Protein AF-A0A2N0QZ08-F1 (afdb_monomer_lite)

pLDDT: mean 70.12, std 22.02, range [23.12, 96.94]

Sequence (535 aa):
MELVNTNDENSFDPTPRLKSSPIPIKFLSFNQADRKCFNCGEEYIEAALCRRQKYCKKCLSRYINDITDNDNTYLDVYIYTMDLECSNHEISRTIVPQNIQECCGNCVRILCFKQMAGLIGYYSNENTLYDIRNKVIESECYCKLCRKPLSLTYIVFDDLSLCSDCYLISSEWIESTLVKKRILILYLPWWHDNLSCNACYSKLTFTSDCQKYCANCCIFYVGCRYCLTTNIIFGPILESKCKKCKRISLIINSSEYSDIDDFLFNNVLHGDFELPDTVYIVKNIGENFNIRDILNTLFKTRKSKSQINWTPYSQFEDVKEMTKGGYGIIHKATWLSNNETVILKRFENSKNSSNYFLNELKSYRHCIDKSLYKRPEITEDTPECYANLMKSCWDHDPKKRPSIKVIRNTFGSWAFRGKNKAEFEQAEAKRKKLIELKKIGPEFAEKYHSEAIYTSRLLSDIISKCSSTNSFSTISYGNKQDSNYISEELELDIDTESLSSQNLSIKTQNSLKRNIEELNFETDDDNVEKRIKTR

Structure (mmCIF, N/CA/C/O backbone):
data_AF-A0A2N0QZ08-F1
#
_entry.id   AF-A0A2N0QZ08-F1
#
loop_
_atom_site.group_PDB
_atom_site.id
_atom_site.type_symbol
_atom_site.label_atom_id
_atom_site.label_alt_id
_atom_site.label_comp_id
_atom_site.label_asym_id
_atom_site.label_entity_id
_atom_site.label_seq_id
_atom_site.pdbx_PDB_ins_code
_atom_site.Cartn_x
_atom_site.Cartn_y
_atom_site.Cartn_z
_atom_site.occupancy
_atom_site.B_iso_or_equiv
_atom_site.auth_seq_id
_atom_site.auth_comp_id
_atom_site.auth_asym_id
_atom_site.auth_atom_id
_atom_site.pdbx_PDB_model_num
ATOM 1 N N . MET A 1 1 ? 28.997 31.674 10.538 1.00 39.12 1 MET A N 1
ATOM 2 C CA . MET A 1 1 ? 28.461 32.918 9.943 1.00 39.12 1 MET A CA 1
ATOM 3 C C . MET A 1 1 ? 29.107 33.011 8.576 1.00 39.12 1 MET A C 1
ATOM 5 O O . MET A 1 1 ? 30.320 32.947 8.535 1.00 39.12 1 MET A O 1
ATOM 9 N N . GLU A 1 2 ? 28.401 32.971 7.455 1.00 24.25 2 GLU A N 1
ATOM 10 C CA . GLU A 1 2 ? 27.113 33.602 7.160 1.00 24.25 2 GLU A CA 1
ATOM 11 C C . GLU A 1 2 ? 25.978 32.609 6.879 1.00 24.25 2 GLU A C 1
ATOM 13 O O . GLU A 1 2 ? 26.132 31.602 6.195 1.00 24.25 2 GLU A O 1
ATOM 18 N N . LEU A 1 3 ? 24.823 32.939 7.455 1.00 30.11 3 LEU A N 1
ATOM 19 C CA . LEU A 1 3 ? 23.513 32.441 7.074 1.00 30.11 3 LEU A CA 1
ATOM 20 C C . LEU A 1 3 ? 23.144 33.073 5.731 1.00 30.11 3 LEU A C 1
ATOM 22 O O . LEU A 1 3 ? 22.872 34.271 5.682 1.00 30.11 3 LEU A O 1
ATOM 26 N N . VAL A 1 4 ? 23.063 32.273 4.671 1.00 24.55 4 VAL A N 1
ATOM 27 C CA . VAL A 1 4 ? 22.250 32.638 3.509 1.00 24.55 4 VAL A CA 1
ATOM 28 C C . VAL A 1 4 ? 20.878 32.018 3.714 1.00 24.55 4 VAL A C 1
ATOM 30 O O . VAL A 1 4 ? 20.647 30.833 3.487 1.00 24.55 4 VAL A O 1
ATOM 33 N N . ASN A 1 5 ? 19.979 32.863 4.199 1.00 30.38 5 ASN A N 1
ATOM 34 C CA . ASN A 1 5 ? 18.546 32.649 4.169 1.00 30.38 5 ASN A CA 1
ATOM 35 C C . ASN A 1 5 ? 18.113 32.622 2.693 1.00 30.38 5 ASN A C 1
ATOM 37 O O . ASN A 1 5 ? 18.082 33.662 2.040 1.00 30.38 5 ASN A O 1
ATOM 41 N N . THR A 1 6 ? 17.788 31.445 2.164 1.00 26.23 6 THR A N 1
ATOM 42 C CA . THR A 1 6 ? 16.958 31.318 0.960 1.00 26.23 6 THR A CA 1
ATOM 43 C C . THR A 1 6 ? 15.787 30.411 1.304 1.00 26.23 6 THR A C 1
ATOM 45 O O . THR A 1 6 ? 15.899 29.191 1.376 1.00 26.23 6 THR A O 1
ATOM 48 N N . ASN A 1 7 ? 14.654 31.055 1.580 1.00 33.53 7 ASN A N 1
ATOM 49 C CA . ASN A 1 7 ? 13.332 30.455 1.496 1.00 33.53 7 ASN A CA 1
ATOM 50 C C . ASN A 1 7 ? 13.036 30.134 0.024 1.00 33.53 7 ASN A C 1
ATOM 52 O O . ASN A 1 7 ? 12.262 30.842 -0.611 1.00 33.53 7 ASN A O 1
ATOM 56 N N . ASP A 1 8 ? 13.653 29.083 -0.506 1.00 35.84 8 ASP A N 1
ATOM 57 C CA . ASP A 1 8 ? 13.065 28.333 -1.608 1.00 35.84 8 ASP A CA 1
ATOM 58 C C . ASP A 1 8 ? 12.525 27.032 -1.017 1.00 35.84 8 ASP A C 1
ATOM 60 O O . ASP A 1 8 ? 13.236 26.292 -0.332 1.00 35.84 8 ASP A O 1
ATOM 64 N N . GLU A 1 9 ? 11.245 26.753 -1.257 1.00 41.03 9 GLU A N 1
ATOM 65 C CA . GLU A 1 9 ? 10.666 25.421 -1.104 1.00 41.03 9 GLU A CA 1
ATOM 66 C C . GLU A 1 9 ? 11.445 24.451 -2.008 1.00 41.03 9 GLU A C 1
ATOM 68 O O . GLU A 1 9 ? 11.069 24.189 -3.151 1.00 41.03 9 GLU A O 1
ATOM 73 N N . ASN A 1 10 ? 12.580 23.954 -1.511 1.00 48.31 10 ASN A N 1
ATOM 74 C CA . ASN A 1 10 ? 13.503 23.105 -2.247 1.00 48.31 10 ASN A CA 1
ATOM 75 C C . ASN A 1 10 ? 12.740 21.958 -2.916 1.00 48.31 10 ASN A C 1
ATOM 77 O O . ASN A 1 10 ? 12.102 21.126 -2.261 1.00 48.31 10 ASN A O 1
ATOM 81 N N . SER A 1 11 ? 12.791 21.928 -4.248 1.00 60.91 11 SER A N 1
ATOM 82 C CA . SER A 1 11 ? 12.098 20.954 -5.077 1.00 60.91 11 SER A CA 1
ATOM 83 C C . SER A 1 11 ? 12.655 19.554 -4.816 1.00 60.91 11 SER A C 1
ATOM 85 O O . SER A 1 11 ? 13.602 19.121 -5.465 1.00 60.91 11 SER A O 1
ATOM 87 N N . PHE A 1 12 ? 12.072 18.834 -3.860 1.00 81.25 12 PHE A N 1
ATOM 88 C CA . PHE A 1 12 ? 12.425 17.440 -3.619 1.00 81.25 12 PHE A CA 1
ATOM 89 C C . PHE A 1 12 ? 12.179 16.610 -4.891 1.00 81.25 12 PHE A C 1
ATOM 91 O O . PHE A 1 12 ? 11.031 16.482 -5.331 1.00 81.25 12 PHE A O 1
ATOM 98 N N . ASP A 1 13 ? 13.245 16.051 -5.468 1.00 89.56 13 ASP A N 1
ATOM 99 C CA . ASP A 1 13 ? 13.194 15.093 -6.573 1.00 89.56 13 ASP A CA 1
ATOM 100 C C . ASP A 1 13 ? 13.558 13.697 -6.039 1.00 89.56 13 ASP A C 1
ATOM 102 O O . ASP A 1 13 ? 14.701 13.489 -5.643 1.00 89.56 13 ASP A O 1
ATOM 106 N N . PRO A 1 14 ? 12.623 12.728 -6.027 1.00 90.56 14 PRO A N 1
ATOM 107 C CA . PRO A 1 14 ? 12.902 11.354 -5.614 1.00 90.56 14 PRO A CA 1
ATOM 108 C C . PRO A 1 14 ? 14.022 10.665 -6.415 1.00 90.56 14 PRO A C 1
ATOM 110 O O . PRO A 1 14 ? 14.657 9.745 -5.916 1.00 90.56 14 PRO A O 1
ATOM 113 N N . THR A 1 15 ? 14.252 11.052 -7.672 1.00 92.81 15 THR A N 1
ATOM 114 C CA . THR A 1 15 ? 15.254 10.416 -8.549 1.00 92.81 15 THR A CA 1
ATOM 115 C C . THR A 1 15 ? 16.037 11.481 -9.324 1.00 92.81 15 THR A C 1
ATOM 117 O O . THR A 1 15 ? 15.895 11.575 -10.546 1.00 92.81 15 THR A O 1
ATOM 120 N N . PRO A 1 16 ? 16.885 12.284 -8.650 1.00 91.31 16 PRO A N 1
ATOM 121 C CA . PRO A 1 16 ? 17.474 13.511 -9.206 1.00 91.31 16 PRO A CA 1
ATOM 122 C C . PRO A 1 16 ? 18.418 13.273 -10.394 1.00 91.31 16 PRO A C 1
ATOM 124 O O . PRO A 1 16 ? 18.726 14.192 -11.149 1.00 91.31 16 PRO A O 1
ATOM 127 N N . ARG A 1 17 ? 18.897 12.036 -10.566 1.00 91.19 17 ARG A N 1
ATOM 128 C CA . ARG A 1 17 ? 19.787 11.630 -11.664 1.00 91.19 17 ARG A CA 1
ATOM 129 C C . ARG A 1 17 ? 19.056 11.050 -12.876 1.00 91.19 17 ARG A C 1
ATOM 131 O O . ARG A 1 17 ? 19.693 10.776 -13.884 1.00 91.19 17 ARG A O 1
ATOM 138 N N . LEU A 1 18 ? 17.739 10.875 -12.789 1.00 91.06 18 LEU A N 1
ATOM 139 C CA . LEU A 1 18 ? 16.890 10.478 -13.911 1.00 91.06 18 LEU A CA 1
ATOM 140 C C . LEU A 1 18 ? 16.061 11.685 -14.357 1.00 91.06 18 LEU A C 1
ATOM 142 O O . LEU A 1 18 ? 15.733 12.548 -13.545 1.00 91.06 18 LEU A O 1
ATOM 146 N N . LYS A 1 19 ? 15.636 11.743 -15.615 1.00 91.31 19 LYS A N 1
ATOM 147 C CA . LYS A 1 19 ? 14.618 12.709 -16.059 1.00 91.31 19 LYS A CA 1
ATOM 148 C C . LYS A 1 19 ? 13.224 12.094 -15.987 1.00 91.31 19 LYS A C 1
ATOM 150 O O . LYS A 1 19 ? 13.062 10.880 -15.905 1.00 91.31 19 LYS A O 1
ATOM 155 N N . SER A 1 20 ? 12.192 12.934 -15.971 1.00 92.19 20 SER A N 1
ATOM 156 C CA . SER A 1 20 ? 10.834 12.465 -16.258 1.00 92.19 20 SER A CA 1
ATOM 157 C C . SER A 1 20 ? 10.728 12.140 -17.740 1.00 92.19 20 SER A C 1
ATOM 159 O O . SER A 1 20 ? 11.137 12.956 -18.564 1.00 92.19 20 SER A O 1
ATOM 161 N N . SER A 1 21 ? 10.143 10.994 -18.071 1.00 92.56 21 SER A N 1
ATOM 162 C CA . SER A 1 21 ? 9.864 10.646 -19.459 1.00 92.56 21 SER A CA 1
ATOM 163 C C . SER A 1 21 ? 8.950 11.694 -20.116 1.00 92.56 21 SER A C 1
ATOM 165 O O . SER A 1 21 ? 8.046 12.209 -19.444 1.00 92.56 21 SER A O 1
ATOM 167 N N . PRO A 1 22 ? 9.150 12.025 -21.404 1.00 91.06 22 PRO A N 1
ATOM 168 C CA . PRO A 1 22 ? 8.255 12.918 -22.139 1.00 91.06 22 PRO A CA 1
ATOM 169 C C . PRO A 1 22 ? 6.874 12.289 -22.393 1.00 91.06 22 PRO A C 1
ATOM 171 O O . PRO A 1 22 ? 5.874 13.005 -22.474 1.00 91.06 22 PRO A O 1
ATOM 174 N N . ILE A 1 23 ? 6.793 10.955 -22.443 1.00 92.75 23 ILE A N 1
ATOM 175 C CA . ILE A 1 23 ? 5.562 10.191 -22.691 1.00 92.75 23 ILE A CA 1
ATOM 176 C C . ILE A 1 23 ? 5.288 9.192 -21.549 1.00 92.75 23 ILE A C 1
ATOM 178 O O . ILE A 1 23 ? 6.204 8.794 -20.834 1.00 92.75 23 ILE A O 1
ATOM 182 N N . PRO A 1 24 ? 4.035 8.760 -21.317 1.00 94.62 24 PRO A N 1
ATOM 183 C CA . PRO A 1 24 ? 3.749 7.799 -20.253 1.00 94.62 24 PRO A CA 1
ATOM 184 C C . PRO A 1 24 ? 4.397 6.427 -20.504 1.00 94.62 24 PRO A C 1
ATOM 186 O O . PRO A 1 24 ? 4.246 5.838 -21.575 1.00 94.62 24 PRO A O 1
ATOM 189 N N . ILE A 1 25 ? 5.015 5.851 -19.474 1.00 95.56 25 ILE A N 1
ATOM 190 C CA . ILE A 1 25 ? 5.579 4.497 -19.488 1.00 95.56 25 ILE A CA 1
ATOM 191 C C . ILE A 1 25 ? 4.451 3.472 -19.302 1.00 95.56 25 ILE A C 1
ATOM 193 O O . ILE A 1 25 ? 4.048 3.130 -18.185 1.00 95.56 25 ILE A O 1
ATOM 197 N N . LYS A 1 26 ? 3.915 2.986 -20.427 1.00 95.94 26 LYS A N 1
ATOM 198 C CA . LYS A 1 26 ? 2.753 2.071 -20.479 1.00 95.94 26 LYS A CA 1
ATOM 199 C C . LYS A 1 26 ? 3.108 0.590 -20.635 1.00 95.94 26 LYS A C 1
ATOM 201 O O . LYS A 1 26 ? 2.221 -0.253 -20.734 1.00 95.94 26 LYS A O 1
ATOM 206 N N . PHE A 1 27 ? 4.394 0.250 -20.672 1.00 95.50 27 PHE A N 1
ATOM 207 C CA . PHE A 1 27 ? 4.839 -1.136 -20.830 1.00 95.50 27 PHE A CA 1
ATOM 208 C C . PHE A 1 27 ? 5.019 -1.889 -19.504 1.00 95.50 27 PHE A C 1
ATOM 210 O O . PHE A 1 27 ? 5.313 -3.076 -19.552 1.00 95.50 27 PHE A O 1
ATOM 217 N N . LEU A 1 28 ? 4.808 -1.255 -18.347 1.00 96.12 28 LEU A N 1
ATOM 218 C CA . LEU A 1 28 ? 4.880 -1.880 -17.015 1.00 96.12 28 LEU A CA 1
ATOM 219 C C . LEU A 1 28 ? 3.483 -1.996 -16.395 1.00 96.12 28 LEU A C 1
ATOM 221 O O . LEU A 1 28 ? 2.680 -1.074 -16.546 1.00 96.12 28 LEU A O 1
ATOM 225 N N . SER A 1 29 ? 3.171 -3.082 -15.686 1.00 94.81 29 SER A N 1
ATOM 226 C CA . SER A 1 29 ? 1.938 -3.138 -14.879 1.00 94.81 29 SER A CA 1
ATOM 227 C C . SER A 1 29 ? 2.158 -2.521 -13.493 1.00 94.81 29 SER A C 1
ATOM 229 O O . SER A 1 29 ? 3.275 -2.513 -12.983 1.00 94.81 29 SER A O 1
ATOM 231 N N . PHE A 1 30 ? 1.097 -1.993 -12.878 1.00 94.88 30 PHE A N 1
ATOM 232 C CA . PHE A 1 30 ? 1.073 -1.638 -11.452 1.00 94.88 30 PHE A CA 1
ATOM 233 C C . PHE A 1 30 ? 0.574 -2.784 -10.557 1.00 94.88 30 PHE A C 1
ATOM 235 O O . PHE A 1 30 ? 0.535 -2.642 -9.330 1.00 94.88 30 PHE A O 1
ATOM 242 N N . ASN A 1 31 ? 0.208 -3.910 -11.175 1.00 93.25 31 ASN A N 1
ATOM 243 C CA . ASN A 1 31 ? -0.170 -5.167 -10.554 1.00 93.25 31 ASN A CA 1
ATOM 244 C C . ASN A 1 31 ? 0.722 -6.298 -11.082 1.00 93.25 31 ASN A C 1
ATOM 246 O O . ASN A 1 31 ? 0.558 -6.784 -12.202 1.00 93.25 31 ASN A O 1
ATOM 250 N N . GLN A 1 32 ? 1.622 -6.784 -10.237 1.00 90.00 32 GLN A N 1
ATOM 251 C CA . GLN A 1 32 ? 2.534 -7.881 -10.562 1.00 90.00 32 GLN A CA 1
ATOM 252 C C . GLN A 1 32 ? 1.812 -9.186 -10.997 1.00 90.00 32 GLN A C 1
ATOM 254 O O . GLN A 1 32 ? 2.385 -10.039 -11.692 1.00 90.00 32 GLN A O 1
ATOM 259 N N . ALA A 1 33 ? 0.542 -9.361 -10.602 1.00 90.81 33 ALA A N 1
ATOM 260 C CA . ALA A 1 33 ? -0.278 -10.518 -10.962 1.00 90.81 33 ALA A CA 1
ATOM 261 C C . ALA A 1 33 ? -0.860 -10.452 -12.386 1.00 90.81 33 ALA A C 1
ATOM 263 O O . ALA A 1 33 ? -1.311 -11.483 -12.894 1.00 90.81 33 ALA A O 1
ATOM 264 N N . ASP A 1 34 ? -0.823 -9.292 -13.049 1.00 93.50 34 ASP A N 1
ATOM 265 C CA . ASP A 1 34 ? -1.348 -9.162 -14.405 1.00 93.50 34 ASP A CA 1
ATOM 266 C C . ASP A 1 34 ? -0.592 -10.076 -15.377 1.00 93.50 34 ASP A C 1
ATOM 268 O O . ASP A 1 34 ? 0.637 -10.228 -15.336 1.00 93.50 34 ASP A O 1
ATOM 272 N N . ARG A 1 35 ? -1.366 -10.709 -16.261 1.00 94.50 35 ARG A N 1
ATOM 273 C CA . ARG A 1 35 ? -0.847 -11.549 -17.350 1.00 94.50 35 ARG A CA 1
ATOM 274 C C . ARG A 1 35 ? -0.875 -10.832 -18.692 1.00 94.50 35 ARG A C 1
ATOM 276 O O . ARG A 1 35 ? 0.027 -11.029 -19.493 1.00 94.50 35 ARG A O 1
ATOM 283 N N . LYS A 1 36 ? -1.878 -9.979 -18.915 1.00 96.56 36 LYS A N 1
ATOM 284 C CA . LYS A 1 36 ? -2.061 -9.217 -20.153 1.00 96.56 36 LYS A CA 1
ATOM 285 C C . LYS A 1 36 ? -1.791 -7.739 -19.924 1.00 96.56 36 LYS A C 1
ATOM 287 O O . LYS A 1 36 ? -2.168 -7.184 -18.896 1.00 96.56 36 LYS A O 1
ATOM 292 N N . CYS A 1 37 ? -1.166 -7.105 -20.903 1.00 96.31 37 CYS A N 1
ATOM 293 C CA . CYS A 1 37 ? -0.869 -5.690 -20.914 1.00 96.31 37 CYS A CA 1
ATOM 294 C C . CYS A 1 37 ? -2.151 -4.868 -20.973 1.00 96.31 37 CYS A C 1
ATOM 296 O O . CYS A 1 37 ? -2.904 -4.970 -21.938 1.00 96.31 37 CYS A O 1
ATOM 298 N N . PHE A 1 38 ? -2.353 -3.991 -19.990 1.00 93.62 38 PHE A N 1
ATOM 299 C CA . PHE A 1 38 ? -3.525 -3.111 -19.948 1.00 93.62 38 PHE A CA 1
ATOM 300 C C . PHE A 1 38 ? -3.622 -2.178 -21.170 1.00 93.62 38 PHE A C 1
ATOM 302 O O . PHE A 1 38 ? -4.710 -1.740 -21.520 1.00 93.62 38 PHE A O 1
ATOM 309 N N . ASN A 1 39 ? -2.493 -1.872 -21.826 1.00 94.56 39 ASN A N 1
ATOM 310 C CA . ASN A 1 39 ? -2.445 -0.931 -22.946 1.00 94.56 39 ASN A CA 1
ATOM 311 C C . ASN A 1 39 ? -2.662 -1.584 -24.322 1.00 94.56 39 ASN A C 1
ATOM 313 O O . ASN A 1 39 ? -3.209 -0.944 -25.212 1.00 94.56 39 ASN A O 1
ATOM 317 N N . CYS A 1 40 ? -2.202 -2.822 -24.540 1.00 96.19 40 CYS A N 1
ATOM 318 C CA . CYS A 1 40 ? -2.289 -3.471 -25.859 1.00 96.19 40 CYS A CA 1
ATOM 319 C C . CYS A 1 40 ? -2.885 -4.885 -25.858 1.00 96.19 40 CYS A C 1
ATOM 321 O O . CYS A 1 40 ? -3.027 -5.462 -26.931 1.00 96.19 40 CYS A O 1
ATOM 323 N N . GLY A 1 41 ? -3.191 -5.461 -24.694 1.00 95.62 41 GLY A N 1
ATOM 324 C CA . GLY A 1 41 ? -3.769 -6.801 -24.553 1.00 95.62 41 GLY A CA 1
ATOM 325 C C . GLY A 1 41 ? -2.794 -7.976 -24.701 1.00 95.62 41 GLY A C 1
ATOM 326 O O . GLY A 1 41 ? -3.155 -9.087 -24.316 1.00 95.62 41 GLY A O 1
ATOM 327 N N . GLU A 1 42 ? -1.576 -7.750 -25.205 1.00 96.19 42 GLU A N 1
ATOM 328 C CA . GLU A 1 42 ? -0.531 -8.782 -25.332 1.00 96.19 42 GLU A CA 1
ATOM 329 C C . GLU A 1 42 ? -0.067 -9.298 -23.969 1.00 96.19 42 GLU A C 1
ATOM 331 O O . GLU A 1 42 ? -0.173 -8.598 -22.961 1.00 96.19 42 GLU A O 1
ATOM 336 N N . GLU A 1 43 ? 0.514 -10.493 -23.931 1.00 96.94 43 GLU A N 1
ATOM 337 C CA . GLU A 1 43 ? 1.070 -11.028 -22.691 1.00 96.94 43 GLU A CA 1
ATOM 338 C C . GLU A 1 43 ? 2.292 -10.236 -22.210 1.00 96.94 43 GLU A C 1
ATOM 340 O O . GLU A 1 43 ? 3.158 -9.804 -22.979 1.00 96.94 43 GLU A O 1
ATOM 345 N N . TYR A 1 44 ? 2.352 -10.038 -20.896 1.00 95.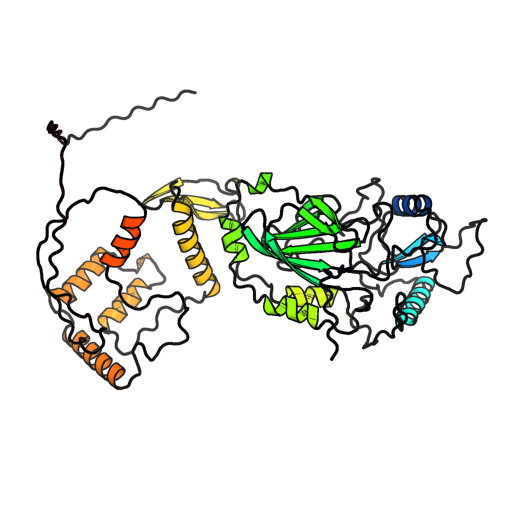31 44 TYR A N 1
ATOM 346 C CA . TYR A 1 44 ? 3.545 -9.546 -20.230 1.00 95.31 44 TYR A CA 1
ATOM 347 C C . TYR A 1 44 ? 4.629 -10.624 -20.240 1.00 95.31 44 TYR A C 1
ATOM 349 O O . TYR A 1 44 ? 4.366 -11.771 -19.885 1.00 95.31 44 TYR A O 1
ATOM 357 N N . ILE A 1 45 ? 5.862 -10.232 -20.558 1.00 91.81 45 ILE A N 1
ATOM 358 C CA . ILE A 1 45 ? 7.036 -11.100 -20.452 1.00 91.81 45 ILE A CA 1
ATOM 359 C C . ILE A 1 45 ? 7.839 -10.758 -19.198 1.00 91.81 45 ILE A C 1
ATOM 361 O O . ILE A 1 45 ? 7.882 -9.603 -18.769 1.00 91.81 45 ILE A O 1
ATOM 365 N N . GLU A 1 46 ? 8.457 -11.768 -18.593 1.00 89.44 46 GLU A N 1
ATOM 366 C CA . GLU A 1 46 ? 9.284 -11.603 -17.397 1.00 89.44 46 GLU A CA 1
ATOM 367 C C . GLU A 1 46 ? 10.681 -11.068 -17.760 1.00 89.44 46 GLU A C 1
ATOM 369 O O . GLU A 1 46 ? 11.242 -11.395 -18.815 1.00 89.44 46 GLU A O 1
ATOM 374 N N . ALA A 1 47 ? 11.240 -10.218 -16.899 1.00 89.00 47 ALA A N 1
ATOM 375 C CA . ALA A 1 47 ? 12.621 -9.767 -17.012 1.00 89.00 47 ALA A CA 1
ATOM 376 C C . ALA A 1 47 ? 13.578 -10.948 -16.789 1.00 89.00 47 ALA A C 1
ATOM 378 O O . ALA A 1 47 ? 13.325 -11.819 -15.959 1.00 89.00 47 ALA A O 1
ATOM 379 N N . ALA A 1 48 ? 14.672 -11.003 -17.552 1.00 83.25 48 ALA A N 1
ATOM 380 C CA . ALA A 1 48 ? 15.465 -12.229 -17.657 1.00 83.25 48 ALA A CA 1
ATOM 381 C C . ALA A 1 48 ? 16.193 -12.625 -16.358 1.00 83.25 48 ALA A C 1
ATOM 383 O O . ALA A 1 48 ? 16.372 -13.815 -16.117 1.00 83.25 48 ALA A O 1
ATOM 384 N N . LEU A 1 49 ? 16.610 -11.653 -15.535 1.00 79.38 49 LEU A N 1
ATOM 385 C CA . LEU A 1 49 ? 17.326 -11.915 -14.278 1.00 79.38 49 LEU A CA 1
ATOM 386 C C . LEU A 1 49 ? 16.456 -11.698 -13.040 1.00 79.38 49 LEU A C 1
ATOM 388 O O . LEU A 1 49 ? 16.594 -12.426 -12.057 1.00 79.38 49 LEU A O 1
ATOM 392 N N . CYS A 1 50 ? 15.561 -10.713 -13.080 1.00 81.25 50 CYS A N 1
ATOM 393 C CA . CYS A 1 50 ? 14.732 -10.341 -11.941 1.00 81.25 50 CYS A CA 1
ATOM 394 C C . CYS A 1 50 ? 13.361 -11.008 -12.016 1.00 81.25 50 CYS A C 1
ATOM 396 O O . CYS A 1 50 ? 12.442 -10.505 -12.672 1.00 81.25 50 CYS A O 1
ATOM 398 N N . ARG A 1 51 ? 13.211 -12.124 -11.286 1.00 71.38 51 ARG A N 1
ATOM 399 C CA . ARG A 1 51 ? 11.911 -12.789 -11.151 1.00 71.38 51 ARG A CA 1
ATOM 400 C C . ARG A 1 51 ? 10.907 -11.797 -10.583 1.00 71.38 51 ARG A C 1
ATOM 402 O O . ARG A 1 51 ? 11.261 -11.023 -9.694 1.00 71.38 51 ARG A O 1
ATOM 409 N N . ARG A 1 52 ? 9.658 -11.877 -11.052 1.00 80.31 52 ARG A N 1
ATOM 410 C CA . ARG A 1 52 ? 8.514 -10.999 -10.728 1.00 80.31 52 ARG A CA 1
ATOM 411 C C . ARG A 1 52 ? 8.416 -9.702 -11.517 1.00 80.31 52 ARG A C 1
ATOM 413 O O . ARG A 1 52 ? 7.302 -9.195 -11.632 1.00 80.31 52 ARG A O 1
ATOM 420 N N . GLN A 1 53 ? 9.509 -9.200 -12.086 1.00 89.62 53 GLN A N 1
ATOM 421 C CA . GLN A 1 53 ? 9.442 -8.012 -12.930 1.00 89.62 53 GLN A CA 1
ATOM 422 C C . GLN A 1 53 ? 8.903 -8.385 -14.305 1.00 89.62 53 GLN A C 1
ATOM 424 O O . GLN A 1 53 ? 9.394 -9.308 -14.951 1.00 89.62 53 GLN A O 1
ATOM 429 N N . LYS A 1 54 ? 7.887 -7.658 -14.761 1.00 92.06 54 LYS A N 1
ATOM 430 C CA . LYS A 1 54 ? 7.193 -7.934 -16.017 1.00 92.06 54 LYS A CA 1
ATOM 431 C C . LYS A 1 54 ? 7.066 -6.679 -16.861 1.00 92.06 54 LYS A C 1
ATOM 433 O O . LYS A 1 54 ? 6.775 -5.602 -16.344 1.00 92.06 54 LYS A O 1
ATOM 438 N N . TYR A 1 55 ? 7.216 -6.837 -18.170 1.00 94.50 55 TYR A N 1
ATOM 439 C CA . TYR A 1 55 ? 7.048 -5.752 -19.128 1.00 94.50 55 TYR A CA 1
ATOM 440 C C . TYR A 1 55 ? 6.439 -6.246 -20.440 1.00 94.50 55 TYR A C 1
ATOM 442 O O . TYR A 1 55 ? 6.524 -7.417 -20.800 1.00 94.50 55 TYR A O 1
ATOM 450 N N . CYS A 1 56 ? 5.742 -5.360 -21.142 1.00 95.38 56 CYS A N 1
ATOM 451 C CA . CYS A 1 56 ? 5.139 -5.665 -22.431 1.00 95.38 56 CYS A CA 1
ATOM 452 C C . CYS A 1 56 ? 6.123 -5.303 -23.543 1.00 95.38 56 CYS A C 1
ATOM 454 O O . CYS A 1 56 ? 6.390 -4.120 -23.767 1.00 95.38 56 CYS A O 1
ATOM 456 N N . LYS A 1 57 ? 6.626 -6.308 -24.271 1.00 91.62 57 LYS A N 1
ATOM 457 C CA . LYS A 1 57 ? 7.625 -6.115 -25.337 1.00 91.62 57 LYS A CA 1
ATOM 458 C C . LYS A 1 57 ? 7.139 -5.156 -26.428 1.00 91.62 57 LYS A C 1
ATOM 460 O O . LYS A 1 57 ? 7.859 -4.242 -26.813 1.00 91.62 57 LYS A O 1
ATOM 465 N N . LYS A 1 58 ? 5.888 -5.310 -26.877 1.00 91.88 58 LYS A N 1
ATOM 466 C CA . LYS A 1 58 ? 5.275 -4.463 -27.918 1.00 91.88 58 LYS A CA 1
ATOM 467 C C . LYS A 1 58 ? 5.165 -3.001 -27.483 1.00 91.88 58 LYS A C 1
ATOM 469 O O . LYS A 1 58 ? 5.497 -2.103 -28.249 1.00 91.88 58 LYS A O 1
ATOM 474 N N . CYS A 1 59 ? 4.720 -2.754 -26.251 1.00 95.00 59 CYS A N 1
ATOM 475 C CA . CYS A 1 59 ? 4.626 -1.398 -25.709 1.00 95.00 59 CYS A CA 1
ATOM 476 C C . CYS A 1 59 ? 6.005 -0.791 -25.424 1.00 95.00 59 CYS A C 1
ATOM 478 O O . CYS A 1 59 ? 6.159 0.413 -25.591 1.00 95.00 59 CYS A O 1
ATOM 480 N N . LEU A 1 60 ? 6.991 -1.598 -25.018 1.00 92.38 60 LEU A N 1
ATOM 481 C CA . LEU A 1 60 ? 8.371 -1.146 -24.846 1.00 92.38 60 LEU A CA 1
ATOM 482 C C . LEU A 1 60 ? 8.969 -0.720 -26.190 1.00 92.38 60 LEU A C 1
ATOM 484 O O . LEU A 1 60 ? 9.503 0.375 -26.286 1.00 92.38 60 LEU A O 1
ATOM 488 N N . SER A 1 61 ? 8.820 -1.537 -27.236 1.00 88.56 61 SER A N 1
ATOM 489 C CA . SER A 1 61 ? 9.308 -1.192 -28.576 1.00 88.56 61 SER A CA 1
ATOM 490 C C . SER A 1 61 ? 8.683 0.102 -29.100 1.00 88.56 61 SER A C 1
ATOM 492 O O . SER A 1 61 ? 9.407 0.948 -29.611 1.00 88.56 61 SER A O 1
ATOM 494 N N . ARG A 1 62 ? 7.366 0.287 -28.926 1.00 90.19 62 ARG A N 1
ATOM 495 C CA . ARG A 1 62 ? 6.699 1.553 -29.272 1.00 90.19 62 ARG A CA 1
ATOM 496 C C . ARG A 1 62 ? 7.272 2.723 -28.479 1.00 90.19 62 ARG A C 1
ATOM 498 O O . ARG A 1 62 ? 7.658 3.714 -29.073 1.00 90.19 62 ARG A O 1
ATOM 505 N N . TYR A 1 63 ? 7.412 2.565 -27.163 1.00 91.19 63 TYR A N 1
ATOM 506 C CA . TYR A 1 63 ? 7.986 3.598 -26.303 1.00 91.19 63 TYR A CA 1
ATOM 507 C C . TYR A 1 63 ? 9.393 4.021 -26.750 1.00 91.19 63 TYR A C 1
ATOM 509 O O . TYR A 1 63 ? 9.668 5.211 -26.778 1.00 91.19 63 TYR A O 1
ATOM 517 N N . ILE A 1 64 ? 10.260 3.074 -27.124 1.00 86.38 64 ILE A N 1
ATOM 518 C CA . ILE A 1 64 ? 11.622 3.361 -27.611 1.00 86.38 64 ILE A CA 1
ATOM 519 C C . ILE A 1 64 ? 11.594 4.135 -28.931 1.00 86.38 64 ILE A C 1
ATOM 521 O O . ILE A 1 64 ? 12.393 5.040 -29.120 1.00 86.38 64 ILE A O 1
ATOM 525 N N . ASN A 1 65 ? 10.672 3.798 -29.833 1.00 85.00 65 ASN A N 1
ATOM 526 C CA . ASN A 1 65 ? 10.553 4.484 -31.120 1.00 85.00 65 ASN A CA 1
ATOM 527 C C . ASN A 1 65 ? 9.944 5.891 -30.985 1.00 85.00 65 ASN A C 1
ATOM 529 O O . ASN A 1 65 ? 10.218 6.754 -31.814 1.00 85.00 65 ASN A O 1
ATOM 533 N N . ASP A 1 66 ? 9.108 6.108 -29.968 1.00 87.12 66 ASP A N 1
ATOM 534 C CA . ASP A 1 66 ? 8.387 7.366 -29.755 1.00 87.12 66 ASP A CA 1
ATOM 535 C C . ASP A 1 66 ? 9.212 8.404 -28.962 1.00 87.12 66 ASP A C 1
ATOM 537 O O . ASP A 1 66 ? 8.883 9.592 -28.976 1.00 87.12 66 ASP A O 1
ATOM 541 N N . ILE A 1 67 ? 10.269 7.989 -28.250 1.00 85.19 67 ILE A N 1
ATOM 542 C CA . ILE A 1 67 ? 11.189 8.916 -27.573 1.00 85.19 67 ILE A CA 1
ATOM 543 C C . ILE A 1 67 ? 12.216 9.464 -28.571 1.00 85.19 67 ILE A C 1
ATOM 545 O O . ILE A 1 67 ? 12.941 8.716 -29.214 1.00 85.19 67 ILE A O 1
ATOM 549 N N . THR A 1 68 ? 12.288 10.788 -28.700 1.00 72.75 68 THR A N 1
ATOM 550 C CA . THR A 1 68 ? 13.148 11.468 -29.690 1.00 72.75 68 THR A CA 1
ATOM 551 C C . THR A 1 68 ? 14.391 12.119 -29.084 1.00 72.75 68 THR A C 1
ATOM 553 O O . THR A 1 68 ? 15.183 12.725 -29.798 1.00 72.75 68 THR A O 1
ATOM 556 N N . ASP A 1 69 ? 14.533 12.057 -27.763 1.00 70.81 69 ASP A N 1
ATOM 557 C CA . ASP A 1 69 ? 15.581 12.723 -26.995 1.00 70.81 69 ASP A CA 1
ATOM 558 C C . ASP A 1 69 ? 16.541 11.666 -26.435 1.00 70.81 69 ASP A C 1
ATOM 560 O O . ASP A 1 69 ? 16.224 10.928 -25.497 1.00 70.81 69 ASP A O 1
ATOM 564 N N . ASN A 1 70 ? 17.695 11.549 -27.093 1.00 63.78 70 ASN A N 1
ATOM 565 C CA . ASN A 1 70 ? 18.688 10.506 -26.837 1.00 63.78 70 ASN A CA 1
ATOM 566 C C . ASN A 1 70 ? 19.641 10.853 -25.683 1.00 63.78 70 ASN A C 1
ATOM 568 O O . ASN A 1 70 ? 20.322 9.962 -25.179 1.00 63.78 70 ASN A O 1
ATOM 572 N N . ASP A 1 71 ? 19.659 12.110 -25.229 1.00 66.50 71 ASP A N 1
ATOM 573 C CA . ASP A 1 71 ? 20.633 12.592 -24.241 1.00 66.50 71 ASP A CA 1
ATOM 574 C C . ASP A 1 71 ? 20.160 12.390 -22.791 1.00 66.50 71 ASP A C 1
ATOM 576 O O . ASP A 1 71 ? 20.947 12.481 -21.845 1.00 66.50 71 ASP A O 1
ATOM 580 N N . ASN A 1 72 ? 18.871 12.099 -22.585 1.00 73.62 72 ASN A N 1
ATOM 581 C CA . ASN A 1 72 ? 18.264 12.024 -21.258 1.00 73.62 72 ASN A CA 1
ATOM 582 C C . ASN A 1 72 ? 17.967 10.588 -20.810 1.00 73.62 72 ASN A C 1
ATOM 584 O O . ASN A 1 72 ? 17.211 9.858 -21.443 1.00 73.62 72 ASN A O 1
ATOM 588 N N . THR A 1 73 ? 18.471 10.198 -19.637 1.00 82.75 73 THR A N 1
ATOM 589 C CA . THR A 1 73 ? 18.156 8.895 -19.031 1.00 82.75 73 THR A CA 1
ATOM 590 C C . THR A 1 73 ? 16.834 8.949 -18.258 1.00 82.75 73 THR A C 1
ATOM 592 O O . THR A 1 73 ? 16.720 9.630 -17.234 1.00 82.75 73 THR A O 1
ATOM 595 N N . TYR A 1 74 ? 15.831 8.199 -18.718 1.00 88.94 74 TYR A N 1
ATOM 596 C CA . TYR A 1 74 ? 14.515 8.106 -18.057 1.00 88.94 74 TYR A CA 1
ATOM 597 C C . TYR A 1 74 ? 14.362 6.866 -17.170 1.00 88.94 74 TYR A C 1
ATOM 599 O O . TYR A 1 74 ? 13.532 6.848 -16.260 1.00 88.94 74 TYR A O 1
ATOM 607 N N . LEU A 1 75 ? 15.130 5.818 -17.476 1.00 88.88 75 LEU A N 1
ATOM 608 C CA . LEU A 1 75 ? 14.991 4.485 -16.905 1.00 88.88 75 LEU A CA 1
ATOM 609 C C . LEU A 1 75 ? 16.350 3.967 -16.453 1.00 88.88 75 LEU A C 1
ATOM 611 O O . LEU A 1 75 ? 17.312 3.993 -17.220 1.00 88.88 75 LEU A O 1
ATOM 615 N N . ASP A 1 76 ? 16.409 3.443 -15.236 1.00 89.50 76 ASP A N 1
ATOM 616 C CA . ASP A 1 76 ? 17.582 2.730 -14.744 1.00 89.50 76 ASP A CA 1
ATOM 617 C C . ASP A 1 76 ? 17.371 1.219 -14.889 1.00 89.50 76 ASP A C 1
ATOM 619 O O . ASP A 1 76 ? 16.665 0.575 -14.104 1.00 89.50 76 ASP A O 1
ATOM 623 N N . VAL A 1 77 ? 17.927 0.674 -15.970 1.00 87.25 77 VAL A N 1
ATOM 624 C CA . VAL A 1 77 ? 17.740 -0.718 -16.382 1.00 87.25 77 VAL A CA 1
ATOM 625 C C . VAL A 1 77 ? 19.052 -1.394 -16.756 1.00 87.25 77 VAL A C 1
ATOM 627 O O . VAL A 1 77 ? 20.007 -0.752 -17.204 1.00 87.25 77 VAL A O 1
ATOM 630 N N . TYR A 1 78 ? 19.042 -2.717 -16.631 1.00 82.00 78 TYR A N 1
ATOM 631 C CA . TYR A 1 78 ? 19.994 -3.622 -17.261 1.00 82.00 78 TYR A CA 1
ATOM 632 C C . TYR A 1 78 ? 19.330 -4.257 -18.479 1.00 82.00 78 TYR A C 1
ATOM 634 O O . TYR A 1 78 ? 18.221 -4.794 -18.370 1.00 82.00 78 TYR A O 1
ATOM 642 N N . ILE A 1 79 ? 19.991 -4.205 -19.634 1.00 78.62 79 ILE A N 1
ATOM 643 C CA . ILE A 1 79 ? 19.457 -4.742 -20.887 1.00 78.62 79 ILE A CA 1
ATOM 644 C C . ILE A 1 79 ? 20.428 -5.728 -21.522 1.00 78.62 79 ILE A C 1
ATOM 646 O O . ILE A 1 79 ? 21.635 -5.668 -21.328 1.00 78.62 79 ILE A O 1
ATOM 650 N N . TYR A 1 80 ? 19.865 -6.659 -22.278 1.00 72.12 80 TYR A N 1
ATOM 651 C CA . TYR A 1 80 ? 20.592 -7.616 -23.087 1.00 72.12 80 TYR A CA 1
ATOM 652 C C . TYR A 1 80 ? 20.065 -7.542 -24.512 1.00 72.12 80 TYR A C 1
ATOM 654 O O . TYR A 1 80 ? 18.854 -7.608 -24.743 1.00 72.12 80 TYR A O 1
ATOM 662 N N . THR A 1 81 ? 20.975 -7.387 -25.462 1.00 63.75 81 THR A N 1
ATOM 663 C CA . THR A 1 81 ? 20.671 -7.395 -26.890 1.00 63.75 81 THR A CA 1
ATOM 664 C C . THR A 1 81 ? 20.915 -8.797 -27.425 1.00 63.75 81 THR A C 1
ATOM 666 O O . THR A 1 81 ? 22.022 -9.317 -27.311 1.00 63.75 81 THR A O 1
ATOM 669 N N . MET A 1 82 ? 19.876 -9.425 -27.978 1.00 56.50 82 MET A N 1
ATOM 670 C CA . MET A 1 82 ? 20.041 -10.702 -28.673 1.00 56.50 82 MET A CA 1
ATOM 671 C C . MET A 1 82 ? 20.637 -10.460 -30.061 1.00 56.50 82 MET A C 1
ATOM 673 O O . MET A 1 82 ? 20.141 -9.600 -30.790 1.00 56.50 82 MET A O 1
ATOM 677 N N . ASP A 1 83 ? 21.651 -11.249 -30.421 1.00 51.41 83 ASP A N 1
ATOM 678 C CA . ASP A 1 83 ? 22.222 -11.324 -31.769 1.00 51.41 83 ASP A CA 1
ATOM 679 C C . ASP A 1 83 ? 21.164 -11.864 -32.748 1.00 51.41 83 ASP A C 1
ATOM 681 O O . ASP A 1 83 ? 21.079 -13.059 -33.015 1.00 51.41 83 ASP A O 1
ATOM 685 N N . LEU A 1 84 ? 20.307 -10.989 -33.263 1.00 47.50 84 LEU A N 1
ATOM 686 C CA . LEU A 1 84 ? 19.445 -11.283 -34.403 1.00 47.50 84 LEU A CA 1
ATOM 687 C C . LEU A 1 84 ? 19.610 -10.140 -35.391 1.00 47.50 84 LEU A C 1
ATOM 689 O O . LEU A 1 84 ? 18.941 -9.122 -35.243 1.00 47.50 84 LEU A O 1
ATOM 693 N N . GLU A 1 85 ? 20.559 -10.310 -36.317 1.00 46.69 85 GLU A N 1
ATOM 694 C CA . GLU A 1 85 ? 20.647 -9.670 -37.643 1.00 46.69 85 GLU A CA 1
ATOM 695 C C . GLU A 1 85 ? 20.081 -8.239 -37.745 1.00 46.69 85 GLU A C 1
ATOM 697 O O . GLU A 1 85 ? 19.381 -7.889 -38.693 1.00 46.69 85 GLU A O 1
ATOM 702 N N . CYS A 1 86 ? 20.365 -7.374 -36.770 1.00 51.78 86 CYS A N 1
ATOM 703 C CA . CYS A 1 86 ? 19.991 -5.974 -36.872 1.00 51.78 86 CYS A CA 1
ATOM 704 C C . CYS A 1 86 ? 21.076 -5.296 -37.698 1.00 51.78 86 CYS A C 1
ATOM 706 O O . CYS A 1 86 ? 22.112 -4.897 -37.173 1.00 51.78 86 CYS A O 1
ATOM 708 N N . SER A 1 87 ? 20.841 -5.178 -39.002 1.00 52.00 87 SER A N 1
ATOM 709 C CA . SER A 1 87 ? 21.768 -4.594 -39.980 1.00 52.00 87 SER A CA 1
ATOM 710 C C . SER A 1 87 ? 22.131 -3.123 -39.727 1.00 52.00 87 SER A C 1
ATOM 712 O O . SER A 1 87 ? 22.901 -2.555 -40.494 1.00 52.00 87 SER A O 1
ATOM 714 N N . ASN A 1 88 ? 21.578 -2.492 -38.685 1.00 49.59 88 ASN A N 1
ATOM 715 C CA . ASN A 1 88 ? 21.689 -1.053 -38.461 1.00 49.59 88 ASN A CA 1
ATOM 716 C C . ASN A 1 88 ? 22.684 -0.649 -37.360 1.00 49.59 88 ASN A C 1
ATOM 718 O O . ASN A 1 88 ? 23.006 0.532 -37.302 1.00 49.59 88 ASN A O 1
ATOM 722 N N . HIS A 1 89 ? 23.182 -1.559 -36.505 1.00 51.69 89 HIS A N 1
ATOM 723 C CA . HIS A 1 89 ? 24.119 -1.185 -35.428 1.00 51.69 89 HIS A CA 1
ATOM 724 C C . HIS A 1 89 ? 25.106 -2.315 -35.068 1.00 51.69 89 HIS A C 1
ATOM 726 O O . HIS A 1 89 ? 24.689 -3.396 -34.654 1.00 51.69 89 HIS A O 1
ATOM 732 N N . GLU A 1 90 ? 26.416 -2.049 -35.153 1.00 43.03 90 GLU A N 1
ATOM 733 C CA . GLU A 1 90 ? 27.451 -2.865 -34.498 1.00 43.03 90 GLU A CA 1
ATOM 734 C C . GLU A 1 90 ? 27.400 -2.610 -32.983 1.00 43.03 90 GLU A C 1
ATOM 736 O O . GLU A 1 90 ? 27.939 -1.622 -32.488 1.00 43.03 90 GLU A O 1
ATOM 741 N N . ILE A 1 91 ? 26.737 -3.482 -32.222 1.00 48.62 91 ILE A N 1
ATOM 742 C CA . ILE A 1 91 ? 26.762 -3.415 -30.754 1.00 48.62 91 ILE A CA 1
ATOM 743 C C . ILE A 1 91 ? 27.831 -4.392 -30.249 1.00 48.62 91 ILE A C 1
ATOM 745 O O . ILE A 1 91 ? 27.784 -5.591 -30.519 1.00 48.62 91 ILE A O 1
ATOM 749 N N . SER A 1 92 ? 28.829 -3.862 -29.536 1.00 42.28 92 SER A N 1
ATOM 750 C CA . SER A 1 92 ? 29.962 -4.625 -28.999 1.00 42.28 92 SER A CA 1
ATOM 751 C C . SER A 1 92 ? 29.517 -5.724 -28.023 1.00 42.28 92 SER A C 1
ATOM 753 O O . SER A 1 92 ? 28.816 -5.468 -27.046 1.00 42.28 92 SER A O 1
ATOM 755 N N . ARG A 1 93 ? 30.001 -6.951 -28.254 1.00 47.03 93 ARG A N 1
ATOM 756 C CA . ARG A 1 93 ? 29.674 -8.189 -27.512 1.00 47.03 93 ARG A CA 1
ATOM 757 C C . ARG A 1 93 ? 30.137 -8.213 -26.045 1.00 47.03 93 ARG A C 1
ATOM 759 O O . ARG A 1 93 ? 29.812 -9.147 -25.312 1.00 47.03 93 ARG A O 1
ATOM 766 N N . THR A 1 94 ? 30.935 -7.241 -25.605 1.00 41.78 94 THR A N 1
ATOM 767 C CA . THR A 1 94 ? 31.637 -7.281 -24.309 1.00 41.78 94 THR A CA 1
ATOM 768 C C . THR A 1 94 ? 31.017 -6.418 -23.211 1.00 41.78 94 THR A C 1
ATOM 770 O O . THR A 1 94 ? 31.301 -6.671 -22.040 1.00 41.78 94 THR A O 1
ATOM 773 N N . ILE A 1 95 ? 30.142 -5.463 -23.541 1.00 51.22 95 ILE A N 1
ATOM 774 C CA . ILE A 1 95 ? 29.553 -4.512 -22.586 1.00 51.22 95 ILE A CA 1
ATOM 775 C C . ILE A 1 95 ? 28.043 -4.733 -22.562 1.00 51.22 95 ILE A C 1
ATOM 777 O O . ILE A 1 95 ? 27.398 -4.646 -23.597 1.00 51.22 95 ILE A O 1
ATOM 781 N N . VAL A 1 96 ? 27.476 -5.033 -21.388 1.00 54.78 96 VAL A N 1
ATOM 782 C CA . VAL A 1 96 ? 26.018 -5.064 -21.191 1.00 54.78 96 VAL A CA 1
ATOM 783 C C . VAL A 1 96 ? 25.514 -3.645 -21.466 1.00 54.78 96 VAL A C 1
ATOM 785 O O . VAL A 1 96 ? 25.875 -2.755 -20.687 1.00 54.78 96 VAL A O 1
ATOM 788 N N . PRO A 1 97 ? 24.747 -3.386 -22.545 1.00 57.19 97 PRO A N 1
ATOM 789 C CA . PRO A 1 97 ? 24.217 -2.056 -22.792 1.00 57.19 97 PRO A CA 1
ATOM 790 C C . PRO A 1 97 ? 23.305 -1.679 -21.625 1.00 57.19 97 PRO A C 1
ATOM 792 O O . PRO A 1 97 ? 22.746 -2.535 -20.934 1.00 57.19 97 PRO A O 1
ATOM 795 N N . GLN A 1 98 ? 23.204 -0.391 -21.333 1.00 61.84 98 GLN A N 1
ATOM 796 C CA . GLN A 1 98 ? 22.578 0.082 -20.094 1.00 61.84 98 GLN A CA 1
ATOM 797 C C . GLN A 1 98 ? 21.595 1.230 -20.325 1.00 61.84 98 GLN A C 1
ATOM 799 O O . GLN A 1 98 ? 20.958 1.699 -19.377 1.00 61.84 98 GLN A O 1
ATOM 804 N N . ASN A 1 99 ? 21.464 1.657 -21.578 1.00 68.12 99 ASN A N 1
ATOM 805 C CA . ASN A 1 99 ? 20.541 2.674 -22.028 1.00 68.12 99 ASN A CA 1
ATOM 806 C C . ASN A 1 99 ? 19.621 2.075 -23.101 1.00 68.12 99 ASN A C 1
ATOM 808 O O . ASN A 1 99 ? 20.086 1.536 -24.102 1.00 68.12 99 ASN A O 1
ATOM 812 N N . ILE A 1 100 ? 18.306 2.161 -22.890 1.00 67.25 100 ILE A N 1
ATOM 813 C CA . ILE A 1 100 ? 17.324 1.612 -23.834 1.00 67.25 100 ILE A CA 1
ATOM 814 C C . ILE A 1 100 ? 17.346 2.386 -25.166 1.00 67.25 100 ILE A C 1
ATOM 816 O O . ILE A 1 100 ? 17.058 1.803 -26.208 1.00 67.25 100 ILE A O 1
ATOM 820 N N . GLN A 1 101 ? 17.733 3.667 -25.146 1.00 67.00 101 GLN A N 1
ATOM 821 C CA . GLN A 1 101 ? 17.806 4.534 -26.332 1.00 67.00 101 GLN A CA 1
ATOM 822 C C . GLN A 1 101 ? 18.915 4.124 -27.315 1.00 67.00 101 GLN A C 1
ATOM 824 O O . GLN A 1 101 ? 18.845 4.458 -28.490 1.00 67.00 101 GLN A O 1
ATOM 829 N N . GLU A 1 102 ? 19.907 3.352 -26.865 1.00 62.84 102 GLU A N 1
ATOM 830 C CA . GLU A 1 102 ? 21.012 2.864 -27.704 1.00 62.84 102 GLU A CA 1
ATOM 831 C C . GLU A 1 102 ? 20.655 1.579 -28.472 1.00 62.84 102 GLU A C 1
ATOM 833 O O . GLU A 1 102 ? 21.485 1.025 -29.190 1.00 62.84 102 GLU A O 1
ATOM 838 N N . CYS A 1 103 ? 1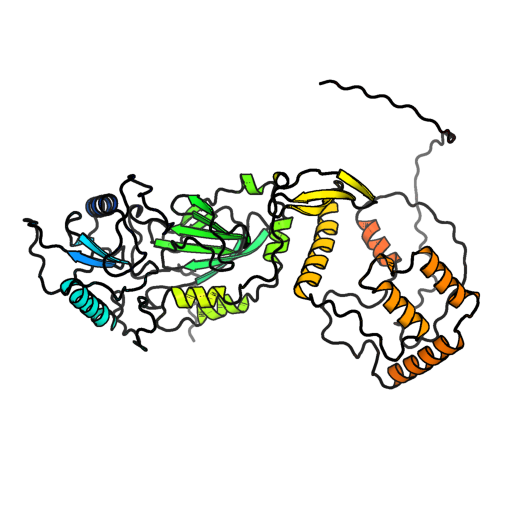9.434 1.058 -28.308 1.00 64.44 103 CYS A N 1
ATOM 839 C CA . CYS A 1 103 ? 19.061 -0.259 -28.807 1.00 64.44 103 CYS A CA 1
ATOM 840 C C . CYS A 1 103 ? 17.816 -0.232 -29.701 1.00 64.44 103 CYS A C 1
ATOM 842 O O . CYS A 1 103 ? 16.842 0.472 -29.449 1.00 64.44 103 CYS A O 1
ATOM 844 N N . CYS A 1 104 ? 17.794 -1.104 -30.713 1.00 68.56 104 CYS A N 1
ATOM 845 C CA . CYS A 1 104 ? 16.595 -1.334 -31.518 1.00 68.56 104 CYS A CA 1
ATOM 846 C C . CYS A 1 104 ? 15.486 -1.971 -30.663 1.00 68.56 104 CYS A C 1
ATOM 848 O O . CYS A 1 104 ? 15.695 -3.032 -30.069 1.00 68.56 104 CYS A O 1
ATOM 850 N N . GLY A 1 105 ? 14.282 -1.387 -30.656 1.00 61.94 105 GLY A N 1
ATOM 851 C CA . GLY A 1 105 ? 13.161 -1.848 -29.825 1.00 61.94 105 GLY A CA 1
ATOM 852 C C . GLY A 1 105 ? 12.747 -3.318 -30.014 1.00 61.94 105 GLY A C 1
ATOM 853 O O . GLY A 1 105 ? 12.159 -3.902 -29.104 1.00 61.94 105 GLY A O 1
ATOM 854 N N . ASN A 1 106 ? 13.097 -3.947 -31.143 1.00 64.69 106 ASN A N 1
ATOM 855 C CA . ASN A 1 106 ? 12.841 -5.371 -31.399 1.00 64.69 106 ASN A CA 1
ATOM 856 C C . ASN A 1 106 ? 13.912 -6.311 -30.810 1.00 64.69 106 ASN A C 1
ATOM 858 O O . ASN A 1 106 ? 13.608 -7.473 -30.510 1.00 64.69 106 ASN A O 1
ATOM 862 N N . CYS A 1 107 ? 15.130 -5.801 -30.609 1.00 70.31 107 CYS A N 1
ATOM 863 C CA . CYS A 1 107 ? 16.313 -6.553 -30.175 1.00 70.31 107 CYS A CA 1
ATOM 864 C C . CYS A 1 107 ? 16.565 -6.459 -28.661 1.00 70.31 107 CYS A C 1
ATOM 866 O O . CYS A 1 107 ? 17.391 -7.203 -28.131 1.00 70.31 107 CYS A O 1
ATOM 868 N N . VAL A 1 108 ? 15.857 -5.569 -27.955 1.00 75.75 108 VAL A N 1
ATOM 869 C CA . VAL A 1 108 ? 16.004 -5.375 -26.506 1.00 75.75 108 VAL A CA 1
ATOM 870 C C . VAL A 1 108 ? 15.278 -6.464 -25.723 1.00 75.75 108 VAL A C 1
ATOM 872 O O . VAL A 1 108 ? 14.063 -6.649 -25.849 1.00 75.75 108 VAL A O 1
ATOM 875 N N . ARG A 1 109 ? 16.016 -7.120 -24.825 1.00 81.44 109 ARG A N 1
ATOM 876 C CA . ARG A 1 109 ? 15.470 -7.894 -23.709 1.00 81.44 109 ARG A CA 1
ATOM 877 C C . ARG A 1 109 ? 15.871 -7.222 -22.398 1.00 81.44 109 ARG A C 1
ATOM 879 O O . ARG A 1 109 ? 17.051 -7.005 -22.140 1.00 81.44 109 ARG A O 1
ATOM 886 N N . ILE A 1 110 ? 14.895 -6.899 -21.552 1.00 87.31 110 ILE A N 1
ATOM 887 C CA . ILE A 1 110 ? 15.184 -6.336 -20.229 1.00 87.31 110 ILE A CA 1
ATOM 888 C C . ILE A 1 110 ? 15.668 -7.447 -19.293 1.00 87.31 110 ILE A C 1
ATOM 890 O O . ILE A 1 110 ? 14.993 -8.469 -19.129 1.00 87.31 110 ILE A O 1
ATOM 894 N N . LEU A 1 111 ? 16.830 -7.235 -18.675 1.00 85.06 111 LEU A N 1
ATOM 895 C CA . LEU A 1 111 ? 17.370 -8.102 -17.631 1.00 85.06 111 LEU A CA 1
ATOM 896 C C . LEU A 1 111 ? 16.747 -7.761 -16.276 1.00 85.06 111 LEU A C 1
ATOM 898 O O . LEU A 1 111 ? 16.276 -8.664 -15.582 1.00 85.06 111 LEU A O 1
ATOM 902 N N . CYS A 1 112 ? 16.733 -6.470 -15.924 1.00 86.94 112 CYS A N 1
ATOM 903 C CA . CYS A 1 112 ? 16.133 -5.967 -14.691 1.00 86.94 112 CYS A CA 1
ATOM 904 C C . CYS A 1 112 ? 15.883 -4.447 -14.728 1.00 86.94 112 CYS A C 1
ATOM 906 O O . CYS A 1 112 ? 16.617 -3.705 -15.383 1.00 86.94 112 CYS A O 1
ATOM 908 N N . PHE A 1 113 ? 14.883 -3.988 -13.977 1.00 90.25 113 PHE A N 1
ATOM 909 C CA . PHE A 1 113 ? 14.598 -2.591 -13.654 1.00 90.25 113 PHE A CA 1
ATOM 910 C C . PHE A 1 113 ? 15.040 -2.293 -12.214 1.00 90.25 113 PHE A C 1
ATOM 912 O O . PHE A 1 113 ? 14.571 -2.953 -11.286 1.00 90.25 113 PHE A O 1
ATOM 919 N N . LYS A 1 114 ? 15.875 -1.265 -12.003 1.00 88.12 114 LYS A N 1
ATOM 920 C CA . LYS A 1 114 ? 16.229 -0.785 -10.650 1.00 88.12 114 LYS A CA 1
ATOM 921 C C . LYS A 1 114 ? 15.081 -0.043 -9.971 1.00 88.12 114 LYS A C 1
ATOM 923 O O . LYS A 1 114 ? 14.911 -0.117 -8.761 1.00 88.12 114 LYS A O 1
ATOM 928 N N . GLN A 1 115 ? 14.244 0.629 -10.759 1.00 92.25 115 GLN A N 1
ATOM 929 C CA . GLN A 1 115 ? 13.055 1.344 -10.282 1.00 92.25 115 GLN A CA 1
ATOM 930 C C . GLN A 1 115 ? 11.883 0.406 -9.926 1.00 92.25 115 GLN A C 1
ATOM 932 O O . GLN A 1 115 ? 10.752 0.871 -9.822 1.00 92.25 115 GLN A O 1
ATOM 937 N N . MET A 1 116 ? 12.107 -0.900 -9.761 1.00 91.38 116 MET A N 1
ATOM 938 C CA . MET A 1 116 ? 11.097 -1.885 -9.360 1.00 91.38 116 MET A CA 1
ATOM 939 C C . MET A 1 116 ? 11.699 -2.870 -8.360 1.00 91.38 116 MET A C 1
ATOM 941 O O . MET A 1 116 ? 12.880 -3.199 -8.436 1.00 91.38 116 MET A O 1
ATOM 945 N N . ALA A 1 117 ? 10.877 -3.392 -7.449 1.00 85.94 117 ALA A N 1
ATOM 946 C CA . ALA A 1 117 ? 11.304 -4.496 -6.594 1.00 85.94 117 ALA A CA 1
ATOM 947 C C . ALA A 1 117 ? 11.505 -5.768 -7.438 1.00 85.94 117 ALA A C 1
ATOM 949 O O . ALA A 1 117 ? 10.736 -6.043 -8.359 1.00 85.94 117 ALA A O 1
ATOM 950 N N . GLY A 1 118 ? 12.536 -6.556 -7.142 1.00 76.12 118 GLY A N 1
ATOM 951 C CA . GLY A 1 118 ? 12.813 -7.793 -7.865 1.00 76.12 118 GLY A CA 1
ATOM 952 C C . GLY A 1 118 ? 13.978 -8.553 -7.250 1.00 76.12 118 GLY A C 1
ATOM 953 O O . GLY A 1 118 ? 14.934 -7.937 -6.789 1.00 76.12 118 GLY A O 1
ATOM 954 N N . LEU A 1 119 ? 13.876 -9.882 -7.271 1.00 71.81 119 LEU A N 1
ATOM 955 C CA . LEU A 1 119 ? 14.914 -10.793 -6.790 1.00 71.81 119 LEU A CA 1
ATOM 956 C C . LEU A 1 119 ? 15.669 -11.370 -7.985 1.00 71.81 119 LEU A C 1
ATOM 958 O O . LEU A 1 119 ? 15.041 -11.901 -8.910 1.00 71.81 119 LEU A O 1
ATOM 962 N N . ILE A 1 120 ? 16.997 -11.320 -7.944 1.00 73.06 120 ILE A N 1
ATOM 963 C CA . ILE A 1 120 ? 17.848 -11.951 -8.953 1.00 73.06 120 ILE A CA 1
ATOM 964 C C . ILE A 1 120 ? 17.780 -13.477 -8.770 1.00 73.06 120 ILE A C 1
ATOM 966 O O . ILE A 1 120 ? 18.255 -14.038 -7.786 1.00 73.06 120 ILE A O 1
ATOM 970 N N . GLY A 1 121 ? 17.157 -14.186 -9.713 1.00 64.25 121 GLY A N 1
ATOM 971 C CA . GLY A 1 121 ? 16.928 -15.631 -9.595 1.00 64.25 121 GLY A CA 1
ATOM 972 C C . GLY A 1 121 ? 18.203 -16.477 -9.746 1.00 64.25 121 GLY A C 1
ATOM 973 O O . GLY A 1 121 ? 18.995 -16.248 -10.655 1.00 64.25 121 GLY A O 1
ATOM 974 N N . TYR A 1 122 ? 18.390 -17.497 -8.893 1.00 54.75 122 TYR A N 1
ATOM 975 C CA . TYR A 1 122 ? 19.535 -18.440 -8.931 1.00 54.75 122 TYR A CA 1
ATOM 976 C C . TYR A 1 122 ? 19.437 -19.581 -9.948 1.00 54.75 122 TYR A C 1
ATOM 978 O O . TYR A 1 122 ? 20.409 -20.296 -10.163 1.00 54.75 122 TYR A O 1
ATOM 986 N N . TYR A 1 123 ? 18.278 -19.780 -10.568 1.00 51.59 123 TYR A N 1
ATOM 987 C CA . TYR A 1 123 ? 18.008 -20.992 -11.338 1.00 51.59 123 TYR A CA 1
ATOM 988 C C . TYR A 1 123 ? 17.761 -20.649 -12.801 1.00 51.59 123 TYR A C 1
ATOM 990 O O . TYR A 1 123 ? 16.606 -20.562 -13.224 1.00 51.59 123 TYR A O 1
ATOM 998 N N . SER A 1 124 ? 18.841 -20.436 -13.547 1.00 50.47 124 SER A N 1
ATOM 999 C CA . SER A 1 124 ? 18.850 -20.598 -14.999 1.00 50.47 124 SER A CA 1
ATOM 1000 C C . SER A 1 124 ? 19.897 -21.656 -15.339 1.00 50.47 124 SER A C 1
ATOM 1002 O O . SER A 1 124 ? 21.085 -21.417 -15.158 1.00 50.47 124 SER A O 1
ATOM 1004 N N . ASN A 1 125 ? 19.458 -22.809 -15.849 1.00 47.28 125 ASN A N 1
ATOM 1005 C CA . ASN A 1 125 ? 20.329 -23.882 -16.354 1.00 47.28 125 ASN A CA 1
ATOM 1006 C C . ASN A 1 125 ? 21.016 -23.510 -17.692 1.00 47.28 125 ASN A C 1
ATOM 1008 O O . ASN A 1 125 ? 21.563 -24.372 -18.371 1.00 47.28 125 ASN A O 1
ATOM 1012 N N . GLU A 1 126 ? 20.954 -22.238 -18.096 1.00 57.69 126 GLU A N 1
ATOM 1013 C CA . GLU A 1 126 ? 21.590 -21.697 -19.294 1.00 57.69 126 GLU A CA 1
ATOM 1014 C C . GLU A 1 126 ? 22.883 -20.975 -18.894 1.00 57.69 126 GLU A C 1
ATOM 1016 O O . GLU A 1 126 ? 22.834 -19.920 -18.254 1.00 57.69 126 GLU A O 1
ATOM 1021 N N . ASN A 1 127 ? 24.035 -21.524 -19.294 1.00 62.06 127 ASN A N 1
ATOM 1022 C CA . ASN A 1 127 ? 25.364 -20.978 -18.979 1.00 62.06 127 ASN A CA 1
ATOM 1023 C C . ASN A 1 127 ? 25.495 -19.481 -19.336 1.00 62.06 127 ASN A C 1
ATOM 1025 O O . ASN A 1 127 ? 26.101 -18.716 -18.594 1.00 62.06 127 ASN A O 1
ATOM 1029 N N . THR A 1 128 ? 24.851 -19.027 -20.415 1.00 65.69 128 THR A N 1
ATOM 1030 C CA . THR A 1 128 ? 24.907 -17.628 -20.869 1.00 65.69 128 THR A CA 1
ATOM 1031 C C . THR A 1 128 ? 24.255 -16.641 -19.891 1.00 65.69 128 THR A C 1
ATOM 1033 O O . THR A 1 128 ? 24.775 -15.546 -19.687 1.00 65.69 128 THR A O 1
ATOM 1036 N N . LEU A 1 129 ? 23.132 -16.999 -19.255 1.00 66.88 129 LEU A N 1
ATOM 1037 C CA . LEU A 1 129 ? 22.457 -16.120 -18.286 1.00 66.88 129 LEU A CA 1
ATOM 1038 C C . LEU A 1 129 ? 23.216 -16.036 -16.957 1.00 66.88 129 LEU A C 1
ATOM 1040 O O . LEU A 1 129 ? 23.180 -14.993 -16.303 1.00 66.88 129 LEU A O 1
ATOM 1044 N N . TYR A 1 130 ? 23.934 -17.099 -16.589 1.00 72.25 130 TYR A N 1
ATOM 1045 C CA . TYR A 1 130 ? 24.810 -17.114 -15.418 1.00 72.25 130 TYR A CA 1
ATOM 1046 C C . TYR A 1 130 ? 25.975 -16.123 -15.572 1.00 72.25 130 TYR A C 1
ATOM 1048 O O . TYR A 1 130 ? 26.208 -15.298 -14.686 1.00 72.25 130 TYR A O 1
ATOM 1056 N N . ASP A 1 131 ? 26.634 -16.117 -16.732 1.00 73.56 131 ASP A N 1
ATOM 1057 C CA . ASP A 1 131 ? 27.724 -15.175 -17.015 1.00 73.56 131 ASP A CA 1
ATOM 1058 C C . ASP A 1 131 ? 27.232 -13.721 -17.052 1.00 73.56 131 ASP A C 1
ATOM 1060 O O . ASP A 1 131 ? 27.866 -12.823 -16.495 1.00 73.56 131 ASP A O 1
ATOM 1064 N N . ILE A 1 132 ? 26.067 -13.473 -17.666 1.00 74.69 132 ILE A N 1
ATOM 1065 C CA . ILE A 1 132 ? 25.442 -12.141 -17.678 1.00 74.69 132 ILE A CA 1
ATOM 1066 C C . ILE A 1 132 ? 25.095 -11.697 -16.251 1.00 74.69 132 ILE A C 1
ATOM 1068 O O . ILE A 1 132 ? 25.319 -10.537 -15.904 1.00 74.69 132 ILE A O 1
ATOM 1072 N N . ARG A 1 133 ? 24.586 -12.602 -15.405 1.00 76.94 133 ARG A N 1
ATOM 1073 C CA . ARG A 1 133 ? 24.299 -12.310 -13.995 1.00 76.94 133 ARG A CA 1
ATOM 1074 C C . ARG A 1 133 ? 25.559 -11.873 -13.252 1.00 76.94 133 ARG A C 1
ATOM 1076 O O . ARG A 1 133 ? 25.511 -10.853 -12.569 1.00 76.94 133 ARG A O 1
ATOM 1083 N N . ASN A 1 134 ? 26.661 -12.610 -13.385 1.00 76.31 134 ASN A N 1
ATOM 1084 C CA . ASN A 1 134 ? 27.914 -12.264 -12.710 1.00 76.31 134 ASN A CA 1
ATOM 1085 C C . ASN A 1 134 ? 28.425 -10.891 -13.159 1.00 76.31 134 ASN A C 1
ATOM 1087 O O . ASN A 1 134 ? 28.765 -10.075 -12.311 1.00 76.31 134 ASN A O 1
ATOM 1091 N N . LYS A 1 135 ? 28.334 -10.571 -14.457 1.00 76.94 135 LYS A N 1
ATOM 1092 C CA . LYS A 1 135 ? 28.654 -9.225 -14.967 1.00 76.94 135 LYS A CA 1
ATOM 1093 C C . LYS A 1 135 ? 27.770 -8.130 -14.366 1.00 76.94 135 LYS A C 1
ATOM 1095 O O . LYS A 1 135 ? 28.265 -7.051 -14.049 1.00 76.94 135 LYS A O 1
ATOM 1100 N N . VAL A 1 136 ? 26.466 -8.382 -14.208 1.00 77.06 136 VAL A N 1
ATOM 1101 C CA . VAL A 1 136 ? 25.555 -7.430 -13.549 1.00 77.06 136 VAL A CA 1
ATOM 1102 C C . VAL A 1 136 ? 25.964 -7.238 -12.088 1.00 77.06 136 VAL A C 1
ATOM 1104 O O . VAL A 1 136 ? 26.103 -6.097 -11.661 1.00 77.06 136 VAL A O 1
ATOM 1107 N N . ILE A 1 137 ? 26.240 -8.319 -11.355 1.00 75.88 137 ILE A N 1
ATOM 1108 C CA . ILE A 1 137 ? 26.683 -8.264 -9.953 1.00 75.88 137 ILE A CA 1
ATOM 1109 C C . ILE A 1 137 ? 28.021 -7.526 -9.806 1.00 75.88 137 ILE A C 1
ATOM 1111 O O . ILE A 1 137 ? 28.151 -6.671 -8.939 1.00 75.88 137 ILE A O 1
ATOM 1115 N N . GLU A 1 138 ? 29.004 -7.795 -10.662 1.00 74.38 138 GLU A N 1
ATOM 1116 C CA . GLU A 1 138 ? 30.291 -7.086 -10.651 1.00 74.38 138 GLU A CA 1
ATOM 1117 C C . GLU A 1 138 ? 30.118 -5.586 -10.934 1.00 74.38 138 GLU A C 1
ATOM 1119 O O . GLU A 1 138 ? 30.789 -4.748 -10.325 1.00 74.38 138 GLU A O 1
ATOM 1124 N N . SER A 1 139 ? 29.172 -5.227 -11.812 1.00 74.94 139 SER A N 1
ATOM 1125 C CA . SER A 1 139 ? 28.860 -3.828 -12.120 1.00 74.94 139 SER A CA 1
ATOM 1126 C C . SER A 1 139 ? 28.195 -3.069 -10.961 1.00 74.94 139 SER A C 1
ATOM 1128 O O . SER A 1 139 ? 28.206 -1.839 -10.962 1.00 74.94 139 SER A O 1
ATOM 1130 N N . GLU A 1 140 ? 27.661 -3.776 -9.958 1.00 76.38 140 GLU A N 1
ATOM 1131 C CA . GLU A 1 140 ? 27.020 -3.207 -8.761 1.00 76.38 140 GLU A CA 1
ATOM 1132 C C . GLU A 1 140 ? 28.020 -2.736 -7.694 1.00 76.38 140 GLU A C 1
ATOM 1134 O O . GLU A 1 140 ? 27.614 -2.248 -6.645 1.00 76.38 140 GLU A O 1
ATOM 1139 N N . CYS A 1 141 ? 29.332 -2.816 -7.931 1.00 75.88 141 CYS A N 1
ATOM 1140 C CA . CYS A 1 141 ? 30.313 -2.227 -7.009 1.00 75.88 141 CYS A CA 1
ATOM 1141 C C . CYS A 1 141 ? 30.189 -0.694 -6.908 1.00 75.88 141 CYS A C 1
ATOM 1143 O O . CYS A 1 141 ? 30.588 -0.096 -5.908 1.00 75.88 141 CYS A O 1
ATOM 1145 N N . TYR A 1 142 ? 29.625 -0.046 -7.932 1.00 80.88 142 TYR A N 1
ATOM 1146 C CA . TYR A 1 142 ? 29.449 1.402 -7.989 1.00 80.88 142 TYR A CA 1
ATOM 1147 C C . TYR A 1 142 ? 28.048 1.758 -8.473 1.00 80.88 142 TYR A C 1
ATOM 1149 O O . TYR A 1 142 ? 27.502 1.141 -9.386 1.00 80.88 142 TYR A O 1
ATOM 1157 N N . CYS A 1 143 ? 27.478 2.827 -7.922 1.00 85.25 143 CYS A N 1
ATOM 1158 C CA . CYS A 1 143 ? 26.230 3.368 -8.425 1.00 85.25 143 CYS A CA 1
ATOM 1159 C C . CYS A 1 143 ? 26.417 3.847 -9.870 1.00 85.25 143 CYS A C 1
ATOM 1161 O O . CYS A 1 143 ? 27.211 4.746 -10.141 1.00 85.25 143 CYS A O 1
ATOM 1163 N N . LYS A 1 144 ? 25.626 3.320 -10.803 1.00 80.69 144 LYS A N 1
ATOM 1164 C CA . LYS A 1 144 ? 25.643 3.740 -12.212 1.00 80.69 144 LYS A CA 1
ATOM 1165 C C . LYS A 1 144 ? 25.358 5.234 -12.409 1.00 80.69 144 LYS A C 1
ATOM 1167 O O . LYS A 1 144 ? 25.939 5.856 -13.293 1.00 80.69 144 LYS A O 1
ATOM 1172 N N . LEU A 1 145 ? 24.482 5.803 -11.580 1.00 86.50 145 LEU A N 1
ATOM 1173 C CA . LEU A 1 145 ? 23.977 7.167 -11.735 1.00 86.50 145 LEU A CA 1
ATOM 1174 C C . LEU A 1 145 ? 24.913 8.239 -11.149 1.00 86.50 145 LEU A C 1
ATOM 1176 O O . LEU A 1 145 ? 25.000 9.331 -11.706 1.00 86.50 145 LEU A O 1
ATOM 1180 N N . CYS A 1 146 ? 25.615 7.957 -10.044 1.00 88.62 146 CYS A N 1
ATOM 1181 C CA . CYS A 1 146 ? 26.515 8.927 -9.394 1.00 88.62 146 CYS A CA 1
ATOM 1182 C C . CYS A 1 146 ? 27.970 8.464 -9.240 1.00 88.62 146 CYS A C 1
ATOM 1184 O O . CYS A 1 146 ? 28.791 9.233 -8.748 1.00 88.62 146 CYS A O 1
ATOM 1186 N N . ARG A 1 147 ? 28.295 7.229 -9.639 1.00 86.56 147 ARG A N 1
ATOM 1187 C CA . ARG A 1 147 ? 29.627 6.600 -9.556 1.00 86.56 147 ARG A CA 1
ATOM 1188 C C . ARG A 1 147 ? 30.197 6.423 -8.143 1.00 86.56 147 ARG A C 1
ATOM 1190 O O . ARG A 1 147 ? 31.343 6.008 -8.009 1.00 86.56 147 ARG A O 1
ATOM 1197 N N . LYS A 1 148 ? 29.412 6.670 -7.091 1.00 85.25 148 LYS A N 1
ATOM 1198 C CA . LYS A 1 148 ? 29.820 6.379 -5.710 1.00 85.25 148 LYS A CA 1
ATOM 1199 C C . LYS A 1 148 ? 29.885 4.867 -5.456 1.00 85.25 148 LYS A C 1
ATOM 1201 O O . LYS A 1 148 ? 29.069 4.140 -6.027 1.00 85.25 148 LYS A O 1
ATOM 1206 N N . PRO A 1 149 ? 30.824 4.391 -4.623 1.00 80.81 149 PRO A N 1
ATOM 1207 C CA . PRO A 1 149 ? 30.908 2.980 -4.267 1.00 80.81 149 PRO A CA 1
ATOM 1208 C C . PRO A 1 149 ? 29.648 2.541 -3.514 1.00 80.81 149 PRO A C 1
ATOM 1210 O O . PRO A 1 149 ? 29.144 3.264 -2.653 1.00 80.81 149 PRO A O 1
ATOM 1213 N N . LEU A 1 150 ? 29.145 1.353 -3.837 1.00 74.19 150 LEU A N 1
ATOM 1214 C CA . LEU A 1 150 ? 28.095 0.700 -3.065 1.00 74.19 150 LEU A CA 1
ATOM 1215 C C . LEU A 1 150 ? 28.784 -0.205 -2.033 1.00 74.19 150 LEU A C 1
ATOM 1217 O O . LEU A 1 150 ? 29.575 -1.071 -2.401 1.00 74.19 150 LEU A O 1
ATOM 1221 N N . SER A 1 151 ? 28.531 0.009 -0.737 1.00 59.19 151 SER A N 1
ATOM 1222 C CA . SER A 1 151 ? 29.067 -0.853 0.329 1.00 59.19 151 SER A CA 1
ATOM 1223 C C . SER A 1 151 ? 28.433 -2.241 0.212 1.00 59.19 151 SER A C 1
ATOM 1225 O O . SER A 1 151 ? 27.320 -2.479 0.677 1.00 59.19 151 SER A O 1
ATOM 1227 N N . LEU A 1 152 ? 29.119 -3.153 -0.477 1.00 54.38 152 LEU A N 1
ATOM 1228 C CA . LEU A 1 152 ? 28.720 -4.549 -0.634 1.00 54.38 152 LEU A CA 1
ATOM 1229 C C . LEU A 1 152 ? 28.952 -5.295 0.687 1.00 54.38 152 LEU A C 1
ATOM 1231 O O . LEU A 1 152 ? 29.948 -5.991 0.865 1.00 54.38 152 LEU A O 1
ATOM 1235 N N . THR A 1 153 ? 28.021 -5.177 1.633 1.00 45.47 153 THR A N 1
ATOM 1236 C CA . THR A 1 153 ? 27.986 -6.047 2.820 1.00 45.47 153 THR A CA 1
ATOM 1237 C C . THR A 1 153 ? 27.229 -7.326 2.489 1.00 45.47 153 THR A C 1
ATOM 1239 O O . THR A 1 153 ? 26.139 -7.540 2.990 1.00 45.47 153 THR A O 1
ATOM 1242 N N . TYR A 1 154 ? 27.818 -8.179 1.640 1.00 44.03 154 TYR A N 1
ATOM 1243 C CA . TYR A 1 154 ? 27.217 -9.435 1.171 1.00 44.03 154 TYR A CA 1
ATOM 1244 C C . TYR A 1 154 ? 25.870 -9.237 0.437 1.00 44.03 154 TYR A C 1
ATOM 1246 O O . TYR A 1 154 ? 24.977 -8.507 0.851 1.00 44.03 154 TYR A O 1
ATOM 1254 N N . ILE A 1 155 ? 25.667 -9.943 -0.672 1.00 50.25 155 ILE A N 1
ATOM 1255 C CA . ILE A 1 155 ? 24.331 -10.078 -1.266 1.00 50.25 155 ILE A CA 1
ATOM 1256 C C . ILE A 1 155 ? 23.524 -10.974 -0.321 1.00 50.25 155 ILE A C 1
ATOM 1258 O O . ILE A 1 155 ? 23.439 -12.186 -0.498 1.00 50.25 155 ILE A O 1
ATOM 1262 N N . VAL A 1 156 ? 22.995 -10.403 0.754 1.00 44.09 156 VAL A N 1
ATOM 1263 C CA . VAL A 1 156 ? 22.067 -11.093 1.640 1.00 44.09 156 VAL A CA 1
ATOM 1264 C C . VAL A 1 156 ? 20.699 -10.979 0.958 1.00 44.09 156 VAL A C 1
ATOM 1266 O O . VAL A 1 156 ? 20.043 -9.947 1.034 1.00 44.09 156 VAL A O 1
ATOM 1269 N N . PHE A 1 157 ? 20.313 -12.042 0.235 1.00 50.47 157 PHE A N 1
ATOM 1270 C CA . PHE A 1 157 ? 19.001 -12.277 -0.405 1.00 50.47 157 PHE A CA 1
ATOM 1271 C C . PHE A 1 157 ? 18.699 -11.705 -1.812 1.00 50.47 157 PHE A C 1
ATOM 1273 O O . PHE A 1 157 ? 17.521 -11.493 -2.105 1.00 50.47 157 PHE A O 1
ATOM 1280 N N . ASP A 1 158 ? 19.684 -11.512 -2.695 1.00 65.12 158 ASP A N 1
ATOM 1281 C CA . ASP A 1 158 ? 19.471 -11.287 -4.150 1.00 65.12 158 ASP A CA 1
ATOM 1282 C C . ASP A 1 158 ? 18.671 -10.043 -4.588 1.00 65.12 158 ASP A C 1
ATOM 1284 O O . ASP A 1 158 ? 18.232 -9.981 -5.740 1.00 65.12 158 ASP A O 1
ATOM 1288 N N . ASP A 1 159 ? 18.460 -9.048 -3.726 1.00 69.69 159 ASP A N 1
ATOM 1289 C CA . ASP A 1 159 ? 17.847 -7.781 -4.148 1.00 69.69 159 ASP A CA 1
ATOM 1290 C C . ASP A 1 159 ? 18.896 -6.824 -4.736 1.00 69.69 159 ASP A C 1
ATOM 1292 O O . ASP A 1 159 ? 20.036 -6.758 -4.272 1.00 69.69 159 ASP A O 1
ATOM 1296 N N . LEU A 1 160 ? 18.493 -6.028 -5.731 1.00 76.44 160 LEU A N 1
ATOM 1297 C CA . LEU A 1 160 ? 19.321 -4.933 -6.239 1.00 76.44 160 LEU A CA 1
ATOM 1298 C C . LEU A 1 160 ? 19.393 -3.782 -5.230 1.00 76.44 160 LEU A C 1
ATOM 1300 O O . LEU A 1 160 ? 18.369 -3.260 -4.779 1.00 76.44 160 LEU A O 1
ATOM 1304 N N . SER A 1 161 ? 20.616 -3.344 -4.937 1.00 80.56 161 SER A N 1
ATOM 1305 C CA . SER A 1 161 ? 20.877 -2.185 -4.086 1.00 80.56 161 SER A CA 1
ATOM 1306 C C . SER A 1 161 ? 20.605 -0.873 -4.827 1.00 80.56 161 SER A C 1
ATOM 1308 O O . SER A 1 161 ? 20.979 -0.684 -5.992 1.00 80.56 161 SER A O 1
ATOM 1310 N N . LEU A 1 162 ? 19.973 0.062 -4.121 1.00 87.44 162 LEU A N 1
ATOM 1311 C CA . LEU A 1 162 ? 19.763 1.444 -4.532 1.00 87.44 162 LEU A CA 1
ATOM 1312 C C . LEU A 1 162 ? 20.697 2.366 -3.746 1.00 87.44 162 LEU A C 1
ATOM 1314 O O . LEU A 1 162 ? 20.856 2.228 -2.535 1.00 87.44 162 LEU A O 1
ATOM 1318 N N . CYS A 1 163 ? 21.292 3.321 -4.457 1.00 88.75 163 CYS A N 1
ATOM 1319 C CA . CYS A 1 163 ? 22.119 4.376 -3.877 1.00 88.75 163 CYS A CA 1
ATOM 1320 C C . CYS A 1 163 ? 21.229 5.482 -3.311 1.00 88.75 163 CYS A C 1
ATOM 1322 O O . CYS A 1 163 ? 20.412 6.038 -4.056 1.00 88.75 163 CYS A O 1
ATOM 1324 N N . SER A 1 164 ? 21.412 5.843 -2.041 1.00 87.69 164 SER A N 1
ATOM 1325 C CA . SER A 1 164 ? 20.565 6.848 -1.391 1.00 87.69 164 SER A CA 1
ATOM 1326 C C . SER A 1 164 ? 20.723 8.253 -1.976 1.00 87.69 164 SER A C 1
ATOM 1328 O O . SER A 1 164 ? 19.757 9.004 -1.984 1.00 87.69 164 SER A O 1
ATOM 1330 N N . ASP A 1 165 ? 21.860 8.586 -2.598 1.00 87.31 165 ASP A N 1
ATOM 1331 C CA . ASP A 1 165 ? 22.031 9.861 -3.317 1.00 87.31 165 ASP A CA 1
ATOM 1332 C C . ASP A 1 165 ? 21.248 9.942 -4.640 1.00 87.31 165 ASP A C 1
ATOM 1334 O O . ASP A 1 165 ? 21.035 11.029 -5.182 1.00 87.31 165 ASP A O 1
ATOM 1338 N N . CYS A 1 166 ? 20.876 8.794 -5.214 1.00 91.56 166 CYS A N 1
ATOM 1339 C CA . CYS A 1 166 ? 20.188 8.721 -6.508 1.00 91.56 166 CYS A CA 1
ATOM 1340 C C . CYS A 1 166 ? 18.714 8.335 -6.382 1.00 91.56 166 CYS A C 1
ATOM 1342 O O . CYS A 1 166 ? 17.939 8.607 -7.299 1.00 91.56 166 CYS A O 1
ATOM 1344 N N . TYR A 1 167 ? 18.344 7.714 -5.263 1.00 92.69 167 TYR A N 1
ATOM 1345 C CA . TYR A 1 167 ? 17.000 7.264 -4.936 1.00 92.69 167 TYR A CA 1
ATOM 1346 C C . TYR A 1 167 ? 16.626 7.810 -3.560 1.00 92.69 167 TYR A C 1
ATOM 1348 O O . TYR A 1 167 ? 16.902 7.202 -2.527 1.00 92.69 167 TYR A O 1
ATOM 1356 N N . LEU A 1 168 ? 15.979 8.970 -3.564 1.00 92.44 168 LEU A N 1
ATOM 1357 C CA . LEU A 1 168 ? 15.610 9.706 -2.366 1.00 92.44 168 LEU A CA 1
ATOM 1358 C C . LEU A 1 168 ? 14.187 9.344 -1.944 1.00 92.44 168 LEU A C 1
ATOM 1360 O O . LEU A 1 168 ? 13.226 9.506 -2.702 1.00 92.44 168 LEU A O 1
ATOM 1364 N N . ILE A 1 169 ? 14.048 8.891 -0.701 1.00 91.94 169 ILE A N 1
ATOM 1365 C CA . ILE A 1 169 ? 12.756 8.722 -0.038 1.00 91.94 169 ILE A CA 1
ATOM 1366 C C . ILE A 1 169 ? 12.493 9.973 0.790 1.00 91.94 169 ILE A C 1
ATOM 1368 O O . ILE A 1 169 ? 13.377 10.459 1.492 1.00 91.94 169 ILE A O 1
ATOM 1372 N N . SER A 1 170 ? 11.272 10.490 0.741 1.00 91.06 170 SER A N 1
ATOM 1373 C CA . SER A 1 170 ? 10.840 11.526 1.677 1.00 91.06 170 SER A CA 1
ATOM 1374 C C . SER A 1 170 ? 9.430 11.279 2.158 1.00 91.06 170 SER A C 1
ATOM 1376 O O . SER A 1 170 ? 8.697 10.441 1.632 1.00 91.06 170 SER A O 1
ATOM 1378 N N . SER A 1 171 ? 9.047 12.032 3.177 1.00 88.50 171 SER A N 1
ATOM 1379 C CA . SER A 1 171 ? 7.700 12.022 3.710 1.00 88.50 171 SER A CA 1
ATOM 1380 C C . SER A 1 171 ? 7.245 13.434 4.031 1.00 88.50 171 SER A C 1
ATOM 1382 O O . SER A 1 171 ? 8.056 14.263 4.439 1.00 88.50 171 SER A O 1
ATOM 1384 N N . GLU A 1 172 ? 5.951 13.687 3.911 1.00 86.44 172 GLU A N 1
ATOM 1385 C CA . GLU A 1 172 ? 5.349 14.987 4.192 1.00 86.44 172 GLU A CA 1
ATOM 1386 C C . GLU A 1 172 ? 4.014 14.815 4.905 1.00 86.44 172 GLU A C 1
ATOM 1388 O O . GLU A 1 172 ? 3.281 13.853 4.664 1.00 86.44 172 GLU A O 1
ATOM 1393 N N . TRP A 1 173 ? 3.712 15.775 5.775 1.00 84.56 173 TRP A N 1
ATOM 1394 C CA . TRP A 1 173 ? 2.404 15.914 6.394 1.00 84.56 173 TRP A CA 1
ATOM 1395 C C . TRP A 1 173 ? 1.595 16.922 5.610 1.00 84.56 173 TRP A C 1
ATOM 1397 O O . TRP A 1 173 ? 1.992 18.082 5.521 1.00 84.56 173 TRP A O 1
ATOM 1407 N N . ILE A 1 174 ? 0.455 16.489 5.089 1.00 83.31 174 ILE A N 1
ATOM 1408 C CA . ILE A 1 174 ? -0.496 17.394 4.451 1.00 83.31 174 ILE A CA 1
ATOM 1409 C C . ILE A 1 174 ? -1.819 17.359 5.198 1.00 83.31 174 ILE A C 1
ATOM 1411 O O . ILE A 1 174 ? -2.178 16.352 5.810 1.00 83.31 174 ILE A O 1
ATOM 1415 N N . GLU A 1 175 ? -2.550 18.462 5.158 1.00 80.62 175 GLU A N 1
ATOM 1416 C CA . GLU A 1 175 ? -3.930 18.480 5.618 1.00 80.62 175 GLU A CA 1
ATOM 1417 C C . GLU A 1 175 ? -4.820 17.879 4.527 1.00 80.62 175 GLU A C 1
ATOM 1419 O O . GLU A 1 175 ? -4.837 18.345 3.388 1.00 80.62 175 GLU A O 1
ATOM 1424 N N . SER A 1 176 ? -5.529 16.801 4.856 1.00 75.88 176 SER A N 1
ATOM 1425 C CA . SER A 1 176 ? -6.487 16.197 3.938 1.00 75.88 176 SER A CA 1
ATOM 1426 C C . SER A 1 176 ? -7.656 17.150 3.719 1.00 75.88 176 SER A C 1
ATOM 1428 O O . SER A 1 176 ? -8.346 17.528 4.665 1.00 75.88 176 SER A O 1
ATOM 1430 N N . THR A 1 177 ? -7.932 17.470 2.457 1.00 69.06 177 THR A N 1
ATOM 1431 C CA . THR A 1 177 ? -9.092 18.277 2.057 1.00 69.06 177 THR A CA 1
ATOM 1432 C C . THR A 1 177 ? -10.428 17.593 2.348 1.00 69.06 177 THR A C 1
ATOM 1434 O O . THR A 1 177 ? -11.442 18.276 2.456 1.00 69.06 177 THR A O 1
ATOM 1437 N N . LEU A 1 178 ? -10.436 16.263 2.500 1.00 68.38 178 LEU A N 1
ATOM 1438 C CA . LEU A 1 178 ? -11.640 15.474 2.769 1.00 68.38 178 LEU A CA 1
ATOM 1439 C C . LEU A 1 178 ? -11.987 15.447 4.255 1.00 68.38 178 LEU A C 1
ATOM 1441 O O . LEU A 1 178 ? -13.119 15.731 4.624 1.00 68.38 178 LEU A O 1
ATOM 1445 N N . VAL A 1 179 ? -11.009 15.124 5.105 1.00 67.25 179 VAL A N 1
ATOM 1446 C CA . VAL A 1 179 ? -11.252 14.887 6.541 1.00 67.25 179 VAL A CA 1
ATOM 1447 C C . VAL A 1 179 ? -10.708 15.992 7.450 1.00 67.25 179 VAL A C 1
ATOM 1449 O O . VAL A 1 179 ? -10.821 15.879 8.667 1.00 67.25 179 VAL A O 1
ATOM 1452 N N . LYS A 1 180 ? -10.089 17.046 6.891 1.00 69.69 180 LYS A N 1
ATOM 1453 C CA . LYS A 1 180 ? -9.453 18.159 7.633 1.00 69.69 180 LYS A CA 1
ATOM 1454 C C . LYS A 1 180 ? -8.507 17.680 8.741 1.00 69.69 180 LYS A C 1
ATOM 1456 O O . LYS A 1 180 ? -8.432 18.243 9.831 1.00 69.69 180 LYS A O 1
ATOM 1461 N N . LYS A 1 181 ? -7.802 16.578 8.471 1.00 70.56 181 LYS A N 1
ATOM 1462 C CA . LYS A 1 181 ? -6.807 15.974 9.364 1.00 70.56 181 LYS A CA 1
ATOM 1463 C C . LYS A 1 181 ? -5.460 15.909 8.677 1.00 70.56 181 LYS A C 1
ATOM 1465 O O . LYS A 1 181 ? -5.381 15.725 7.464 1.00 70.56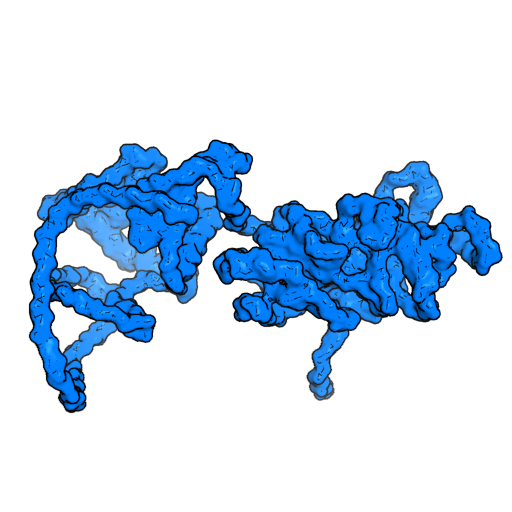 181 LYS A O 1
ATOM 1470 N N . ARG A 1 182 ? -4.398 16.007 9.476 1.00 78.06 182 ARG A N 1
ATOM 1471 C CA . ARG A 1 182 ? -3.038 15.760 9.002 1.00 78.06 182 ARG A CA 1
ATOM 1472 C C . ARG A 1 182 ? -2.870 14.285 8.660 1.00 78.06 182 ARG A C 1
ATOM 1474 O O . ARG A 1 182 ? -3.122 13.420 9.493 1.00 78.06 182 ARG A O 1
ATOM 1481 N N . ILE A 1 183 ? -2.413 14.025 7.448 1.00 79.94 183 ILE A N 1
ATOM 1482 C CA . ILE A 1 183 ? -2.109 12.693 6.940 1.00 79.94 183 ILE A CA 1
ATOM 1483 C C . ILE A 1 183 ? -0.662 12.643 6.462 1.00 79.94 183 ILE A C 1
ATOM 1485 O O . ILE A 1 183 ? -0.089 13.655 6.049 1.00 79.94 183 ILE A O 1
ATOM 1489 N N . LEU A 1 184 ? -0.081 11.450 6.504 1.00 85.19 184 LEU A N 1
ATOM 1490 C CA . LEU A 1 184 ? 1.265 11.212 6.010 1.00 85.19 184 LEU A CA 1
ATOM 1491 C C . LEU A 1 184 ? 1.211 10.816 4.537 1.00 85.19 184 LEU A C 1
ATOM 1493 O O . LEU A 1 184 ? 0.446 9.927 4.154 1.00 85.19 184 LEU A O 1
ATOM 1497 N N . ILE A 1 185 ? 2.085 11.411 3.734 1.00 89.50 185 ILE A N 1
ATOM 1498 C CA . ILE A 1 185 ? 2.432 10.906 2.407 1.00 89.50 185 ILE A CA 1
ATOM 1499 C C . ILE A 1 185 ? 3.895 10.492 2.428 1.00 89.50 185 ILE A C 1
ATOM 1501 O O . ILE A 1 185 ? 4.759 11.260 2.842 1.00 89.50 185 ILE A O 1
ATOM 1505 N N . LEU A 1 186 ? 4.164 9.274 1.972 1.00 91.62 186 LEU A N 1
ATOM 1506 C CA . LEU A 1 186 ? 5.499 8.762 1.718 1.00 91.62 186 LEU A CA 1
ATOM 1507 C C . LEU A 1 186 ? 5.756 8.770 0.209 1.00 91.62 186 LEU A C 1
ATOM 1509 O O . LEU A 1 186 ? 5.002 8.174 -0.562 1.00 91.62 186 LEU A O 1
ATOM 1513 N N . TYR A 1 187 ? 6.835 9.421 -0.203 1.00 94.19 187 TYR A N 1
ATOM 1514 C CA . TYR A 1 187 ? 7.262 9.528 -1.591 1.00 94.19 187 TYR A CA 1
ATOM 1515 C C . TYR A 1 187 ? 8.358 8.501 -1.866 1.00 94.19 187 TYR A C 1
ATOM 1517 O O . TYR A 1 187 ? 9.481 8.636 -1.378 1.00 94.19 187 TYR A O 1
ATOM 1525 N N . LEU A 1 188 ? 8.027 7.470 -2.643 1.00 94.75 188 LEU A N 1
ATOM 1526 C CA . LEU A 1 188 ? 8.948 6.403 -3.019 1.00 94.75 188 LEU A CA 1
ATOM 1527 C C . LEU A 1 188 ? 9.553 6.654 -4.408 1.00 94.75 188 LEU A C 1
ATOM 1529 O O . LEU A 1 188 ? 8.805 6.899 -5.362 1.00 94.75 188 LEU A O 1
ATOM 1533 N N . PRO A 1 189 ? 10.878 6.511 -4.568 1.00 95.38 189 PRO A N 1
ATOM 1534 C CA . PRO A 1 189 ? 11.574 6.717 -5.833 1.00 95.38 189 PRO A CA 1
ATOM 1535 C C . PRO A 1 189 ? 11.490 5.514 -6.795 1.00 95.38 189 PRO A C 1
ATOM 1537 O O . PRO A 1 189 ? 12.259 5.441 -7.749 1.00 95.38 189 PRO A O 1
ATOM 1540 N N . TRP A 1 190 ? 10.567 4.573 -6.562 1.00 95.12 190 TRP A N 1
ATOM 1541 C CA . TRP A 1 190 ? 10.360 3.382 -7.393 1.00 95.12 190 TRP A CA 1
ATOM 1542 C C . TRP A 1 190 ? 8.874 3.091 -7.652 1.00 95.12 190 TRP A C 1
ATOM 1544 O O . TRP A 1 190 ? 7.966 3.587 -6.970 1.00 95.12 190 TRP A O 1
ATOM 1554 N N . TRP A 1 191 ? 8.633 2.247 -8.650 1.00 96.06 191 TRP A N 1
ATOM 1555 C CA . TRP A 1 191 ? 7.333 1.759 -9.074 1.00 96.06 191 TRP A CA 1
ATOM 1556 C C . TRP A 1 191 ? 6.922 0.566 -8.213 1.00 96.06 191 TRP A C 1
ATOM 1558 O O . TRP A 1 191 ? 7.562 -0.484 -8.224 1.00 96.06 191 TRP A O 1
ATOM 1568 N N . HIS A 1 192 ? 5.876 0.746 -7.409 1.00 94.94 192 HIS A N 1
ATOM 1569 C CA . HIS A 1 192 ? 5.459 -0.234 -6.414 1.00 94.94 192 HIS A CA 1
ATOM 1570 C C . HIS A 1 192 ? 4.291 -1.083 -6.927 1.00 94.94 192 HIS A C 1
ATOM 1572 O O . HIS A 1 192 ? 3.126 -0.740 -6.732 1.00 94.94 192 HIS A O 1
ATOM 1578 N N . ASP A 1 193 ? 4.585 -2.213 -7.563 1.00 93.25 193 ASP A N 1
ATOM 1579 C CA . ASP A 1 193 ? 3.627 -3.066 -8.281 1.00 93.25 193 ASP A CA 1
ATOM 1580 C C . ASP A 1 193 ? 3.052 -4.243 -7.461 1.00 93.25 193 ASP A C 1
ATOM 1582 O O . ASP A 1 193 ? 2.270 -5.040 -7.981 1.00 93.25 193 ASP A O 1
ATOM 1586 N N . ASN A 1 194 ? 3.359 -4.322 -6.160 1.00 91.50 194 ASN A N 1
ATOM 1587 C CA . ASN A 1 194 ? 2.874 -5.382 -5.264 1.00 91.50 194 ASN A CA 1
ATOM 1588 C C . ASN A 1 194 ? 1.345 -5.574 -5.297 1.00 91.50 194 ASN A C 1
ATOM 1590 O O . ASN A 1 194 ? 0.582 -4.608 -5.337 1.00 91.50 194 ASN A O 1
ATOM 1594 N N . LEU A 1 195 ? 0.902 -6.829 -5.184 1.00 92.06 195 LEU A N 1
ATOM 1595 C CA . LEU A 1 195 ? -0.521 -7.208 -5.163 1.00 92.06 195 LEU A CA 1
ATOM 1596 C C . LEU A 1 195 ? -1.183 -7.115 -3.773 1.00 92.06 195 LEU A C 1
ATOM 1598 O O . LEU A 1 195 ? -2.411 -7.083 -3.672 1.00 92.06 195 LEU A O 1
ATOM 1602 N N . SER A 1 196 ? -0.375 -7.073 -2.711 1.00 90.88 196 SER A N 1
ATOM 1603 C CA . SER A 1 196 ? -0.823 -7.076 -1.315 1.00 90.88 196 SER A CA 1
ATOM 1604 C C . SER A 1 196 ? -0.353 -5.834 -0.568 1.00 90.88 196 SER A C 1
ATOM 1606 O O . SER A 1 196 ? 0.726 -5.302 -0.836 1.00 90.88 196 SER A O 1
ATOM 1608 N N . CYS A 1 197 ? -1.148 -5.401 0.409 1.00 88.50 197 CYS A N 1
ATOM 1609 C CA . CYS A 1 197 ? -0.814 -4.297 1.297 1.00 88.50 197 CYS A CA 1
ATOM 1610 C C . CYS A 1 197 ? 0.416 -4.628 2.152 1.00 88.50 197 CYS A C 1
ATOM 1612 O O . CYS A 1 197 ? 0.466 -5.677 2.789 1.00 88.50 197 CYS A O 1
ATOM 1614 N N . ASN A 1 198 ? 1.377 -3.705 2.240 1.00 85.81 198 ASN A N 1
ATOM 1615 C CA . ASN A 1 198 ? 2.563 -3.884 3.086 1.00 85.81 198 ASN A CA 1
ATOM 1616 C C . ASN A 1 198 ? 2.252 -3.902 4.592 1.00 85.81 198 ASN A C 1
ATOM 1618 O O . ASN A 1 198 ? 3.076 -4.387 5.357 1.00 85.81 198 ASN A O 1
ATOM 1622 N N . ALA A 1 199 ? 1.107 -3.356 5.018 1.00 82.44 199 ALA A N 1
ATOM 1623 C CA . ALA A 1 199 ? 0.742 -3.248 6.432 1.00 82.44 199 ALA A CA 1
ATOM 1624 C C . ALA A 1 199 ? -0.012 -4.484 6.957 1.00 82.44 199 ALA A C 1
ATOM 1626 O O . ALA A 1 199 ? 0.356 -5.037 7.989 1.00 82.44 199 ALA A O 1
ATOM 1627 N N . CYS A 1 200 ? -1.061 -4.923 6.253 1.00 80.38 200 CYS A N 1
ATOM 1628 C CA . CYS A 1 200 ? -1.934 -6.019 6.703 1.00 80.38 200 CYS A CA 1
ATOM 1629 C C . CYS A 1 200 ? -1.924 -7.251 5.790 1.00 80.38 200 CYS A C 1
ATOM 1631 O O . CYS A 1 200 ? -2.670 -8.192 6.041 1.00 80.38 200 CYS A O 1
ATOM 1633 N N . TYR A 1 201 ? -1.122 -7.249 4.720 1.00 85.38 201 TYR A N 1
ATOM 1634 C CA . TYR A 1 201 ? -1.014 -8.338 3.739 1.00 85.38 201 TYR A CA 1
ATOM 1635 C C . TYR A 1 201 ? -2.301 -8.678 2.967 1.00 85.38 201 TYR A C 1
ATOM 1637 O O . TYR A 1 201 ? -2.285 -9.587 2.134 1.00 85.38 201 TYR A O 1
ATOM 1645 N N . SER A 1 202 ? -3.393 -7.930 3.164 1.00 83.38 202 SER A N 1
ATOM 1646 C CA . SER A 1 202 ? -4.618 -8.091 2.381 1.00 83.38 202 SER A CA 1
ATOM 1647 C C . SER A 1 202 ? -4.387 -7.755 0.906 1.00 83.38 202 SER A C 1
ATOM 1649 O O . SER A 1 202 ? -3.492 -6.981 0.551 1.00 83.38 202 SER A O 1
ATOM 1651 N N . LYS A 1 203 ? -5.200 -8.350 0.029 1.00 88.31 203 LYS A N 1
ATOM 1652 C CA . LYS A 1 203 ? -5.191 -8.048 -1.406 1.00 88.31 203 LYS A CA 1
ATOM 1653 C C . LYS A 1 203 ? -5.607 -6.591 -1.633 1.00 88.31 203 LYS A C 1
ATOM 1655 O O . LYS A 1 203 ? -6.590 -6.136 -1.052 1.00 88.31 203 LYS A O 1
ATOM 1660 N N . LEU A 1 204 ? -4.869 -5.877 -2.481 1.00 88.81 204 LEU A N 1
ATOM 1661 C CA . LEU A 1 204 ? -5.177 -4.491 -2.840 1.00 88.81 204 LEU A CA 1
ATOM 1662 C C . LEU A 1 204 ? -6.286 -4.421 -3.898 1.00 88.81 204 LEU A C 1
ATOM 1664 O O . LEU A 1 204 ? -6.343 -5.252 -4.809 1.00 88.81 204 LEU A O 1
ATOM 1668 N N . THR A 1 205 ? -7.126 -3.392 -3.797 1.00 86.88 205 THR A N 1
ATOM 1669 C CA . THR A 1 205 ? -8.137 -3.053 -4.804 1.00 86.88 205 THR A CA 1
ATOM 1670 C C . THR A 1 205 ? -7.550 -2.039 -5.777 1.00 86.88 205 THR A C 1
ATOM 1672 O O . THR A 1 205 ? -7.039 -1.003 -5.357 1.00 86.88 205 THR A O 1
ATOM 1675 N N . PHE A 1 206 ? -7.606 -2.331 -7.075 1.00 88.25 206 PHE A N 1
ATOM 1676 C CA . PHE A 1 206 ? -7.064 -1.479 -8.135 1.00 88.25 206 PHE A CA 1
ATOM 1677 C C . PHE A 1 206 ? -8.171 -0.602 -8.715 1.00 88.25 206 PHE A C 1
ATOM 1679 O O . PHE A 1 206 ? -9.215 -1.118 -9.102 1.00 88.25 206 PHE A O 1
ATOM 1686 N N . THR A 1 207 ? -7.937 0.707 -8.779 1.00 85.44 207 THR A N 1
ATOM 1687 C CA . THR A 1 207 ? -8.893 1.684 -9.335 1.00 85.44 207 THR A CA 1
ATOM 1688 C C . THR A 1 207 ? -8.489 2.155 -10.728 1.00 85.44 207 THR A C 1
ATOM 1690 O O . THR A 1 207 ? -9.331 2.592 -11.505 1.00 85.44 207 THR A O 1
ATOM 1693 N N . SER A 1 208 ? -7.205 2.044 -11.073 1.00 90.12 208 SER A N 1
ATOM 1694 C CA . SER A 1 208 ? -6.690 2.321 -12.413 1.00 90.12 208 SER A CA 1
ATOM 1695 C C . SER A 1 208 ? -5.399 1.544 -12.673 1.00 90.12 208 SER A C 1
ATOM 1697 O O . SER A 1 208 ? -4.902 0.819 -11.808 1.00 90.12 208 SER A O 1
ATOM 1699 N N . ASP A 1 209 ? -4.802 1.732 -13.851 1.00 90.62 209 ASP A N 1
ATOM 1700 C CA . ASP A 1 209 ? -3.506 1.146 -14.178 1.00 90.62 209 ASP A CA 1
ATOM 1701 C C . ASP A 1 209 ? -2.350 1.720 -13.340 1.00 90.62 209 ASP A C 1
ATOM 1703 O O . ASP A 1 209 ? -1.255 1.183 -13.417 1.00 90.62 209 ASP A O 1
ATOM 1707 N N . CYS A 1 210 ? -2.544 2.784 -12.553 1.00 93.94 210 CYS A N 1
ATOM 1708 C CA . CYS A 1 210 ? -1.514 3.365 -11.683 1.00 93.94 210 CYS A CA 1
ATOM 1709 C C . CYS A 1 210 ? -2.013 3.707 -10.269 1.00 93.94 210 CYS A C 1
ATOM 1711 O O . CYS A 1 210 ? -1.325 4.416 -9.532 1.00 93.94 210 CYS A O 1
ATOM 1713 N N . GLN A 1 211 ? -3.194 3.223 -9.878 1.00 93.31 211 GLN A N 1
ATOM 1714 C CA . GLN A 1 211 ? -3.779 3.482 -8.566 1.00 93.31 211 GLN A CA 1
ATOM 1715 C C . GLN A 1 211 ? -4.352 2.211 -7.947 1.00 93.31 211 GLN A C 1
ATOM 1717 O O . GLN A 1 211 ? -5.021 1.411 -8.605 1.00 93.31 211 GLN A O 1
ATOM 1722 N N . LYS A 1 212 ? -4.089 2.037 -6.653 1.00 92.38 212 LYS A N 1
ATOM 1723 C CA . LYS A 1 212 ? -4.645 0.954 -5.838 1.00 92.38 212 LYS A CA 1
ATOM 1724 C C . LYS A 1 212 ? -4.732 1.363 -4.377 1.00 92.38 212 LYS A C 1
ATOM 1726 O O . LYS A 1 212 ? -4.023 2.270 -3.944 1.00 92.38 212 LYS A O 1
ATOM 1731 N N . TYR A 1 213 ? -5.563 0.678 -3.606 1.00 88.38 213 TYR A N 1
ATOM 1732 C CA . TYR A 1 213 ? -5.733 0.965 -2.189 1.00 88.38 213 TYR A CA 1
ATOM 1733 C C . TYR A 1 213 ? -5.970 -0.294 -1.356 1.00 88.38 213 TYR A C 1
ATOM 1735 O O . TYR A 1 213 ? -6.349 -1.354 -1.856 1.00 88.38 213 TYR A O 1
ATOM 1743 N N . CYS A 1 214 ? -5.718 -0.160 -0.059 1.00 84.00 214 CYS A N 1
ATOM 1744 C CA . CYS A 1 214 ? -6.065 -1.132 0.961 1.00 84.00 214 CYS A CA 1
ATOM 1745 C C . CYS A 1 214 ? -7.233 -0.586 1.780 1.00 84.00 214 CYS A C 1
ATOM 1747 O O . CYS A 1 214 ? -7.040 0.360 2.545 1.00 84.00 214 CYS A O 1
ATOM 1749 N N . ALA A 1 215 ? -8.415 -1.197 1.656 1.00 75.06 215 ALA A N 1
ATOM 1750 C CA . ALA A 1 215 ? -9.588 -0.817 2.444 1.00 75.06 215 ALA A CA 1
ATOM 1751 C C . ALA A 1 215 ? -9.334 -0.990 3.953 1.00 75.06 215 ALA A C 1
ATOM 1753 O O . ALA A 1 215 ? -9.611 -0.086 4.735 1.00 75.06 215 ALA A O 1
ATOM 1754 N N . ASN A 1 216 ? -8.707 -2.105 4.346 1.00 72.44 216 ASN A N 1
ATOM 1755 C CA . ASN A 1 216 ? -8.452 -2.441 5.751 1.00 72.44 216 ASN A CA 1
ATOM 1756 C C . ASN A 1 216 ? -7.520 -1.436 6.443 1.00 72.44 216 ASN A C 1
ATOM 1758 O O . ASN A 1 216 ? -7.698 -1.113 7.613 1.00 72.44 216 ASN A O 1
ATOM 1762 N N . CYS A 1 217 ? -6.500 -0.943 5.738 1.00 75.19 217 CYS A N 1
ATOM 1763 C CA . CYS A 1 217 ? -5.534 0.001 6.304 1.00 75.19 217 CYS A CA 1
ATOM 1764 C C . CYS A 1 217 ? -5.812 1.459 5.940 1.00 75.19 217 CYS A C 1
ATOM 1766 O O . CYS A 1 217 ? -5.096 2.329 6.425 1.00 75.19 217 CYS A O 1
ATOM 1768 N N . CYS A 1 218 ? -6.795 1.730 5.077 1.00 77.56 218 CYS A N 1
ATOM 1769 C CA . CYS A 1 218 ? -7.015 3.049 4.486 1.00 77.56 218 CYS A CA 1
ATOM 1770 C C . CYS A 1 218 ? -5.723 3.639 3.867 1.00 77.56 218 CYS A C 1
ATOM 1772 O O . CYS A 1 218 ? -5.395 4.812 4.053 1.00 77.56 218 CYS A O 1
ATOM 1774 N N . ILE A 1 219 ? -4.958 2.802 3.153 1.00 84.50 219 ILE A N 1
ATOM 1775 C CA . ILE A 1 219 ? -3.707 3.203 2.489 1.00 84.50 219 ILE A CA 1
ATOM 1776 C C . ILE A 1 219 ? -3.934 3.250 0.986 1.00 84.50 219 ILE A C 1
ATOM 1778 O O . ILE A 1 219 ? -4.369 2.256 0.405 1.00 84.50 219 ILE A O 1
ATOM 1782 N N . PHE A 1 220 ? -3.564 4.360 0.357 1.00 89.56 220 PHE A N 1
ATOM 1783 C CA . PHE A 1 220 ? -3.631 4.539 -1.090 1.00 89.56 220 PHE A CA 1
ATOM 1784 C C . PHE A 1 220 ? -2.225 4.546 -1.687 1.00 89.56 220 PHE A C 1
ATOM 1786 O O . PHE A 1 220 ? -1.287 5.078 -1.097 1.00 89.56 220 PHE A O 1
ATOM 1793 N N . TYR A 1 221 ? -2.085 3.963 -2.870 1.00 93.94 221 TYR A N 1
ATOM 1794 C CA . TYR A 1 221 ? -0.842 3.876 -3.622 1.00 93.94 221 TYR A CA 1
ATOM 1795 C C . TYR A 1 221 ? -1.079 4.494 -4.998 1.00 93.94 221 TYR A C 1
ATOM 1797 O O . TYR A 1 221 ? -1.906 3.997 -5.766 1.00 93.94 221 TYR A O 1
ATOM 1805 N N . VAL A 1 222 ? -0.351 5.564 -5.311 1.00 95.50 222 VAL A N 1
ATOM 1806 C CA . VAL A 1 222 ? -0.505 6.322 -6.561 1.00 95.50 222 VAL A CA 1
ATOM 1807 C C . VAL A 1 222 ? 0.833 6.384 -7.288 1.00 95.50 222 VAL A C 1
ATOM 1809 O O . VAL A 1 222 ? 1.779 7.021 -6.825 1.00 95.50 222 VAL A O 1
ATOM 1812 N N . GLY A 1 223 ? 0.921 5.702 -8.426 1.00 96.56 223 GLY A N 1
ATOM 1813 C CA . GLY A 1 223 ? 2.105 5.653 -9.275 1.00 96.56 223 GLY A CA 1
ATOM 1814 C C . GLY A 1 223 ? 2.139 6.780 -10.311 1.00 96.56 223 GLY A C 1
ATOM 1815 O O . GLY A 1 223 ? 1.139 7.088 -10.958 1.00 96.56 223 GLY A O 1
ATOM 1816 N N . CYS A 1 224 ? 3.319 7.360 -10.545 1.00 96.75 224 CYS A N 1
ATOM 1817 C CA . CYS A 1 224 ? 3.544 8.296 -11.644 1.00 96.75 224 CYS A CA 1
ATOM 1818 C C . CYS A 1 224 ? 4.116 7.583 -12.877 1.00 96.75 224 CYS A C 1
ATOM 1820 O O . CYS A 1 224 ? 5.285 7.194 -12.898 1.00 96.75 224 CYS A O 1
ATOM 1822 N N . ARG A 1 225 ? 3.320 7.494 -13.947 1.00 95.81 225 ARG A N 1
ATOM 1823 C CA . ARG A 1 225 ? 3.697 6.846 -15.217 1.00 95.81 225 ARG A CA 1
ATOM 1824 C C . ARG A 1 225 ? 4.845 7.518 -15.978 1.00 95.81 225 ARG A C 1
ATOM 1826 O O . ARG A 1 225 ? 5.372 6.917 -16.900 1.00 95.81 225 ARG A O 1
ATOM 1833 N N . TYR A 1 226 ? 5.235 8.735 -15.618 1.00 95.38 226 TYR A N 1
ATOM 1834 C CA . TYR A 1 226 ? 6.328 9.460 -16.278 1.00 95.38 226 TYR A CA 1
ATOM 1835 C C . TYR A 1 226 ? 7.655 9.345 -15.523 1.00 95.38 226 TYR A C 1
ATOM 1837 O O . TYR A 1 226 ? 8.716 9.547 -16.102 1.00 95.38 226 TYR A O 1
ATOM 1845 N N . CYS A 1 227 ? 7.601 9.059 -14.222 1.00 95.56 227 CYS A N 1
ATOM 1846 C CA . CYS A 1 227 ? 8.774 9.065 -13.346 1.00 95.56 227 CYS A CA 1
ATOM 1847 C C . CYS A 1 227 ? 9.066 7.699 -12.720 1.00 95.56 227 CYS A C 1
ATOM 1849 O O . CYS A 1 227 ? 10.122 7.540 -12.118 1.00 95.56 227 CYS A O 1
ATOM 1851 N N . LEU A 1 228 ? 8.130 6.747 -12.821 1.00 96.12 228 LEU A N 1
ATOM 1852 C CA . LEU A 1 228 ? 8.161 5.466 -12.112 1.00 96.12 228 LEU A CA 1
ATOM 1853 C C . LEU A 1 228 ? 8.393 5.626 -10.602 1.00 96.12 228 LEU A C 1
ATOM 1855 O O . LEU A 1 228 ? 9.140 4.876 -9.990 1.00 96.12 228 LEU A O 1
ATOM 1859 N N . THR A 1 229 ? 7.735 6.616 -10.001 1.00 96.44 229 THR A N 1
ATOM 1860 C CA . THR A 1 229 ? 7.710 6.855 -8.549 1.00 96.44 229 THR A CA 1
ATOM 1861 C C . THR A 1 229 ? 6.338 6.495 -7.993 1.00 96.44 229 THR A C 1
ATOM 1863 O O . THR A 1 229 ? 5.349 6.577 -8.726 1.00 96.44 229 THR A O 1
ATOM 1866 N N . THR A 1 230 ? 6.244 6.189 -6.699 1.00 96.69 230 THR A N 1
ATOM 1867 C CA . THR A 1 230 ? 4.964 5.887 -6.039 1.00 96.69 230 THR A CA 1
ATOM 1868 C C . THR A 1 230 ? 4.764 6.756 -4.806 1.00 96.69 230 THR A C 1
ATOM 1870 O O . THR A 1 230 ? 5.633 6.820 -3.944 1.00 96.69 230 THR A O 1
ATOM 1873 N N . ASN A 1 231 ? 3.592 7.369 -4.679 1.00 95.38 231 ASN A N 1
ATOM 1874 C CA . ASN A 1 231 ? 3.159 8.017 -3.448 1.00 95.38 231 ASN A CA 1
ATOM 1875 C C . ASN A 1 231 ? 2.321 7.016 -2.642 1.00 95.38 231 ASN A C 1
ATOM 1877 O O . ASN A 1 231 ? 1.326 6.502 -3.157 1.00 95.38 231 ASN A O 1
ATOM 1881 N N . ILE A 1 232 ? 2.710 6.742 -1.396 1.00 92.56 232 ILE A N 1
ATOM 1882 C CA . ILE A 1 232 ? 1.895 5.989 -0.437 1.00 92.56 232 ILE A CA 1
ATOM 1883 C C . ILE A 1 232 ? 1.252 6.980 0.524 1.00 92.56 232 ILE A C 1
ATOM 1885 O O . ILE A 1 232 ? 1.949 7.732 1.200 1.00 92.56 232 ILE A O 1
ATOM 1889 N N . ILE A 1 233 ? -0.071 6.974 0.592 1.00 89.62 233 ILE A N 1
ATOM 1890 C CA . ILE A 1 233 ? -0.864 7.954 1.330 1.00 89.62 233 ILE A CA 1
ATOM 1891 C C . ILE A 1 233 ? -1.603 7.229 2.455 1.00 89.62 233 ILE A C 1
ATOM 1893 O O . ILE A 1 233 ? -2.326 6.261 2.210 1.00 89.62 233 ILE A O 1
ATOM 1897 N N . PHE A 1 234 ? -1.421 7.705 3.686 1.00 83.88 234 PHE A N 1
ATOM 1898 C CA . PHE A 1 234 ? -2.019 7.143 4.899 1.00 83.88 234 PHE A CA 1
ATOM 1899 C C . PHE A 1 234 ? -3.291 7.904 5.266 1.00 83.88 234 PHE A C 1
ATOM 1901 O O . PHE A 1 234 ? -3.299 8.715 6.191 1.00 83.88 234 PHE A O 1
ATOM 1908 N N . GLY A 1 235 ? -4.351 7.665 4.499 1.00 76.94 235 GLY A N 1
ATOM 1909 C CA . GLY A 1 235 ? -5.636 8.338 4.650 1.00 76.94 235 GLY A CA 1
ATOM 1910 C C . GLY A 1 235 ? -6.212 8.835 3.321 1.00 76.94 235 GLY A C 1
ATOM 1911 O O . GLY A 1 235 ? -5.560 8.738 2.281 1.00 76.94 235 GLY A O 1
ATOM 1912 N N . PRO A 1 236 ? -7.448 9.354 3.336 1.00 74.81 236 PRO A N 1
ATOM 1913 C CA . PRO A 1 236 ? -8.130 9.803 2.129 1.00 74.81 236 PRO A CA 1
ATOM 1914 C C . PRO A 1 236 ? -7.615 11.173 1.663 1.00 74.81 236 PRO A C 1
ATOM 1916 O O . PRO A 1 236 ? -7.466 12.094 2.470 1.00 74.81 236 PRO A O 1
ATOM 1919 N N . ILE A 1 237 ? -7.411 11.330 0.351 1.00 76.62 237 ILE A N 1
ATOM 1920 C CA . ILE A 1 237 ? -7.196 12.622 -0.329 1.00 76.62 237 ILE A CA 1
ATOM 1921 C C . ILE A 1 237 ? -7.890 12.636 -1.684 1.00 76.62 237 ILE A C 1
ATOM 1923 O O . ILE A 1 237 ? -8.066 11.586 -2.294 1.00 76.62 237 ILE A O 1
ATOM 1927 N N . LEU A 1 238 ? -8.238 13.828 -2.169 1.00 79.75 238 LEU A N 1
ATOM 1928 C CA . LEU A 1 238 ? -8.809 14.005 -3.509 1.00 79.75 238 LEU A CA 1
ATOM 1929 C C . LEU A 1 238 ? -7.764 13.882 -4.617 1.00 79.75 238 LEU A C 1
ATOM 1931 O O . LEU A 1 238 ? -8.051 13.372 -5.698 1.00 79.75 238 LEU A O 1
ATOM 1935 N N . GLU A 1 239 ? -6.548 14.351 -4.359 1.00 86.69 239 GLU A N 1
ATOM 1936 C CA . GLU A 1 239 ? -5.502 14.415 -5.366 1.00 86.69 239 GLU A CA 1
ATOM 1937 C C . GLU A 1 239 ? -4.127 14.130 -4.776 1.00 86.69 239 GLU A C 1
ATOM 1939 O O . GLU A 1 239 ? -3.830 14.483 -3.638 1.00 86.69 239 GLU A O 1
ATOM 1944 N N . SER A 1 240 ? -3.269 13.502 -5.574 1.00 90.44 240 SER A N 1
ATOM 1945 C CA . SER A 1 240 ? -1.859 13.311 -5.259 1.00 90.44 240 SER A CA 1
ATOM 1946 C C . SER A 1 240 ? -0.995 13.954 -6.330 1.00 90.44 240 SER A C 1
ATOM 1948 O O . SER A 1 240 ? -1.259 13.814 -7.524 1.00 90.44 240 SER A O 1
ATOM 1950 N N . LYS A 1 241 ? 0.076 14.629 -5.915 1.00 93.00 241 LYS A N 1
ATOM 1951 C CA . LYS A 1 241 ? 1.030 15.274 -6.819 1.00 93.00 241 LYS A CA 1
ATOM 1952 C C . LYS A 1 241 ? 2.340 14.496 -6.838 1.00 93.00 241 LYS A C 1
ATOM 1954 O O . LYS A 1 241 ? 2.934 14.230 -5.793 1.00 93.00 241 LYS A O 1
ATOM 1959 N N . CYS A 1 242 ? 2.832 14.146 -8.025 1.00 94.31 242 CYS A N 1
ATOM 1960 C CA . CYS A 1 242 ? 4.172 13.570 -8.150 1.00 94.31 242 CYS A CA 1
ATOM 1961 C C . CYS A 1 242 ? 5.218 14.620 -7.741 1.00 94.31 242 CYS A C 1
ATOM 1963 O O . CYS A 1 242 ? 5.259 15.705 -8.324 1.00 94.31 242 CYS A O 1
ATOM 1965 N N . LYS A 1 243 ? 6.095 14.312 -6.774 1.00 92.00 243 LYS A N 1
ATOM 1966 C CA . LYS A 1 243 ? 7.127 15.268 -6.331 1.00 92.00 243 LYS A CA 1
ATOM 1967 C C . LYS A 1 243 ? 8.136 15.613 -7.427 1.00 92.00 243 LYS A C 1
ATOM 1969 O O . LYS A 1 243 ? 8.580 16.757 -7.456 1.00 92.00 243 LYS A O 1
ATOM 1974 N N . LYS A 1 244 ? 8.398 14.693 -8.362 1.00 93.00 244 LYS A N 1
ATOM 1975 C CA . LYS A 1 244 ? 9.303 14.900 -9.499 1.00 93.00 244 LYS A CA 1
ATOM 1976 C C . LYS A 1 244 ? 8.698 15.777 -10.595 1.00 93.00 244 LYS A C 1
ATOM 1978 O O . LYS A 1 244 ? 9.054 16.938 -10.731 1.00 93.00 244 LYS A O 1
ATOM 1983 N N . CYS A 1 245 ? 7.749 15.238 -11.363 1.00 93.75 245 CYS A N 1
ATOM 1984 C CA . CYS A 1 245 ? 7.197 15.933 -12.534 1.00 93.75 245 CYS A CA 1
ATOM 1985 C C . CYS A 1 245 ? 6.034 16.882 -12.218 1.00 93.75 245 CYS A C 1
ATOM 1987 O O . CYS A 1 245 ? 5.448 17.446 -13.136 1.00 93.75 245 CYS A O 1
ATOM 1989 N N . LYS A 1 246 ? 5.643 17.018 -10.943 1.00 93.50 246 LYS A N 1
ATOM 1990 C CA . LYS A 1 246 ? 4.560 17.899 -10.468 1.00 93.50 246 LYS A CA 1
ATOM 1991 C C . LYS A 1 246 ? 3.170 17.622 -11.066 1.00 93.50 246 LYS A C 1
ATOM 1993 O O . LYS A 1 246 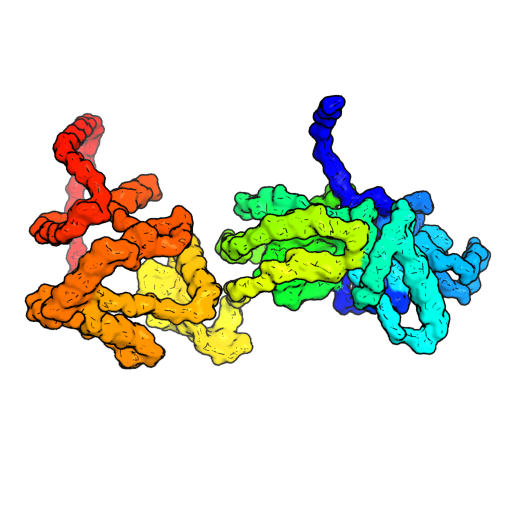? 2.240 18.361 -10.756 1.00 93.50 246 LYS A O 1
ATOM 1998 N N . ARG A 1 247 ? 2.998 16.552 -11.853 1.00 92.94 247 ARG A N 1
ATOM 1999 C CA . ARG A 1 247 ? 1.699 16.120 -12.392 1.00 92.94 247 ARG A CA 1
ATOM 2000 C C . ARG A 1 247 ? 0.763 15.691 -11.262 1.00 92.94 247 ARG A C 1
ATOM 2002 O O . ARG A 1 247 ? 1.183 14.987 -10.340 1.00 92.94 247 ARG A O 1
ATOM 2009 N N . ILE A 1 248 ? -0.493 16.109 -11.372 1.00 90.94 248 ILE A N 1
ATOM 2010 C CA . ILE A 1 248 ? -1.571 15.801 -10.431 1.00 90.94 248 ILE A CA 1
ATOM 2011 C C . ILE A 1 248 ? -2.279 14.521 -10.888 1.00 90.94 248 ILE A C 1
ATOM 2013 O O . ILE A 1 248 ? -2.476 14.296 -12.080 1.00 90.94 248 ILE A O 1
ATOM 2017 N N . SER A 1 249 ? -2.625 13.663 -9.936 1.00 87.44 249 SER A N 1
ATOM 2018 C CA . SER A 1 249 ? -3.437 12.462 -10.120 1.00 87.44 249 SER A CA 1
ATOM 2019 C C . SER A 1 249 ? -4.648 12.552 -9.203 1.00 87.44 249 SER A C 1
ATOM 2021 O O . SER A 1 249 ? -4.489 12.569 -7.984 1.00 87.44 249 SER A O 1
ATOM 2023 N N . LEU A 1 250 ? -5.845 12.601 -9.787 1.00 84.94 250 LEU A N 1
ATOM 2024 C CA . LEU A 1 250 ? -7.098 12.545 -9.036 1.00 84.94 250 LEU A CA 1
ATOM 2025 C C . LEU A 1 250 ? -7.297 11.124 -8.505 1.00 84.94 250 LEU A C 1
ATOM 2027 O O . LEU A 1 250 ? -7.198 10.162 -9.269 1.00 84.94 250 LEU A O 1
ATOM 2031 N N . ILE A 1 251 ? -7.557 10.987 -7.208 1.00 75.94 251 ILE A N 1
ATOM 2032 C CA . ILE A 1 251 ? -7.862 9.705 -6.568 1.00 75.94 251 ILE A CA 1
ATOM 2033 C C . ILE A 1 251 ? -9.384 9.586 -6.528 1.00 75.94 251 ILE A C 1
ATOM 2035 O O . ILE A 1 251 ? -10.045 9.976 -5.567 1.00 75.94 251 ILE A O 1
ATOM 2039 N N . ILE A 1 252 ? -9.957 9.112 -7.632 1.00 56.97 252 ILE A N 1
ATOM 2040 C CA . ILE A 1 252 ? -11.406 8.969 -7.769 1.00 56.97 252 ILE A CA 1
ATOM 2041 C C . ILE A 1 252 ? -11.814 7.644 -7.123 1.00 56.97 252 ILE A C 1
ATOM 2043 O O . ILE A 1 252 ? -11.685 6.587 -7.729 1.00 56.97 252 ILE A O 1
ATOM 2047 N N . ASN A 1 253 ? -12.286 7.716 -5.878 1.00 51.72 253 ASN A N 1
ATOM 2048 C CA . ASN A 1 253 ? -13.271 6.770 -5.340 1.00 51.72 253 ASN A CA 1
ATOM 2049 C C . ASN A 1 253 ? -14.186 7.413 -4.277 1.00 51.72 253 ASN A C 1
ATOM 2051 O O . ASN A 1 253 ? -14.853 6.717 -3.519 1.00 51.72 253 ASN A O 1
ATOM 2055 N N . SER A 1 254 ? -14.241 8.749 -4.200 1.00 46.69 254 SER A N 1
ATOM 2056 C CA . SER A 1 254 ? -15.008 9.469 -3.171 1.00 46.69 254 SER A CA 1
ATOM 2057 C C . SER A 1 254 ? -16.525 9.274 -3.267 1.00 46.69 254 SER A C 1
ATOM 2059 O O . SER A 1 254 ? -17.212 9.498 -2.276 1.00 46.69 254 SER A O 1
ATOM 2061 N N . SER A 1 255 ? -17.063 8.821 -4.405 1.00 43.56 255 SER A N 1
ATOM 2062 C CA . SER A 1 255 ? -18.495 8.528 -4.538 1.00 43.56 255 SER A CA 1
ATOM 2063 C C . SER A 1 255 ? -18.916 7.267 -3.777 1.00 43.56 255 SER A C 1
ATOM 2065 O O . SER A 1 255 ? -19.986 7.273 -3.181 1.00 43.56 255 SER A O 1
ATOM 2067 N N . GLU A 1 256 ? -18.069 6.232 -3.704 1.00 45.44 256 GLU A N 1
ATOM 2068 C CA . GLU A 1 256 ? -18.312 5.048 -2.852 1.00 45.44 256 GLU A CA 1
ATOM 2069 C C . GLU A 1 256 ? -18.014 5.318 -1.368 1.00 45.44 256 GLU A C 1
ATOM 2071 O O . GLU A 1 256 ? -18.476 4.589 -0.497 1.00 45.44 256 GLU A O 1
ATOM 2076 N N . TYR A 1 257 ? -17.253 6.377 -1.074 1.00 48.19 257 TYR A N 1
ATOM 2077 C CA . TYR A 1 257 ? -16.911 6.785 0.289 1.00 48.19 257 TYR A CA 1
ATOM 2078 C C . TYR A 1 257 ? -17.811 7.882 0.860 1.00 48.19 257 TYR A C 1
ATOM 2080 O O . TYR A 1 257 ? -17.677 8.200 2.036 1.00 48.19 257 TYR A O 1
ATOM 2088 N N . SER A 1 258 ? -18.734 8.441 0.073 1.00 45.50 258 SER A N 1
ATOM 2089 C CA . SER A 1 258 ? -19.682 9.445 0.574 1.00 45.50 258 SER A CA 1
ATOM 2090 C C . SER A 1 258 ? -20.597 8.901 1.682 1.00 45.50 258 SER A C 1
ATOM 2092 O O . SER A 1 258 ? -20.989 9.666 2.558 1.00 45.50 258 SER A O 1
ATOM 2094 N N . ASP A 1 259 ? -20.815 7.580 1.704 1.00 41.41 259 ASP A N 1
ATOM 2095 C CA . ASP A 1 259 ? -21.557 6.861 2.750 1.00 41.41 259 ASP A CA 1
ATOM 2096 C C . ASP A 1 259 ? -20.648 6.097 3.736 1.00 41.41 259 ASP A C 1
ATOM 2098 O O . ASP A 1 259 ? -21.108 5.593 4.762 1.00 41.41 259 ASP A O 1
ATOM 2102 N N . ILE A 1 260 ? -19.342 5.993 3.454 1.00 47.25 260 ILE A N 1
ATOM 2103 C CA . ILE A 1 260 ? -18.354 5.466 4.403 1.00 47.25 260 ILE A CA 1
ATOM 2104 C C . ILE A 1 260 ? -17.898 6.646 5.258 1.00 47.25 260 ILE A C 1
ATOM 2106 O O . ILE A 1 260 ? -16.851 7.252 5.049 1.00 47.25 260 ILE A O 1
ATOM 2110 N N . ASP A 1 261 ? -18.787 6.968 6.193 1.00 50.12 261 ASP A N 1
ATOM 2111 C CA . ASP A 1 261 ? -18.726 8.010 7.208 1.00 50.12 261 ASP A CA 1
ATOM 2112 C C . ASP A 1 261 ? -17.308 8.358 7.701 1.00 50.12 261 ASP A C 1
ATOM 2114 O O . ASP A 1 261 ? -16.441 7.492 7.891 1.00 50.12 261 ASP A O 1
ATOM 2118 N N . ASP A 1 262 ? -17.156 9.621 8.122 1.00 49.44 262 ASP A N 1
ATOM 2119 C CA . ASP A 1 262 ? -16.137 10.131 9.060 1.00 49.44 262 ASP A CA 1
ATOM 2120 C C . ASP A 1 262 ? -15.758 9.119 10.162 1.00 49.44 262 ASP A C 1
ATOM 2122 O O . ASP A 1 262 ? -14.645 9.110 10.677 1.00 49.44 262 ASP A O 1
ATOM 2126 N N . PHE A 1 263 ? -16.688 8.235 10.515 1.00 49.91 263 PHE A N 1
ATOM 2127 C CA . PHE A 1 263 ? -16.567 7.066 11.371 1.00 49.91 263 PHE A CA 1
ATOM 2128 C C . PHE A 1 263 ? -15.431 6.073 11.033 1.00 49.91 263 PHE A C 1
ATOM 2130 O O . PHE A 1 263 ? -14.649 5.724 11.927 1.00 49.91 263 PHE A O 1
ATOM 2137 N N . LEU A 1 264 ? -15.318 5.595 9.786 1.00 52.22 264 LEU A N 1
ATOM 2138 C CA . LEU A 1 264 ? -14.282 4.624 9.389 1.00 52.22 264 LEU A CA 1
ATOM 2139 C C . LEU A 1 264 ? -12.909 5.308 9.381 1.00 52.22 264 LEU A C 1
ATOM 2141 O O . LEU A 1 264 ? -11.923 4.758 9.876 1.00 52.22 264 LEU A O 1
ATOM 2145 N N . PHE A 1 265 ? -12.874 6.568 8.948 1.00 53.66 265 PHE A N 1
ATOM 2146 C CA . PHE A 1 265 ? -11.670 7.391 8.942 1.00 53.66 265 PHE A CA 1
ATOM 2147 C C . PHE A 1 265 ? -11.203 7.765 10.349 1.00 53.66 265 PHE A C 1
ATOM 2149 O O . PHE A 1 265 ? -10.016 7.655 10.650 1.00 53.66 265 PHE A O 1
ATOM 2156 N N . ASN A 1 266 ? -12.114 8.131 11.250 1.00 50.25 266 ASN A N 1
ATOM 2157 C CA . ASN A 1 266 ? -11.769 8.475 12.624 1.00 50.25 266 ASN A CA 1
ATOM 2158 C C . ASN A 1 266 ? -11.222 7.267 13.393 1.00 50.25 266 ASN A C 1
ATOM 2160 O O . ASN A 1 266 ? -10.267 7.430 14.139 1.00 50.25 266 ASN A O 1
ATOM 2164 N N . ASN A 1 267 ? -11.753 6.058 13.201 1.00 49.06 267 ASN A N 1
ATOM 2165 C CA . ASN A 1 267 ? -11.311 4.891 13.975 1.00 49.06 267 ASN A CA 1
ATOM 2166 C C . ASN A 1 267 ? -10.094 4.163 13.384 1.00 49.06 267 ASN A C 1
ATOM 2168 O O . ASN A 1 267 ? -9.281 3.637 14.148 1.00 49.06 267 ASN A O 1
ATOM 2172 N N . VAL A 1 268 ? -9.929 4.153 12.055 1.00 51.12 268 VAL A N 1
ATOM 2173 C CA . VAL A 1 268 ? -8.735 3.576 11.406 1.00 51.12 268 VAL A CA 1
ATOM 2174 C C . VAL A 1 268 ? -7.514 4.481 11.606 1.00 51.12 268 VAL A C 1
ATOM 2176 O O . VAL A 1 268 ? -6.407 3.968 11.757 1.00 51.12 268 VAL A O 1
ATOM 2179 N N . LEU A 1 269 ? -7.708 5.806 11.688 1.00 49.84 269 LEU A N 1
ATOM 2180 C CA . LEU A 1 269 ? -6.616 6.776 11.834 1.00 49.84 269 LEU A CA 1
ATOM 2181 C C . LEU A 1 269 ? -6.266 7.149 13.293 1.00 49.84 269 LEU A C 1
ATOM 2183 O O . LEU A 1 269 ? -5.228 7.765 13.509 1.00 49.84 269 LEU A O 1
ATOM 2187 N N . HIS A 1 270 ? -7.085 6.796 14.297 1.00 43.19 270 HIS A N 1
ATOM 2188 C CA . HIS A 1 270 ? -6.800 7.090 15.720 1.00 43.19 270 HIS A CA 1
ATOM 2189 C C . HIS A 1 270 ? -6.142 5.945 16.500 1.00 43.19 270 HIS A C 1
ATOM 2191 O O . HIS A 1 270 ? -5.966 6.053 17.710 1.00 43.19 270 HIS A O 1
ATOM 2197 N N . GLY A 1 271 ? -5.762 4.839 15.855 1.00 46.78 271 GLY A N 1
ATOM 2198 C CA . GLY A 1 271 ? -4.813 3.940 16.504 1.00 46.78 271 GLY A CA 1
ATOM 2199 C C . GLY A 1 271 ? -3.468 4.640 16.531 1.00 46.78 271 GLY A C 1
ATOM 2200 O O . GLY A 1 271 ? -2.859 4.671 15.471 1.00 46.78 271 GLY A O 1
ATOM 2201 N N . ASP A 1 272 ? -3.075 5.201 17.683 1.00 46.66 272 ASP A N 1
ATOM 2202 C CA . ASP A 1 272 ? -1.787 5.854 17.954 1.00 46.66 272 ASP A CA 1
ATOM 2203 C C . ASP A 1 272 ? -0.687 5.275 17.075 1.00 46.66 272 ASP A C 1
ATOM 2205 O O . ASP A 1 272 ? -0.097 4.227 17.349 1.00 46.66 272 ASP A O 1
ATOM 2209 N N . PHE A 1 273 ? -0.499 5.929 15.939 1.00 52.84 273 PHE A N 1
ATOM 2210 C CA . PHE A 1 273 ? 0.589 5.627 15.059 1.00 52.84 273 PHE A CA 1
ATOM 2211 C C . PHE A 1 273 ? 1.796 6.227 15.768 1.00 52.84 273 PHE A C 1
ATOM 2213 O O . PHE A 1 273 ? 1.854 7.444 15.960 1.00 52.84 273 PHE A O 1
ATOM 2220 N N . GLU A 1 274 ? 2.771 5.411 16.149 1.00 51.59 274 GLU A N 1
ATOM 2221 C CA . GLU A 1 274 ? 4.088 5.919 16.532 1.00 51.59 274 GLU A CA 1
ATOM 2222 C C . GLU A 1 274 ? 4.786 6.428 15.249 1.00 51.59 274 GLU A C 1
ATOM 2224 O O . GLU A 1 274 ? 5.649 5.814 14.632 1.00 51.59 274 GLU A O 1
ATOM 2229 N N . LEU A 1 275 ? 4.286 7.584 14.802 1.00 54.47 275 LEU A N 1
ATOM 2230 C CA . LEU A 1 275 ? 4.694 8.465 13.711 1.00 54.47 275 LEU A CA 1
ATOM 2231 C C . LEU A 1 275 ? 6.170 8.884 13.731 1.00 54.47 275 LEU A C 1
ATOM 2233 O O . LEU A 1 275 ? 6.726 9.047 12.636 1.00 54.47 275 LEU A O 1
ATOM 2237 N N . PRO A 1 276 ? 6.805 9.107 14.906 1.00 56.12 276 PRO A N 1
ATOM 2238 C CA . PRO A 1 276 ? 8.210 9.496 14.963 1.00 56.12 276 PRO A CA 1
ATOM 2239 C C . PRO A 1 276 ? 9.107 8.491 14.242 1.00 56.12 276 PRO A C 1
ATOM 2241 O O . PRO A 1 276 ? 10.035 8.903 13.546 1.00 56.12 276 PRO A O 1
ATOM 2244 N N . ASP A 1 277 ? 8.759 7.203 14.296 1.00 67.38 277 ASP A N 1
ATOM 2245 C CA . ASP A 1 277 ? 9.558 6.128 13.717 1.00 67.38 277 ASP A CA 1
ATOM 2246 C C . ASP A 1 277 ? 9.629 6.212 12.198 1.00 67.38 277 ASP A C 1
ATOM 2248 O O . ASP A 1 277 ? 10.698 6.023 11.637 1.00 67.38 277 ASP A O 1
ATOM 2252 N N . THR A 1 278 ? 8.538 6.545 11.494 1.00 72.00 278 THR A N 1
ATOM 2253 C CA . THR A 1 278 ? 8.584 6.601 10.017 1.00 72.00 278 THR A CA 1
ATOM 2254 C C . THR A 1 278 ? 9.489 7.735 9.537 1.00 72.00 278 THR A C 1
ATOM 2256 O O . THR A 1 278 ? 10.315 7.533 8.648 1.00 72.00 278 THR A O 1
ATOM 2259 N N . VAL A 1 279 ? 9.370 8.921 10.143 1.00 73.38 279 VAL A N 1
ATOM 2260 C CA . VAL A 1 279 ? 10.226 10.070 9.807 1.00 73.38 279 VAL A CA 1
ATOM 2261 C C . VAL A 1 279 ? 11.675 9.789 10.205 1.00 73.38 279 VAL A C 1
ATOM 2263 O O . VAL A 1 279 ? 12.590 10.125 9.457 1.00 73.38 279 VAL A O 1
ATOM 2266 N N . TYR A 1 280 ? 11.889 9.149 11.356 1.00 79.88 280 TYR A N 1
ATOM 2267 C CA . TYR A 1 280 ? 13.210 8.735 11.815 1.00 79.88 280 TYR A CA 1
ATOM 2268 C C . TYR A 1 280 ? 13.842 7.695 10.879 1.00 79.88 280 TYR A C 1
ATOM 2270 O O . TYR A 1 280 ? 14.988 7.869 10.480 1.00 79.88 280 TYR A O 1
ATOM 2278 N N . ILE A 1 281 ? 13.102 6.664 10.463 1.00 80.06 281 ILE A N 1
ATOM 2279 C CA . ILE A 1 281 ? 13.566 5.643 9.513 1.00 80.06 281 ILE A CA 1
ATOM 2280 C C . ILE A 1 281 ? 13.979 6.305 8.201 1.00 80.06 281 ILE A C 1
ATOM 2282 O O . ILE A 1 281 ? 15.080 6.055 7.729 1.00 80.06 281 ILE A O 1
ATOM 2286 N N . VAL A 1 282 ? 13.137 7.184 7.641 1.00 81.81 282 VAL A N 1
ATOM 2287 C CA . VAL A 1 282 ? 13.438 7.890 6.382 1.00 81.81 282 VAL A CA 1
ATOM 2288 C C . VAL A 1 282 ? 14.685 8.772 6.510 1.00 81.81 282 VAL A C 1
ATOM 2290 O O . VAL A 1 282 ? 15.476 8.842 5.575 1.00 81.81 282 VAL A O 1
ATOM 2293 N N . LYS A 1 283 ? 14.897 9.413 7.668 1.00 81.25 283 LYS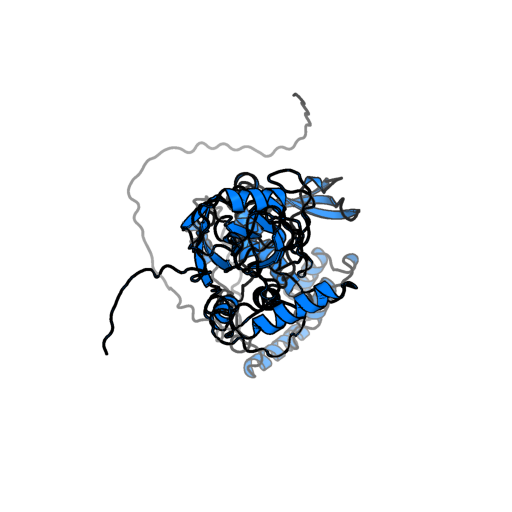 A N 1
ATOM 2294 C CA . LYS A 1 283 ? 16.095 10.229 7.933 1.00 81.25 283 LYS A CA 1
ATOM 2295 C C . LYS A 1 283 ? 17.373 9.412 8.132 1.00 81.25 283 LYS A C 1
ATOM 2297 O O . LYS A 1 283 ? 18.448 9.948 7.894 1.00 81.25 283 LYS A O 1
ATOM 2302 N N . ASN A 1 284 ? 17.264 8.159 8.570 1.00 80.94 284 ASN A N 1
ATOM 2303 C CA . ASN A 1 284 ? 18.401 7.290 8.894 1.00 80.94 284 ASN A CA 1
ATOM 2304 C C . ASN A 1 284 ? 18.574 6.140 7.891 1.00 80.94 284 ASN A C 1
ATOM 2306 O O . ASN A 1 284 ? 19.114 5.088 8.233 1.00 80.94 284 ASN A O 1
ATOM 2310 N N . ILE A 1 285 ? 18.105 6.315 6.654 1.00 81.88 285 ILE A N 1
ATOM 2311 C CA . ILE A 1 285 ? 18.419 5.382 5.572 1.00 81.88 285 ILE A CA 1
ATOM 2312 C C . ILE A 1 285 ? 19.932 5.425 5.344 1.00 81.88 285 ILE A C 1
ATOM 2314 O O . ILE A 1 285 ? 20.509 6.500 5.185 1.00 81.88 285 ILE A O 1
ATOM 2318 N N . GLY A 1 286 ? 20.567 4.252 5.350 1.00 78.25 286 GLY A N 1
ATOM 2319 C CA . GLY A 1 286 ? 22.000 4.130 5.098 1.00 78.25 286 GLY A CA 1
ATOM 2320 C C . GLY A 1 286 ? 22.402 4.609 3.700 1.00 78.25 286 GLY A C 1
ATOM 2321 O O . GLY A 1 286 ? 21.571 4.933 2.852 1.00 78.25 286 GLY A O 1
ATOM 2322 N N . GLU A 1 287 ? 23.705 4.618 3.430 1.00 79.62 287 GLU A N 1
ATOM 2323 C CA . GLU A 1 287 ? 24.254 5.043 2.132 1.00 79.62 287 GLU A CA 1
ATOM 2324 C C . GLU A 1 287 ? 23.671 4.246 0.952 1.00 79.62 287 GLU A C 1
ATOM 2326 O O . GLU A 1 287 ? 23.497 4.781 -0.141 1.00 79.62 287 GLU A O 1
ATOM 2331 N N . ASN A 1 288 ? 23.308 2.982 1.191 1.00 82.31 288 ASN A N 1
ATOM 2332 C CA . ASN A 1 288 ? 22.648 2.111 0.227 1.00 82.31 288 ASN A CA 1
ATOM 2333 C C . ASN A 1 288 ? 21.559 1.292 0.914 1.00 82.31 288 ASN A C 1
ATOM 2335 O O . ASN A 1 288 ? 21.656 0.981 2.102 1.00 82.31 288 ASN A O 1
ATOM 2339 N N . PHE A 1 289 ? 20.530 0.921 0.160 1.00 85.38 289 PHE A N 1
ATOM 2340 C CA . PHE A 1 289 ? 19.422 0.125 0.673 1.00 85.38 289 PHE A CA 1
ATOM 2341 C C . PHE A 1 289 ? 18.779 -0.710 -0.431 1.00 85.38 289 PHE A C 1
ATOM 2343 O O . PHE A 1 289 ? 18.859 -0.365 -1.607 1.00 85.38 289 PHE A O 1
ATOM 2350 N N . ASN A 1 290 ? 18.083 -1.782 -0.060 1.00 84.94 290 ASN A N 1
ATOM 2351 C CA . ASN A 1 290 ? 17.187 -2.482 -0.976 1.00 84.94 290 ASN A CA 1
ATOM 2352 C C . ASN A 1 290 ? 15.721 -2.129 -0.674 1.00 84.94 290 ASN A C 1
ATOM 2354 O O . ASN A 1 290 ? 15.349 -1.763 0.445 1.00 84.94 290 ASN A O 1
ATOM 2358 N N . ILE A 1 291 ? 14.876 -2.218 -1.703 1.00 87.88 291 ILE A N 1
ATOM 2359 C CA . ILE A 1 291 ? 13.462 -1.824 -1.621 1.00 87.88 291 ILE A CA 1
ATOM 2360 C C . ILE A 1 291 ? 12.717 -2.643 -0.557 1.00 87.88 291 ILE A C 1
ATOM 2362 O O . ILE A 1 291 ? 11.890 -2.101 0.181 1.00 87.88 291 ILE A O 1
ATOM 2366 N N . ARG A 1 292 ? 12.990 -3.949 -0.474 1.00 83.81 292 ARG A N 1
ATOM 2367 C CA . ARG A 1 292 ? 12.272 -4.870 0.412 1.00 83.81 292 ARG A CA 1
ATOM 2368 C C . ARG A 1 292 ? 12.541 -4.570 1.882 1.00 83.81 292 ARG A C 1
ATOM 2370 O O . ARG A 1 292 ? 11.583 -4.510 2.646 1.00 83.81 292 ARG A O 1
ATOM 2377 N N . ASP A 1 293 ? 13.786 -4.332 2.268 1.00 82.25 293 ASP A N 1
ATOM 2378 C CA . ASP A 1 293 ? 14.177 -4.044 3.649 1.00 82.25 293 ASP A CA 1
ATOM 2379 C C . ASP A 1 293 ? 13.641 -2.699 4.114 1.00 82.25 293 ASP A C 1
ATOM 2381 O O . ASP A 1 293 ? 13.132 -2.594 5.232 1.00 82.25 293 ASP A O 1
ATOM 2385 N N . ILE A 1 294 ? 13.654 -1.690 3.240 1.00 86.19 294 ILE A N 1
ATOM 2386 C CA . ILE A 1 294 ? 13.029 -0.402 3.539 1.00 86.19 294 ILE A CA 1
ATOM 2387 C C . ILE A 1 294 ? 11.525 -0.563 3.735 1.00 86.19 294 ILE A C 1
ATOM 2389 O O . ILE A 1 294 ? 10.996 -0.108 4.747 1.00 86.19 294 ILE A O 1
ATOM 2393 N N . LEU A 1 295 ? 10.822 -1.245 2.825 1.00 86.50 295 LEU A N 1
ATOM 2394 C CA . LEU A 1 295 ? 9.387 -1.493 2.985 1.00 86.50 295 LEU A CA 1
ATOM 2395 C C . LEU A 1 295 ? 9.098 -2.322 4.243 1.00 86.50 295 LEU A C 1
ATOM 2397 O O . LEU A 1 295 ? 8.193 -1.989 5.000 1.00 86.50 295 LEU A O 1
ATOM 2401 N N . ASN A 1 296 ? 9.879 -3.363 4.516 1.00 82.25 296 ASN A N 1
ATOM 2402 C CA . ASN A 1 296 ? 9.729 -4.151 5.733 1.00 82.25 296 ASN A CA 1
ATOM 2403 C C . ASN A 1 296 ? 9.903 -3.271 6.969 1.00 82.25 296 ASN A C 1
ATOM 2405 O O . ASN A 1 296 ? 9.068 -3.338 7.860 1.00 82.25 296 ASN A O 1
ATOM 2409 N N . THR A 1 297 ? 10.918 -2.408 7.004 1.00 83.06 297 THR A N 1
ATOM 2410 C CA . THR A 1 297 ? 11.202 -1.517 8.138 1.00 83.06 297 THR A CA 1
ATOM 2411 C C . THR A 1 297 ? 10.103 -0.470 8.325 1.00 83.06 297 THR A C 1
ATOM 2413 O O . THR A 1 297 ? 9.572 -0.334 9.425 1.00 83.06 297 THR A O 1
ATOM 2416 N N . LEU A 1 298 ? 9.681 0.199 7.247 1.00 83.19 298 LEU A N 1
ATOM 2417 C CA . LEU A 1 298 ? 8.627 1.222 7.260 1.00 83.19 298 LEU A CA 1
ATOM 2418 C C . LEU A 1 298 ? 7.258 0.687 7.697 1.00 83.19 298 LEU A C 1
ATOM 2420 O O . LEU A 1 298 ? 6.435 1.437 8.220 1.00 83.19 298 LEU A O 1
ATOM 2424 N N . PHE A 1 299 ? 6.987 -0.594 7.441 1.00 79.75 299 PHE A N 1
ATOM 2425 C CA . PHE A 1 299 ? 5.714 -1.230 7.766 1.00 79.75 299 PHE A CA 1
ATOM 2426 C C . PHE A 1 299 ? 5.806 -2.219 8.946 1.00 79.75 299 PHE A C 1
ATOM 2428 O O . PHE A 1 299 ? 4.774 -2.725 9.382 1.00 79.75 299 PHE A O 1
ATOM 2435 N N . LYS A 1 300 ? 6.995 -2.445 9.533 1.00 71.38 300 LYS A N 1
ATOM 2436 C CA . LYS A 1 300 ? 7.212 -3.363 10.674 1.00 71.38 300 LYS A CA 1
ATOM 2437 C C . LYS A 1 300 ? 6.397 -2.963 11.900 1.00 71.38 300 LYS A C 1
ATOM 2439 O O . LYS A 1 300 ? 5.784 -3.819 12.532 1.00 71.38 300 LYS A O 1
ATOM 2444 N N . THR A 1 301 ? 6.364 -1.667 12.201 1.00 55.94 301 THR A N 1
ATOM 2445 C CA . THR A 1 301 ? 5.599 -1.080 13.315 1.00 55.94 301 THR A CA 1
ATOM 2446 C C . THR A 1 301 ? 4.097 -1.010 13.029 1.00 55.94 301 THR A C 1
ATOM 2448 O O . THR A 1 301 ? 3.309 -0.699 13.914 1.00 55.94 301 THR A O 1
ATOM 2451 N N . ARG A 1 302 ? 3.674 -1.339 11.798 1.00 60.06 302 ARG A N 1
ATOM 2452 C CA . ARG A 1 302 ? 2.284 -1.235 11.331 1.00 60.06 302 ARG A CA 1
ATOM 2453 C C . ARG A 1 302 ? 1.527 -2.555 11.333 1.00 60.06 302 ARG A C 1
ATOM 2455 O O . ARG A 1 302 ? 0.415 -2.597 10.805 1.00 60.06 302 ARG A O 1
ATOM 2462 N N . LYS A 1 303 ? 2.094 -3.617 11.923 1.00 52.12 303 LYS A N 1
ATOM 2463 C CA . LYS A 1 303 ? 1.350 -4.857 12.182 1.00 52.12 303 LYS A CA 1
ATOM 2464 C C . LYS A 1 303 ? 0.115 -4.500 13.000 1.00 52.12 303 LYS A C 1
ATOM 2466 O O . LYS A 1 303 ? 0.212 -4.041 14.134 1.00 52.12 303 LYS A O 1
ATOM 2471 N N . SER A 1 304 ? -1.036 -4.629 12.357 1.00 49.75 304 SER A N 1
ATOM 2472 C CA . SER A 1 304 ? -2.292 -4.078 12.831 1.00 49.75 304 SER A CA 1
ATOM 2473 C C . SER A 1 304 ? -2.654 -4.607 14.217 1.00 49.75 304 SER A C 1
ATOM 2475 O O . SER A 1 304 ? -2.830 -5.815 14.390 1.00 49.75 304 SER A O 1
ATOM 2477 N N . LYS A 1 305 ? -2.869 -3.691 15.170 1.00 52.62 305 LYS A N 1
ATOM 2478 C CA . LYS A 1 305 ? -3.812 -3.913 16.276 1.00 52.62 305 LYS A CA 1
ATOM 2479 C C . LYS A 1 305 ? -5.139 -4.379 15.676 1.00 52.62 305 LYS A C 1
ATOM 2481 O O . LYS A 1 305 ? -5.503 -3.887 14.604 1.00 52.62 305 LYS A O 1
ATOM 2486 N N . SER A 1 306 ? -5.813 -5.325 16.329 1.00 50.47 306 SER A N 1
ATOM 2487 C CA . SER A 1 306 ? -7.064 -5.939 15.861 1.00 50.47 306 SER A CA 1
ATOM 2488 C C . SER A 1 306 ? -7.979 -4.908 15.172 1.00 50.47 306 SER A C 1
ATOM 2490 O O . SER A 1 306 ? -8.427 -3.923 15.767 1.00 50.47 306 SER A O 1
ATOM 2492 N N . GLN A 1 307 ? -8.139 -5.039 13.853 1.00 56.25 307 GLN A N 1
ATOM 2493 C CA . GLN A 1 307 ? -8.914 -4.078 13.073 1.00 56.25 307 GLN A CA 1
ATOM 2494 C C . GLN A 1 307 ? -10.394 -4.430 13.162 1.00 56.25 307 GLN A C 1
ATOM 2496 O O . GLN A 1 307 ? -10.775 -5.597 13.111 1.00 56.25 307 GLN A O 1
ATOM 2501 N N . ILE A 1 308 ? -11.230 -3.399 13.287 1.00 58.84 308 ILE A N 1
ATOM 2502 C CA . ILE A 1 308 ? -12.674 -3.536 13.112 1.00 58.84 308 ILE A CA 1
ATOM 2503 C C . ILE A 1 308 ? -12.898 -3.802 11.621 1.00 58.84 308 ILE A C 1
ATOM 2505 O O . ILE A 1 308 ? -12.650 -2.928 10.792 1.00 58.84 308 ILE A O 1
ATOM 2509 N N . ASN A 1 309 ? -13.322 -5.017 11.282 1.00 58.22 309 ASN A N 1
ATOM 2510 C CA . ASN A 1 309 ? -13.605 -5.394 9.902 1.00 58.22 309 ASN A CA 1
ATOM 2511 C C . ASN A 1 309 ? -14.973 -4.853 9.487 1.00 58.22 309 ASN A C 1
ATOM 2513 O O . ASN A 1 309 ? -15.978 -5.099 10.157 1.00 58.22 309 ASN A O 1
ATOM 2517 N N . TRP A 1 310 ? -15.020 -4.143 8.361 1.00 66.12 310 TRP A N 1
ATOM 2518 C CA . TRP A 1 310 ? -16.287 -3.755 7.759 1.00 66.12 310 TRP A CA 1
ATOM 2519 C C . TRP A 1 310 ? -16.907 -4.958 7.048 1.00 66.12 310 TRP A C 1
ATOM 2521 O O . TRP A 1 310 ? -16.239 -5.643 6.275 1.00 66.12 310 TRP A O 1
ATOM 2531 N N . THR A 1 311 ? -18.183 -5.216 7.320 1.00 66.94 311 THR A N 1
ATOM 2532 C CA . THR A 1 311 ? -18.945 -6.297 6.693 1.00 66.94 311 THR A CA 1
ATOM 2533 C C . THR A 1 311 ? -20.184 -5.691 6.036 1.00 66.94 311 THR A C 1
ATOM 2535 O O . THR A 1 311 ? -20.959 -5.037 6.740 1.00 66.94 311 THR A O 1
ATOM 2538 N N . PRO A 1 312 ? -20.393 -5.883 4.720 1.00 71.19 312 PRO A N 1
ATOM 2539 C CA . PRO A 1 312 ? -21.589 -5.391 4.048 1.00 71.19 312 PRO A CA 1
ATOM 2540 C C . PRO A 1 312 ? -22.859 -5.954 4.690 1.00 71.19 312 PRO A C 1
ATOM 2542 O O . PRO A 1 312 ? -22.914 -7.141 5.005 1.00 71.19 312 PRO A O 1
ATOM 2545 N N . TYR A 1 313 ? -23.912 -5.138 4.813 1.00 76.12 313 TYR A N 1
ATOM 2546 C CA . TYR A 1 313 ? -25.185 -5.586 5.397 1.00 76.12 313 TYR A CA 1
ATOM 2547 C C . TYR A 1 313 ? -25.800 -6.784 4.647 1.00 76.12 313 TYR A C 1
ATOM 2549 O O . TYR A 1 313 ? -26.428 -7.643 5.255 1.00 76.12 313 TYR A O 1
ATOM 2557 N N . SER A 1 314 ? -25.548 -6.892 3.338 1.00 78.31 314 SER A N 1
ATOM 2558 C CA . SER A 1 314 ? -25.969 -8.020 2.495 1.00 78.31 314 SER A CA 1
ATOM 2559 C C . SER A 1 314 ? -25.341 -9.368 2.868 1.00 78.31 314 SER A C 1
ATOM 2561 O O . SER A 1 314 ? -25.748 -10.389 2.329 1.00 78.31 314 SER A O 1
ATOM 2563 N N . GLN A 1 315 ? -24.350 -9.394 3.764 1.00 85.06 315 GLN A N 1
ATOM 2564 C CA . GLN A 1 315 ? -23.769 -10.628 4.299 1.00 85.06 315 GLN A CA 1
ATOM 2565 C C . GLN A 1 315 ? -24.570 -11.212 5.473 1.00 85.06 315 GLN A C 1
ATOM 2567 O O . GLN A 1 315 ? -24.154 -12.229 6.030 1.00 85.06 315 GLN A O 1
ATOM 2572 N N . PHE A 1 316 ? -25.668 -10.574 5.886 1.00 90.50 316 PHE A N 1
ATOM 2573 C CA . PHE A 1 316 ? -26.491 -11.025 7.004 1.00 90.50 316 PHE A CA 1
ATOM 2574 C C . PHE A 1 316 ? -27.882 -11.457 6.536 1.00 90.50 316 PHE A C 1
ATOM 2576 O O . PHE A 1 316 ? -28.571 -10.720 5.833 1.00 90.50 316 PHE A O 1
ATOM 2583 N N . GLU A 1 317 ? -28.310 -12.631 6.992 1.00 92.12 317 GLU A N 1
ATOM 2584 C CA . GLU A 1 317 ? -29.642 -13.193 6.754 1.00 92.12 317 GLU A CA 1
ATOM 2585 C C . GLU A 1 317 ? -30.391 -13.408 8.077 1.00 92.12 317 GLU A C 1
ATOM 2587 O O . GLU A 1 317 ? -29.835 -13.230 9.163 1.00 92.12 317 GLU A O 1
ATOM 2592 N N . ASP A 1 318 ? -31.682 -13.745 7.996 1.00 91.75 318 ASP A N 1
ATOM 2593 C CA . ASP A 1 318 ? -32.547 -14.000 9.159 1.00 91.75 318 ASP A CA 1
ATOM 2594 C C . ASP A 1 318 ? -32.546 -12.883 10.220 1.00 91.75 318 ASP A C 1
ATOM 2596 O O . ASP A 1 318 ? -32.664 -13.142 11.422 1.00 91.75 318 ASP A O 1
ATOM 2600 N N . VAL A 1 319 ? -32.428 -11.626 9.782 1.00 92.12 319 VAL A N 1
ATOM 2601 C CA . VAL A 1 319 ? -32.367 -10.465 10.676 1.00 92.12 319 VAL A CA 1
ATOM 2602 C C . VAL A 1 319 ? -33.702 -10.294 11.412 1.00 92.12 319 VAL A C 1
ATOM 2604 O O . VAL A 1 319 ? -34.717 -9.933 10.818 1.00 92.12 319 VAL A O 1
ATOM 2607 N N . LYS A 1 320 ? -33.704 -10.540 12.725 1.00 92.94 320 LYS A N 1
ATOM 2608 C CA . LYS A 1 320 ? -34.881 -10.463 13.604 1.00 92.94 320 LYS A CA 1
ATOM 2609 C C . LYS A 1 320 ? -34.617 -9.517 14.762 1.00 92.94 320 LYS A C 1
ATOM 2611 O O . LYS A 1 320 ? -33.641 -9.688 15.487 1.00 92.94 320 LYS A O 1
ATOM 2616 N N . GLU A 1 321 ? -35.496 -8.545 14.965 1.00 93.75 321 GLU A N 1
ATOM 2617 C CA . GLU A 1 321 ? -35.433 -7.669 16.135 1.00 93.75 321 GLU A CA 1
ATOM 2618 C C . GLU A 1 321 ? -35.573 -8.484 17.433 1.00 93.75 321 GLU A C 1
ATOM 2620 O O . GLU A 1 321 ? -36.418 -9.371 17.541 1.00 93.75 321 GLU A O 1
ATOM 2625 N N . MET A 1 322 ? -34.710 -8.201 18.409 1.00 92.25 322 MET A N 1
ATOM 2626 C CA . MET A 1 322 ? -34.725 -8.816 19.737 1.00 92.25 322 MET A CA 1
ATOM 2627 C C . MET A 1 322 ? -35.283 -7.875 20.796 1.00 92.25 322 MET A C 1
ATOM 2629 O O . MET A 1 322 ? -36.012 -8.305 21.686 1.00 92.25 322 MET A O 1
ATOM 2633 N N . THR A 1 323 ? -34.858 -6.613 20.762 1.00 89.38 323 THR A N 1
ATOM 2634 C CA . THR A 1 323 ? -35.248 -5.604 21.746 1.00 89.38 323 THR A CA 1
ATOM 2635 C C . THR A 1 323 ? -34.894 -4.207 21.250 1.00 89.38 323 THR A C 1
ATOM 2637 O O . THR A 1 323 ? -33.979 -4.031 20.438 1.00 89.38 323 THR A O 1
ATOM 2640 N N . LYS A 1 324 ? -35.585 -3.210 21.796 1.00 86.12 324 LYS A N 1
ATOM 2641 C CA . LYS A 1 324 ? -35.358 -1.790 21.556 1.00 86.12 324 LYS A CA 1
ATOM 2642 C C . LYS A 1 324 ? -35.108 -1.086 22.887 1.00 86.12 324 LYS A C 1
ATOM 2644 O O . LYS A 1 324 ? -35.857 -1.267 23.843 1.00 86.12 324 LYS A O 1
ATOM 2649 N N . GLY A 1 325 ? -34.047 -0.287 22.945 1.00 76.62 325 GLY A N 1
ATOM 2650 C CA . GLY A 1 325 ? -33.715 0.559 24.091 1.00 76.62 325 GLY A CA 1
ATOM 2651 C C . GLY A 1 325 ? -33.564 2.024 23.684 1.00 76.62 325 GLY A C 1
ATOM 2652 O O . GLY A 1 325 ? -33.675 2.365 22.511 1.00 76.62 325 GLY A O 1
ATOM 2653 N N . GLY A 1 326 ? -33.244 2.895 24.646 1.00 69.94 326 GLY A N 1
ATOM 2654 C CA . GLY A 1 326 ? -33.119 4.342 24.401 1.00 69.94 326 GLY A CA 1
ATOM 2655 C C . GLY A 1 326 ? -31.980 4.761 23.458 1.00 69.94 326 GLY A C 1
ATOM 2656 O O . GLY A 1 326 ? -31.961 5.897 23.003 1.00 69.94 326 GLY A O 1
ATOM 2657 N N . TYR A 1 327 ? -31.040 3.861 23.150 1.00 67.31 327 TYR A N 1
ATOM 2658 C CA . TYR A 1 327 ? -29.861 4.146 22.318 1.00 67.31 327 TYR A CA 1
ATOM 2659 C C . TYR A 1 327 ? -29.803 3.320 21.025 1.00 67.31 327 TYR A C 1
ATOM 2661 O O . TYR A 1 327 ? -28.813 3.391 20.297 1.00 67.31 327 TYR A O 1
ATOM 2669 N N . GLY A 1 328 ? -30.824 2.510 20.735 1.00 80.12 328 GLY A N 1
ATOM 2670 C CA . GLY A 1 328 ? -30.851 1.704 19.519 1.00 80.12 328 GLY A CA 1
ATOM 2671 C C . GLY A 1 328 ? -31.683 0.431 19.615 1.00 80.12 328 GLY A C 1
ATOM 2672 O O . GLY A 1 328 ? -32.263 0.096 20.650 1.00 80.12 328 GLY A O 1
ATOM 2673 N N . ILE A 1 329 ? -31.699 -0.288 18.499 1.00 84.81 329 ILE A N 1
ATOM 2674 C CA . ILE A 1 329 ? -32.437 -1.527 18.277 1.00 84.81 329 ILE A CA 1
ATOM 2675 C C . ILE A 1 329 ? -31.428 -2.662 18.105 1.00 84.81 329 ILE A C 1
ATOM 2677 O O . ILE A 1 329 ? -30.480 -2.558 17.322 1.00 84.81 329 ILE A O 1
ATOM 2681 N N . ILE A 1 330 ? -31.631 -3.755 18.830 1.00 89.81 330 ILE A N 1
ATOM 2682 C CA . ILE A 1 330 ? -30.798 -4.953 18.760 1.00 89.81 330 ILE A CA 1
ATOM 2683 C C . ILE A 1 330 ? -31.510 -5.994 17.906 1.00 89.81 330 ILE A C 1
ATOM 2685 O O . ILE A 1 330 ? -32.646 -6.359 18.200 1.00 89.81 330 ILE A O 1
ATOM 2689 N N . HIS A 1 331 ? -30.825 -6.507 16.890 1.00 91.88 331 HIS A N 1
ATOM 2690 C CA . HIS A 1 331 ? -31.289 -7.603 16.050 1.00 91.88 331 HIS A CA 1
ATOM 2691 C C . HIS A 1 331 ? -30.378 -8.817 16.217 1.00 91.88 331 HIS A C 1
ATOM 2693 O O . HIS A 1 331 ? -29.176 -8.687 16.445 1.00 91.88 331 HIS A O 1
ATOM 2699 N N . LYS A 1 332 ? -30.950 -10.002 16.053 1.00 94.88 332 LYS A N 1
ATOM 2700 C CA . LYS A 1 332 ? -30.243 -11.260 15.835 1.00 94.88 332 LYS A CA 1
ATOM 2701 C C . LYS A 1 332 ? -30.166 -11.506 14.333 1.00 94.88 332 LYS A C 1
ATOM 2703 O O . LYS A 1 332 ? -31.169 -11.301 13.660 1.00 94.88 332 LYS A O 1
ATOM 2708 N N . ALA A 1 333 ? -29.027 -11.952 13.821 1.00 93.88 333 ALA A N 1
ATOM 2709 C CA . ALA A 1 333 ? -28.872 -12.315 12.414 1.00 93.88 333 ALA A CA 1
ATOM 2710 C C . ALA A 1 333 ? -27.931 -13.514 12.255 1.00 93.88 333 ALA A C 1
ATOM 2712 O O . ALA A 1 333 ? -27.188 -13.848 13.180 1.00 93.88 333 ALA A O 1
ATOM 2713 N N . THR A 1 334 ? -27.945 -14.133 11.081 1.00 92.69 334 THR A N 1
ATOM 2714 C CA . THR A 1 334 ? -26.980 -15.155 10.665 1.00 92.69 334 THR A CA 1
ATOM 2715 C C . THR A 1 334 ? -25.963 -14.508 9.727 1.00 92.69 334 THR A C 1
ATOM 2717 O O . THR A 1 334 ? -26.350 -13.864 8.755 1.00 92.69 334 THR A O 1
ATOM 2720 N N . TRP A 1 335 ? -24.667 -14.639 10.011 1.00 89.75 335 TRP A N 1
ATOM 2721 C CA . TRP A 1 335 ? -23.598 -14.135 9.149 1.00 89.75 335 TRP A CA 1
ATOM 2722 C C . TRP A 1 335 ? -23.177 -15.200 8.134 1.00 89.75 335 TRP A C 1
ATOM 2724 O O . TRP A 1 335 ? -22.725 -16.281 8.504 1.00 89.75 335 TRP A O 1
ATOM 2734 N N . LEU A 1 336 ? -23.297 -14.889 6.843 1.00 85.44 336 LEU A N 1
ATOM 2735 C CA . LEU A 1 336 ? -23.110 -15.860 5.759 1.00 85.44 336 LEU A CA 1
ATOM 2736 C C . LEU A 1 336 ? -21.684 -16.397 5.625 1.00 85.44 336 LEU A C 1
ATOM 2738 O O . LEU A 1 336 ? -21.498 -17.539 5.218 1.00 85.44 336 LEU A O 1
ATOM 2742 N N . SER A 1 337 ? -20.677 -15.593 5.975 1.00 76.19 337 SER A N 1
ATOM 2743 C CA . SER A 1 337 ? -19.265 -15.957 5.791 1.00 76.19 337 SER A CA 1
ATOM 2744 C C . SER A 1 337 ? -18.858 -17.190 6.608 1.00 76.19 337 SER A C 1
ATOM 2746 O O . SER A 1 337 ? -18.079 -18.021 6.147 1.00 76.19 337 SER A O 1
ATOM 2748 N N . ASN A 1 338 ? -19.385 -17.316 7.827 1.00 79.69 338 ASN A N 1
ATOM 2749 C CA . ASN A 1 338 ? -19.022 -18.372 8.773 1.00 79.69 338 ASN A CA 1
ATOM 2750 C C . ASN A 1 338 ? -20.230 -19.136 9.340 1.00 79.69 338 ASN A C 1
ATOM 2752 O O . ASN A 1 338 ? -20.051 -20.018 10.177 1.00 79.69 338 ASN A O 1
ATOM 2756 N N . ASN A 1 339 ? -21.442 -18.827 8.869 1.00 84.31 339 ASN A N 1
ATOM 2757 C CA . ASN A 1 339 ? -22.705 -19.390 9.343 1.00 84.31 339 ASN A CA 1
ATOM 2758 C C . ASN A 1 339 ? -22.911 -19.233 10.864 1.00 84.31 339 ASN A C 1
ATOM 2760 O O . ASN A 1 339 ? -23.482 -20.100 11.528 1.00 84.31 339 ASN A O 1
ATOM 2764 N N . GLU A 1 340 ? -22.418 -18.130 11.434 1.00 88.00 340 GLU A N 1
ATOM 2765 C CA . GLU A 1 340 ? -22.554 -17.838 12.860 1.00 88.00 340 GLU A CA 1
ATOM 2766 C C . GLU A 1 340 ? -23.753 -16.937 13.150 1.00 88.00 340 GLU A C 1
ATOM 2768 O O . GLU A 1 340 ? -24.128 -16.062 12.371 1.00 88.00 340 GLU A O 1
ATOM 2773 N N . THR A 1 341 ? -24.340 -17.117 14.332 1.00 89.50 341 THR A N 1
ATOM 2774 C CA . THR A 1 341 ? -25.325 -16.172 14.859 1.00 89.50 341 THR A CA 1
ATOM 2775 C C . THR A 1 341 ? -24.615 -14.937 15.407 1.00 89.50 341 THR A C 1
ATOM 2777 O O . THR A 1 341 ? -23.810 -15.042 16.331 1.00 89.50 341 THR A O 1
ATOM 2780 N N . VAL A 1 342 ? -24.979 -13.762 14.901 1.00 90.88 342 VAL A N 1
ATOM 2781 C CA . VAL A 1 342 ? -24.431 -12.465 15.311 1.00 90.88 342 VAL A CA 1
ATOM 2782 C C . VAL A 1 342 ? -25.519 -11.539 15.856 1.00 90.88 342 VAL A C 1
ATOM 2784 O O . VAL A 1 342 ? -26.716 -11.727 15.619 1.00 90.88 342 VAL A O 1
ATOM 2787 N N . ILE A 1 343 ? -25.089 -10.517 16.596 1.00 90.75 343 ILE A N 1
ATOM 2788 C CA . ILE A 1 343 ? -25.949 -9.443 17.095 1.00 90.75 343 ILE A CA 1
ATOM 2789 C C . ILE A 1 343 ? -25.670 -8.170 16.294 1.00 90.75 343 ILE A C 1
ATOM 2791 O O . ILE A 1 343 ? -24.538 -7.693 16.262 1.00 90.75 343 ILE A O 1
ATOM 2795 N N . LEU A 1 344 ? -26.709 -7.600 15.681 1.00 87.38 344 LEU A N 1
ATOM 2796 C CA . LEU A 1 344 ? -26.647 -6.335 14.951 1.00 87.38 344 LEU A CA 1
ATOM 2797 C C . LEU A 1 344 ? -27.310 -5.230 15.778 1.00 87.38 344 LEU A C 1
ATOM 2799 O O . LEU A 1 344 ? -28.530 -5.213 15.955 1.00 87.38 344 LEU A O 1
ATOM 2803 N N . LYS A 1 345 ? -26.513 -4.278 16.268 1.00 84.81 345 LYS A N 1
ATOM 2804 C CA . LYS A 1 345 ? -27.019 -3.077 16.943 1.00 84.81 345 LYS A CA 1
ATOM 2805 C C . LYS A 1 345 ? -27.185 -1.948 15.930 1.00 84.81 345 LYS A C 1
ATOM 2807 O O . LYS A 1 345 ? -26.206 -1.469 15.365 1.00 84.81 345 LYS A O 1
ATOM 2812 N N . ARG A 1 346 ? -28.426 -1.515 15.722 1.00 81.00 346 ARG A N 1
ATOM 2813 C CA . ARG A 1 346 ? -28.776 -0.345 14.912 1.00 81.00 346 ARG A CA 1
ATOM 2814 C C . ARG A 1 346 ? -29.002 0.849 15.832 1.00 81.00 346 ARG A C 1
ATOM 2816 O O . ARG A 1 346 ? -29.817 0.768 16.744 1.00 81.00 346 ARG A O 1
ATOM 2823 N N . PHE A 1 347 ? -28.331 1.961 15.572 1.00 74.19 347 PHE A N 1
ATOM 2824 C CA . PHE A 1 347 ? -28.551 3.210 16.300 1.00 74.19 347 PHE A CA 1
ATOM 2825 C C . PHE A 1 347 ? -29.693 3.992 15.643 1.00 74.19 347 PHE A C 1
ATOM 2827 O O . PHE A 1 347 ? -29.793 4.029 14.416 1.00 74.19 347 PHE A O 1
ATOM 2834 N N . GLU A 1 348 ? -30.587 4.577 16.442 1.00 66.62 348 GLU A N 1
ATOM 2835 C CA . GLU A 1 348 ? -31.658 5.426 15.910 1.00 66.62 348 GLU A CA 1
ATOM 2836 C C . GLU A 1 348 ? -31.108 6.820 15.573 1.00 66.62 348 GLU A C 1
ATOM 2838 O O . GLU A 1 348 ? -30.332 7.407 16.332 1.00 66.62 348 GLU A O 1
ATOM 2843 N N . ASN A 1 349 ? -31.470 7.325 14.390 1.00 56.53 349 ASN A N 1
ATOM 2844 C CA . ASN A 1 349 ? -30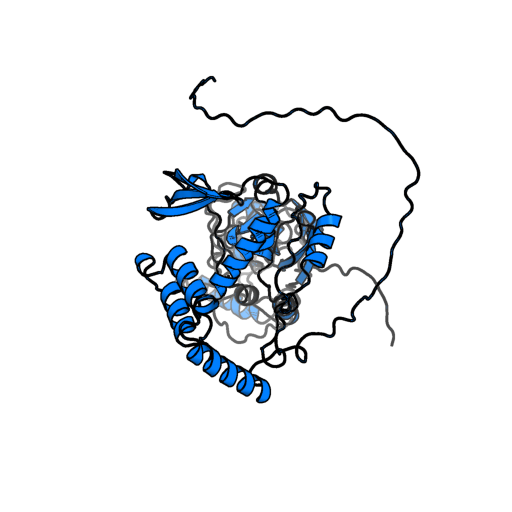.922 8.550 13.815 1.00 56.53 349 ASN A CA 1
ATOM 2845 C C . ASN A 1 349 ? -31.209 9.774 14.696 1.00 56.53 349 ASN A C 1
ATOM 2847 O O . ASN A 1 349 ? -32.327 10.280 14.736 1.00 56.53 349 ASN A O 1
ATOM 2851 N N . SER A 1 350 ? -30.162 10.330 15.300 1.00 49.16 350 SER A N 1
ATOM 2852 C CA . SER A 1 350 ? -30.113 11.743 15.666 1.00 49.16 350 SER A CA 1
ATOM 2853 C C . SER A 1 350 ? -28.766 12.288 15.210 1.00 49.16 350 SER A C 1
ATOM 2855 O O . SER A 1 350 ? -27.777 11.567 15.213 1.00 49.16 350 SER A O 1
ATOM 2857 N N . LYS A 1 351 ? -28.686 13.562 14.830 1.00 49.41 351 LYS A N 1
ATOM 2858 C CA . LYS A 1 351 ? -27.426 14.207 14.410 1.00 49.41 351 LYS A CA 1
ATOM 2859 C C . LYS A 1 351 ? -26.299 14.146 15.472 1.00 49.41 351 LYS A C 1
ATOM 2861 O O . LYS A 1 351 ? -25.168 14.488 15.157 1.00 49.41 351 LYS A O 1
ATOM 2866 N N . ASN A 1 352 ? -26.592 13.661 16.688 1.00 49.50 352 ASN A N 1
ATOM 2867 C CA . ASN A 1 352 ? -25.656 13.422 17.792 1.00 49.50 352 ASN A CA 1
ATOM 2868 C C . ASN A 1 352 ? -25.333 11.927 18.042 1.00 49.50 352 ASN A C 1
ATOM 2870 O O . ASN A 1 352 ? -24.536 11.623 18.932 1.00 49.50 352 ASN A O 1
ATOM 2874 N N . SER A 1 353 ? -25.925 10.982 17.295 1.00 50.03 353 SER A N 1
ATOM 2875 C CA . SER A 1 353 ? -25.727 9.531 17.479 1.00 50.03 353 SER A CA 1
ATOM 2876 C C . SER A 1 353 ? -24.315 9.065 17.113 1.00 50.03 353 SER A C 1
ATOM 2878 O O . SER A 1 353 ? -23.832 8.081 17.676 1.00 50.03 353 SER A O 1
ATOM 2880 N N . SER A 1 354 ? -23.625 9.800 16.235 1.00 57.81 354 SER A N 1
ATOM 2881 C CA . SER A 1 354 ? -22.264 9.490 15.793 1.00 57.81 354 SER A CA 1
ATOM 2882 C C . SER A 1 354 ? -21.268 9.493 16.953 1.00 57.81 354 SER A C 1
ATOM 2884 O O . SER A 1 354 ? -20.505 8.546 17.089 1.00 57.81 354 SER A O 1
ATOM 2886 N N . ASN A 1 355 ? -21.311 10.481 17.853 1.00 58.03 355 ASN A N 1
ATOM 2887 C CA . ASN A 1 355 ? -20.361 10.569 18.968 1.00 58.03 355 ASN A CA 1
ATOM 2888 C C . ASN A 1 355 ? -20.558 9.467 20.019 1.00 58.03 355 ASN A C 1
ATOM 2890 O O . ASN A 1 355 ? -19.577 8.906 20.503 1.00 58.03 355 ASN A O 1
ATOM 2894 N N . TYR A 1 356 ? -21.803 9.119 20.355 1.00 62.34 356 TYR A N 1
ATOM 2895 C CA . TYR A 1 356 ? -22.084 8.024 21.293 1.00 62.34 356 TYR A CA 1
ATOM 2896 C C . TYR A 1 356 ? -21.669 6.669 20.720 1.00 62.34 356 TYR A C 1
ATOM 2898 O O . TYR A 1 356 ? -20.977 5.906 21.393 1.00 62.34 356 TYR A O 1
ATOM 2906 N N . PHE A 1 357 ? -22.019 6.412 19.457 1.00 65.19 357 PHE A N 1
ATOM 2907 C CA . PHE A 1 357 ? -21.583 5.225 18.728 1.00 65.19 357 PHE A CA 1
ATOM 2908 C C . PHE A 1 357 ? -20.053 5.130 18.651 1.00 65.19 357 PHE A C 1
ATOM 2910 O O . PHE A 1 357 ? -19.473 4.082 18.938 1.00 65.19 357 PHE A O 1
ATOM 2917 N N . LEU A 1 358 ? -19.388 6.244 18.331 1.00 62.47 358 LEU A N 1
ATOM 2918 C CA . LEU A 1 358 ? -17.932 6.342 18.284 1.00 62.47 358 LEU A CA 1
ATOM 2919 C C . LEU A 1 358 ? -17.293 6.048 19.641 1.00 62.47 358 LEU A C 1
ATOM 2921 O O . LEU A 1 358 ? -16.309 5.317 19.699 1.00 62.47 358 LEU A O 1
ATOM 2925 N N . ASN A 1 359 ? -17.837 6.587 20.730 1.00 65.12 359 ASN A N 1
ATOM 2926 C CA . ASN A 1 359 ? -17.310 6.352 22.073 1.00 65.12 359 ASN A CA 1
ATOM 2927 C C . ASN A 1 359 ? -17.495 4.895 22.514 1.00 65.12 359 ASN A C 1
ATOM 2929 O O . ASN A 1 359 ? -16.575 4.306 23.087 1.00 65.12 359 ASN A O 1
ATOM 2933 N N . GLU A 1 360 ? -18.643 4.290 22.202 1.00 68.81 360 GLU A N 1
ATOM 2934 C CA . GLU A 1 360 ? -18.902 2.875 22.475 1.00 68.81 360 GLU A CA 1
ATOM 2935 C C . GLU A 1 360 ? -17.907 1.981 21.715 1.00 68.81 360 GLU A C 1
ATOM 2937 O O . GLU A 1 360 ? -17.282 1.098 22.301 1.00 68.81 360 GLU A O 1
ATOM 2942 N N . LEU A 1 361 ? -17.651 2.265 20.438 1.00 68.69 361 LEU A N 1
ATOM 2943 C CA . LEU A 1 361 ? -16.692 1.501 19.639 1.00 68.69 361 LEU A CA 1
ATOM 2944 C C . LEU A 1 361 ? -15.228 1.730 20.002 1.00 68.69 361 LEU A C 1
ATOM 2946 O O . LEU A 1 361 ? -14.451 0.774 19.998 1.00 68.69 361 LEU A O 1
ATOM 2950 N N . LYS A 1 362 ? -14.842 2.962 20.351 1.00 65.88 362 LYS A N 1
ATOM 2951 C CA . LYS A 1 362 ? -13.516 3.248 20.921 1.00 65.88 362 LYS A CA 1
ATOM 2952 C C . LYS A 1 362 ? -13.293 2.426 22.187 1.00 65.88 362 LYS A C 1
ATOM 2954 O O . LYS A 1 362 ? -12.225 1.840 22.351 1.00 65.88 362 LYS A O 1
ATOM 2959 N N . SER A 1 363 ? -14.319 2.328 23.033 1.00 66.44 363 SER A N 1
ATOM 2960 C CA . SER A 1 363 ? -14.285 1.507 24.246 1.00 66.44 363 SER A CA 1
ATOM 2961 C C . SER A 1 363 ? -14.123 0.025 23.906 1.00 66.44 363 SER A C 1
ATOM 2963 O O . SER A 1 363 ? -13.228 -0.623 24.444 1.00 66.44 363 SER A O 1
ATOM 2965 N N . TYR A 1 364 ? -14.900 -0.500 22.950 1.00 65.94 364 TYR A N 1
ATOM 2966 C CA . TYR A 1 364 ? -14.744 -1.881 22.477 1.00 65.94 364 TYR A CA 1
ATOM 2967 C C . TYR A 1 364 ? -13.335 -2.165 21.948 1.00 65.94 364 TYR A C 1
ATOM 2969 O O . TYR A 1 364 ? -12.733 -3.164 22.333 1.00 65.94 364 TYR A O 1
ATOM 2977 N N . ARG A 1 365 ? -12.774 -1.283 21.116 1.00 59.88 365 ARG A N 1
ATOM 2978 C CA . ARG A 1 365 ? -11.419 -1.435 20.565 1.00 59.88 365 ARG A CA 1
ATOM 2979 C C . ARG A 1 365 ? -10.351 -1.422 21.657 1.00 59.88 365 ARG A C 1
ATOM 2981 O O . ARG A 1 365 ? -9.476 -2.282 21.655 1.00 59.88 365 ARG A O 1
ATOM 2988 N N . HIS A 1 366 ? -10.477 -0.521 22.632 1.00 59.84 366 HIS A N 1
ATOM 2989 C CA . HIS A 1 366 ? -9.607 -0.504 23.809 1.00 59.84 366 HIS A CA 1
ATOM 2990 C C . HIS A 1 366 ? -9.683 -1.818 24.607 1.00 59.84 366 HIS A C 1
ATOM 2992 O O . HIS A 1 366 ? -8.668 -2.297 25.111 1.00 59.84 366 HIS A O 1
ATOM 2998 N N . CYS A 1 367 ? -10.867 -2.429 24.697 1.00 59.72 367 CYS A N 1
ATOM 2999 C CA . CYS A 1 367 ? -11.056 -3.717 25.361 1.00 59.72 367 CYS A CA 1
ATOM 3000 C C . CYS A 1 367 ? -10.487 -4.902 24.568 1.00 59.72 367 CYS A C 1
ATOM 3002 O O . CYS A 1 367 ? -9.938 -5.813 25.184 1.00 59.72 367 CYS A O 1
ATOM 3004 N N . ILE A 1 368 ? -10.587 -4.906 23.233 1.00 59.75 368 ILE A N 1
ATOM 3005 C CA . ILE A 1 368 ? -10.008 -5.974 22.400 1.00 59.75 368 ILE A CA 1
ATOM 3006 C C . ILE A 1 368 ? -8.477 -5.930 22.483 1.00 59.75 368 ILE A C 1
ATOM 3008 O O . ILE A 1 368 ? -7.857 -6.964 22.732 1.00 59.75 368 ILE A O 1
ATOM 3012 N N . ASP A 1 369 ? -7.875 -4.741 22.380 1.00 53.41 369 ASP A N 1
ATOM 3013 C CA . ASP A 1 369 ? -6.418 -4.563 22.478 1.00 53.41 369 ASP A CA 1
ATOM 3014 C C . ASP A 1 369 ? -5.863 -4.925 23.872 1.00 53.41 369 ASP A C 1
ATOM 3016 O O . ASP A 1 369 ? -4.696 -5.294 23.996 1.00 53.41 369 ASP A O 1
ATOM 3020 N N . LYS A 1 370 ? -6.700 -4.866 24.919 1.00 53.31 370 LYS A N 1
ATOM 3021 C CA . LYS A 1 370 ? -6.369 -5.300 26.288 1.00 53.31 370 LYS A CA 1
ATOM 3022 C C . LYS A 1 370 ? -6.804 -6.729 26.624 1.00 53.31 370 LYS A C 1
ATOM 3024 O O . LYS A 1 370 ? -6.541 -7.166 27.740 1.00 53.31 370 LYS A O 1
ATOM 3029 N N . SER A 1 371 ? -7.470 -7.459 25.727 1.00 47.03 371 SER A N 1
ATOM 3030 C CA . SER A 1 371 ? -7.936 -8.822 26.020 1.00 47.03 371 SER A CA 1
ATOM 3031 C C . SER A 1 371 ? -6.717 -9.748 26.157 1.00 47.03 371 SER A C 1
ATOM 3033 O O . SER A 1 371 ? -6.038 -10.059 25.191 1.00 47.03 371 SER A O 1
ATOM 3035 N N . LEU A 1 372 ? -6.260 -10.147 27.340 1.00 42.00 372 LEU A N 1
ATOM 3036 C CA . LEU A 1 372 ? -6.952 -10.683 28.509 1.00 42.00 372 LEU A CA 1
ATOM 3037 C C . LEU A 1 372 ? -7.610 -9.631 29.416 1.00 42.00 372 LEU A C 1
ATOM 3039 O O . LEU A 1 372 ? -6.930 -8.901 30.132 1.00 42.00 372 LEU A O 1
ATOM 3043 N N . TYR A 1 373 ? -8.947 -9.638 29.480 1.00 49.47 373 TYR A N 1
ATOM 3044 C CA . TYR A 1 373 ? -9.700 -9.006 30.567 1.00 49.47 373 TYR A CA 1
ATOM 3045 C C . TYR A 1 373 ? -9.163 -9.507 31.917 1.00 49.47 373 TYR A C 1
ATOM 3047 O O . TYR A 1 373 ? -9.589 -10.550 32.418 1.00 49.47 373 TYR A O 1
ATOM 3055 N N . LYS A 1 374 ? -8.255 -8.758 32.546 1.00 53.31 374 LYS A N 1
ATOM 3056 C CA . LYS A 1 374 ? -8.070 -8.868 33.987 1.00 53.31 374 LYS A CA 1
ATOM 3057 C C . LYS A 1 374 ? -9.301 -8.217 34.601 1.00 53.31 374 LYS A C 1
ATOM 3059 O O . LYS A 1 374 ? -9.540 -7.024 34.418 1.00 53.31 374 LYS A O 1
ATOM 3064 N N . ARG A 1 375 ? -10.137 -9.025 35.260 1.00 66.69 375 ARG A N 1
ATOM 3065 C CA . ARG A 1 375 ? -11.132 -8.490 36.198 1.00 66.69 375 ARG A CA 1
ATOM 3066 C C . ARG A 1 375 ? -10.388 -7.555 37.163 1.00 66.69 375 ARG A C 1
ATOM 3068 O O . ARG A 1 375 ? -9.221 -7.843 37.442 1.00 66.69 375 ARG A O 1
ATOM 3075 N N . PRO A 1 376 ? -11.017 -6.469 37.646 1.00 67.69 376 PRO A N 1
ATOM 3076 C CA . PRO A 1 376 ? -10.417 -5.662 38.697 1.00 67.69 376 PRO A CA 1
ATOM 3077 C C . PRO A 1 376 ? -9.913 -6.584 39.803 1.00 67.69 376 PRO A C 1
ATOM 3079 O O . PRO A 1 376 ? -10.626 -7.511 40.204 1.00 67.69 376 PRO A O 1
ATOM 3082 N N . GLU A 1 377 ? -8.669 -6.384 40.218 1.00 77.50 377 GLU A N 1
ATOM 3083 C CA . GLU A 1 377 ? -8.116 -7.143 41.326 1.00 77.50 377 GLU A CA 1
ATOM 3084 C C . GLU A 1 377 ? -8.957 -6.843 42.567 1.00 77.50 377 GLU A C 1
ATOM 3086 O O . GLU A 1 377 ? -9.272 -5.687 42.848 1.00 77.50 377 GLU A O 1
ATOM 3091 N N . ILE A 1 378 ? -9.399 -7.893 43.258 1.00 82.12 378 ILE A N 1
ATOM 3092 C CA . ILE A 1 378 ? -10.122 -7.728 44.516 1.00 82.12 378 ILE A CA 1
ATOM 3093 C C . ILE A 1 378 ? -9.062 -7.372 45.544 1.00 82.12 378 ILE A C 1
ATOM 3095 O O . ILE A 1 378 ? -8.255 -8.219 45.929 1.00 82.12 378 ILE A O 1
ATOM 3099 N N . THR A 1 379 ? -9.038 -6.104 45.925 1.00 83.75 379 THR A N 1
ATOM 3100 C CA . THR A 1 379 ? -8.057 -5.580 46.858 1.00 83.75 379 THR A CA 1
ATOM 3101 C C . THR A 1 379 ? -8.326 -6.095 48.263 1.00 83.75 379 THR A C 1
ATOM 3103 O O . THR A 1 379 ? -9.436 -6.476 48.639 1.00 83.75 379 THR A O 1
ATOM 3106 N N . GLU A 1 380 ? -7.265 -6.109 49.054 1.00 82.62 380 GLU A N 1
ATOM 3107 C CA . GLU A 1 380 ? -7.246 -6.649 50.403 1.00 82.62 380 GLU A CA 1
ATOM 3108 C C . GLU A 1 380 ? -8.204 -5.966 51.396 1.00 82.62 380 GLU A C 1
ATOM 3110 O O . GLU A 1 380 ? -8.479 -6.539 52.450 1.00 82.62 380 GLU A O 1
ATOM 3115 N N . ASP A 1 381 ? -8.665 -4.758 51.084 1.00 86.62 381 ASP A N 1
ATOM 3116 C CA . ASP A 1 381 ? -9.635 -3.939 51.817 1.00 86.62 381 ASP A CA 1
ATOM 3117 C C . ASP A 1 381 ? -11.080 -4.102 51.322 1.00 86.62 381 ASP A C 1
ATOM 3119 O O . ASP A 1 381 ? -11.984 -3.459 51.846 1.00 86.62 381 ASP A O 1
ATOM 3123 N N . THR A 1 382 ? -11.332 -4.966 50.336 1.00 89.25 382 THR A N 1
ATOM 3124 C CA . THR A 1 382 ? -12.699 -5.260 49.894 1.00 89.25 382 THR A CA 1
ATOM 3125 C C . THR A 1 382 ? -13.392 -6.189 50.905 1.00 89.25 382 THR A C 1
ATOM 3127 O O . THR A 1 382 ? -12.853 -7.259 51.196 1.00 89.25 382 THR A O 1
ATOM 3130 N N . PRO A 1 383 ? -14.603 -5.862 51.406 1.00 93.56 383 PRO A N 1
ATOM 3131 C CA . PRO A 1 383 ? -15.387 -6.779 52.235 1.00 93.56 383 PRO A CA 1
ATOM 3132 C C . PRO A 1 383 ? -15.639 -8.108 51.507 1.00 93.56 383 PRO A C 1
ATOM 3134 O O . PRO A 1 383 ? -16.066 -8.122 50.351 1.00 93.56 383 PRO A O 1
ATOM 3137 N N . GLU A 1 384 ? -15.419 -9.235 52.177 1.00 92.38 384 GLU A N 1
ATOM 3138 C CA . GLU A 1 384 ? -15.568 -10.591 51.634 1.00 92.38 384 GLU A CA 1
ATOM 3139 C C . GLU A 1 384 ? -16.956 -10.863 51.012 1.00 92.38 384 GLU A C 1
ATOM 3141 O O . GLU A 1 384 ? -17.077 -11.457 49.941 1.00 92.38 384 GLU A O 1
ATOM 3146 N N . CYS A 1 385 ? -18.040 -10.397 51.623 1.00 92.31 385 CYS A N 1
ATOM 3147 C CA . CYS A 1 385 ? -19.399 -10.512 51.117 1.00 92.31 385 CYS A CA 1
ATOM 3148 C C . CYS A 1 385 ? -19.623 -9.686 49.847 1.00 92.31 385 CYS A C 1
ATOM 3150 O O . CYS A 1 385 ? -20.369 -10.120 48.963 1.00 92.31 385 CYS A O 1
ATOM 3152 N N . TYR A 1 386 ? -18.943 -8.544 49.719 1.00 93.31 386 TYR A N 1
ATOM 3153 C CA . TYR A 1 386 ? -18.941 -7.744 48.502 1.00 93.31 386 TYR A CA 1
ATOM 3154 C C . TYR A 1 386 ? -18.108 -8.428 47.414 1.00 93.31 386 TYR A C 1
ATOM 3156 O O . TYR A 1 386 ? -18.595 -8.621 46.300 1.00 93.31 386 TYR A O 1
ATOM 3164 N N . ALA A 1 387 ? -16.910 -8.908 47.758 1.00 91.38 387 ALA A N 1
ATOM 3165 C CA . ALA A 1 387 ? -16.042 -9.677 46.870 1.00 91.38 387 ALA A CA 1
ATOM 3166 C C . ALA A 1 387 ? -16.749 -10.923 46.310 1.00 91.38 387 ALA A C 1
ATOM 3168 O O . ALA A 1 387 ? -16.676 -11.209 45.114 1.00 91.38 387 ALA A O 1
ATOM 3169 N N . ASN A 1 388 ? -17.493 -11.648 47.145 1.00 92.69 388 ASN A N 1
ATOM 3170 C CA . ASN A 1 388 ? -18.259 -12.818 46.720 1.00 92.69 388 ASN A CA 1
ATOM 3171 C C . ASN A 1 388 ? -19.426 -12.453 45.797 1.00 92.69 388 ASN A C 1
ATOM 3173 O O . ASN A 1 388 ? -19.670 -13.157 44.812 1.00 92.69 388 ASN A O 1
ATOM 3177 N N . LEU A 1 389 ? -20.095 -11.319 46.036 1.00 93.44 389 LEU A N 1
ATOM 3178 C CA . LEU A 1 389 ? -21.088 -10.798 45.099 1.00 93.44 389 LEU A CA 1
ATOM 3179 C C . LEU A 1 389 ? -20.440 -10.436 43.753 1.00 93.44 389 LEU A C 1
ATOM 3181 O O . LEU A 1 389 ? -20.948 -10.866 42.717 1.00 93.44 389 LEU A O 1
ATOM 3185 N N . MET A 1 390 ? -19.299 -9.734 43.750 1.00 91.12 390 MET A N 1
ATOM 3186 C CA . MET A 1 390 ? -18.547 -9.412 42.527 1.00 91.12 390 MET A CA 1
ATOM 3187 C C . MET A 1 390 ? -18.194 -10.679 41.740 1.00 91.12 390 MET A C 1
ATOM 3189 O O . MET A 1 390 ? -18.514 -10.763 40.554 1.00 91.12 390 MET A O 1
ATOM 3193 N N . LYS A 1 391 ? -17.628 -11.698 42.406 1.00 90.38 391 LYS A N 1
ATOM 3194 C CA . LYS A 1 391 ? -17.302 -13.001 41.796 1.00 90.38 391 LYS A CA 1
ATOM 3195 C C . LYS A 1 391 ? -18.536 -13.659 41.168 1.00 90.38 391 LYS A C 1
ATOM 3197 O O . LYS A 1 391 ? -18.455 -14.120 40.033 1.00 90.38 391 LYS A O 1
ATOM 3202 N N . SER A 1 392 ? -19.686 -13.641 41.848 1.00 90.75 392 SER A N 1
ATOM 3203 C CA . SER A 1 392 ? -20.934 -14.209 41.309 1.00 90.75 392 SER A CA 1
ATOM 3204 C C . SER A 1 392 ? -21.450 -13.458 40.073 1.00 90.75 392 SER A C 1
ATOM 3206 O O . SER A 1 392 ? -21.898 -14.070 39.105 1.00 90.75 392 SER A O 1
ATOM 3208 N N . CYS A 1 393 ? -21.319 -12.129 40.046 1.00 88.81 393 CYS A N 1
ATOM 3209 C CA . CYS A 1 393 ? -21.639 -11.308 38.875 1.00 88.81 393 CYS A CA 1
ATOM 3210 C C . CYS A 1 393 ? -20.675 -11.563 37.706 1.00 88.81 393 CYS A C 1
ATOM 3212 O O . CYS A 1 393 ? -21.010 -11.318 36.545 1.00 88.81 393 CYS A O 1
ATOM 3214 N N . TRP A 1 394 ? -19.468 -12.038 38.007 1.00 85.56 394 TRP A N 1
ATOM 3215 C CA . TRP A 1 394 ? -18.406 -12.312 37.048 1.00 85.56 394 TRP A CA 1
ATOM 3216 C C . TRP A 1 394 ? -18.364 -13.759 36.553 1.00 85.56 394 TRP A C 1
ATOM 3218 O O . TRP A 1 394 ? -17.489 -14.063 35.738 1.00 85.56 394 TRP A O 1
ATOM 3228 N N . ASP A 1 395 ? -19.296 -14.621 36.978 1.00 85.12 395 ASP A N 1
ATOM 3229 C CA . ASP A 1 395 ? -19.324 -16.027 36.566 1.00 85.12 395 ASP A CA 1
ATOM 3230 C C . ASP A 1 395 ? -19.318 -16.150 35.030 1.00 85.12 395 ASP A C 1
ATOM 3232 O O . ASP A 1 395 ? -19.970 -15.379 34.307 1.00 85.12 395 ASP A O 1
ATOM 3236 N N . HIS A 1 396 ? -18.519 -17.088 34.521 1.00 77.25 396 HIS A N 1
ATOM 3237 C CA . HIS A 1 396 ? -18.402 -17.337 33.089 1.00 77.25 396 HIS A CA 1
ATOM 3238 C C . HIS A 1 396 ? -19.730 -17.834 32.506 1.00 77.25 396 HIS A C 1
ATOM 3240 O O . HIS A 1 396 ? -20.073 -17.471 31.383 1.00 77.25 396 HIS A O 1
ATOM 3246 N N . ASP A 1 397 ? -20.494 -18.618 33.269 1.00 78.19 397 ASP A N 1
ATOM 3247 C CA . ASP A 1 397 ? -21.826 -19.075 32.892 1.00 78.19 397 ASP A CA 1
ATOM 3248 C C . ASP A 1 397 ? -22.871 -17.983 33.202 1.00 78.19 397 ASP A C 1
ATOM 3250 O O . ASP A 1 397 ? -23.138 -17.692 34.374 1.00 78.19 397 ASP A O 1
ATOM 3254 N N . PRO A 1 398 ? -23.525 -17.384 32.184 1.00 79.12 398 PRO A N 1
ATOM 3255 C CA . PRO A 1 398 ? -24.539 -16.354 32.400 1.00 79.12 398 PRO A CA 1
ATOM 3256 C C . PRO A 1 398 ? -25.706 -16.812 33.280 1.00 79.12 398 PRO A C 1
ATOM 3258 O O . PRO A 1 398 ? -26.324 -15.977 33.936 1.00 79.12 398 PRO A O 1
ATOM 3261 N N . LYS A 1 399 ? -26.003 -18.119 33.326 1.00 85.56 399 LYS A N 1
ATOM 3262 C CA . LYS A 1 399 ? -27.100 -18.670 34.138 1.00 85.56 399 LYS A CA 1
ATOM 3263 C C . LYS A 1 399 ? -26.793 -18.673 35.635 1.00 85.56 399 LYS A C 1
ATOM 3265 O O . LYS A 1 399 ? -27.722 -18.721 36.435 1.00 85.56 399 LYS A O 1
ATOM 3270 N N . LYS A 1 400 ? -25.512 -18.624 36.012 1.00 87.06 400 LYS A N 1
ATOM 3271 C CA . LYS A 1 400 ? -25.063 -18.584 37.412 1.00 87.06 400 LYS A CA 1
ATOM 3272 C C . LYS A 1 400 ? -24.982 -17.167 37.973 1.00 87.06 400 LYS A C 1
ATOM 3274 O O . LYS A 1 400 ? -24.854 -16.998 39.184 1.00 87.06 400 LYS A O 1
ATOM 3279 N N . ARG A 1 401 ? -25.078 -16.146 37.117 1.00 92.38 401 ARG A N 1
ATOM 3280 C CA . ARG A 1 401 ? -25.050 -14.746 37.549 1.00 92.38 401 ARG A CA 1
ATOM 3281 C C . ARG A 1 401 ? -26.348 -14.382 38.278 1.00 92.38 401 ARG A C 1
ATOM 3283 O O . ARG A 1 401 ? -27.431 -14.772 37.834 1.00 92.38 401 ARG A O 1
ATOM 3290 N N . PRO A 1 402 ? -26.280 -13.608 39.371 1.00 93.19 402 PRO A N 1
ATOM 3291 C CA . PRO A 1 402 ? -27.471 -13.174 40.086 1.00 93.19 402 PRO A CA 1
ATOM 3292 C C . PRO A 1 402 ? -28.312 -12.221 39.229 1.00 93.19 402 PRO A C 1
ATOM 3294 O O . PRO A 1 402 ? -27.794 -11.390 38.483 1.00 93.19 402 PRO A O 1
ATOM 3297 N N . SER A 1 403 ? -29.635 -12.302 39.372 1.00 92.81 403 SER A N 1
ATOM 3298 C CA . SER A 1 403 ? -30.535 -11.332 38.748 1.00 92.81 403 SER A CA 1
ATOM 3299 C C . SER A 1 403 ? -30.457 -9.976 39.450 1.00 92.81 403 SER A C 1
ATOM 3301 O O . SER A 1 403 ? -30.134 -9.885 40.638 1.00 92.81 403 SER A O 1
ATOM 3303 N N . ILE A 1 404 ? -30.851 -8.909 38.751 1.00 90.19 404 ILE A N 1
ATOM 3304 C CA . ILE A 1 404 ? -30.877 -7.553 39.322 1.00 90.19 404 ILE A CA 1
ATOM 3305 C C . ILE A 1 404 ? -31.728 -7.463 40.599 1.00 90.19 404 ILE A C 1
ATOM 3307 O O . ILE A 1 404 ? -31.392 -6.734 41.531 1.00 90.19 404 ILE A O 1
ATOM 3311 N N . LYS A 1 405 ? -32.796 -8.267 40.693 1.00 91.69 405 LYS A N 1
ATOM 3312 C CA . LYS A 1 405 ? -33.643 -8.360 41.889 1.00 91.69 405 LYS A CA 1
ATOM 3313 C C . LYS A 1 405 ? -32.863 -8.896 43.091 1.00 91.69 405 LYS A C 1
ATOM 3315 O O . LYS A 1 405 ? -33.014 -8.364 44.188 1.00 91.69 405 LYS A O 1
ATOM 3320 N N . VAL A 1 406 ? -32.033 -9.921 42.885 1.00 92.81 406 VAL A N 1
ATOM 3321 C CA . VAL A 1 406 ? -31.172 -10.492 43.933 1.00 92.81 406 VAL A CA 1
ATOM 3322 C C . VAL A 1 406 ? -30.143 -9.460 44.377 1.00 92.81 406 VAL A C 1
ATOM 3324 O O . VAL A 1 406 ? -30.056 -9.187 45.568 1.00 92.81 406 VAL A O 1
ATOM 3327 N N . ILE A 1 407 ? -29.452 -8.813 43.432 1.00 94.12 407 ILE A N 1
ATOM 3328 C CA . ILE A 1 407 ? -28.448 -7.775 43.721 1.00 94.12 407 ILE A CA 1
ATOM 3329 C C . ILE A 1 407 ? -29.056 -6.640 44.559 1.00 94.12 407 ILE A C 1
ATOM 3331 O O . ILE A 1 407 ? -28.533 -6.296 45.618 1.00 94.12 407 ILE A O 1
ATOM 3335 N N . ARG A 1 408 ? -30.209 -6.105 44.136 1.00 92.94 408 ARG A N 1
ATOM 3336 C CA . ARG A 1 408 ? -30.914 -5.030 44.853 1.00 92.94 408 ARG A CA 1
ATOM 3337 C C . ARG A 1 408 ? -31.298 -5.441 46.276 1.00 92.94 408 ARG A C 1
ATOM 3339 O O . ARG A 1 408 ? -31.143 -4.658 47.208 1.00 92.94 408 ARG A O 1
ATOM 3346 N N . ASN A 1 409 ? -31.794 -6.666 46.454 1.00 90.88 409 ASN A N 1
ATOM 3347 C CA . ASN A 1 409 ? -32.167 -7.174 47.774 1.00 90.88 409 ASN A CA 1
ATOM 3348 C C . ASN A 1 409 ? -30.938 -7.394 48.676 1.00 90.88 409 ASN A C 1
ATOM 3350 O O . ASN A 1 409 ? -31.025 -7.160 49.883 1.00 90.88 409 ASN A O 1
ATOM 3354 N N . THR A 1 410 ? -29.806 -7.812 48.104 1.00 93.56 410 THR A N 1
ATOM 3355 C CA . THR A 1 410 ? -28.527 -7.949 48.813 1.00 93.56 410 THR A CA 1
ATOM 3356 C C . THR A 1 410 ? -28.044 -6.595 49.325 1.00 93.56 410 THR A C 1
ATOM 3358 O O . THR A 1 410 ? -27.862 -6.450 50.533 1.00 93.56 410 THR A O 1
ATOM 3361 N N . PHE A 1 411 ? -27.956 -5.580 48.456 1.00 92.19 411 PHE A N 1
ATOM 3362 C CA . PHE A 1 411 ? -27.577 -4.223 48.869 1.00 92.19 411 PHE A CA 1
ATOM 3363 C C . PHE A 1 411 ? -28.539 -3.643 49.907 1.00 92.19 411 PHE A C 1
ATOM 3365 O O . PHE A 1 411 ? -28.097 -3.105 50.918 1.00 92.19 411 PHE A O 1
ATOM 3372 N N . GLY A 1 412 ? -29.850 -3.824 49.718 1.00 89.19 412 GLY A N 1
ATOM 3373 C CA . GLY A 1 412 ? -30.838 -3.389 50.705 1.00 89.19 412 GLY A CA 1
ATOM 3374 C C . GLY A 1 412 ? -30.681 -4.088 52.062 1.00 89.19 412 GLY A C 1
ATOM 3375 O O . GLY A 1 412 ? -30.915 -3.481 53.102 1.00 89.19 412 GLY A O 1
ATOM 3376 N N . SER A 1 413 ? -30.245 -5.350 52.082 1.00 91.00 413 SER A N 1
ATOM 3377 C CA . SER A 1 413 ? -29.986 -6.074 53.333 1.00 91.00 413 SER A CA 1
ATOM 3378 C C . SER A 1 413 ? -28.732 -5.571 54.049 1.00 91.00 413 SER A C 1
ATOM 3380 O O . SER A 1 413 ? -28.720 -5.523 55.277 1.00 91.00 413 SER A O 1
ATOM 3382 N N . TRP A 1 414 ? -27.693 -5.182 53.309 1.00 93.88 414 TRP A N 1
ATOM 3383 C CA . TRP A 1 414 ? -26.500 -4.566 53.894 1.00 93.88 414 TRP A CA 1
ATOM 3384 C C . TRP A 1 414 ? -26.812 -3.173 54.448 1.00 93.88 414 TRP A C 1
ATOM 3386 O O . TRP A 1 414 ? -26.592 -2.933 55.632 1.00 93.88 414 TRP A O 1
ATOM 3396 N N . ALA A 1 415 ? -27.422 -2.303 53.637 1.00 85.31 415 ALA A N 1
ATOM 3397 C CA . ALA A 1 415 ? -27.675 -0.909 53.997 1.00 85.31 415 ALA A CA 1
ATOM 3398 C C . ALA A 1 415 ? -28.745 -0.740 55.089 1.00 85.31 415 ALA A C 1
ATOM 3400 O O . ALA A 1 415 ? -28.531 -0.014 56.053 1.00 85.31 415 ALA A O 1
ATOM 3401 N N . PHE A 1 416 ? -29.896 -1.414 54.963 1.00 85.31 416 PHE A N 1
ATOM 3402 C CA . PHE A 1 416 ? -31.050 -1.157 55.839 1.00 85.31 416 PHE A CA 1
ATOM 3403 C C . PHE A 1 416 ? -31.202 -2.161 56.979 1.00 85.31 416 PHE A C 1
ATOM 3405 O O . PHE A 1 416 ? -31.854 -1.863 57.974 1.00 85.31 416 PHE A O 1
ATOM 3412 N N . ARG A 1 417 ? -30.647 -3.372 56.837 1.00 84.06 417 ARG A N 1
ATOM 3413 C CA . ARG A 1 417 ? -30.772 -4.435 57.853 1.00 84.06 417 ARG A CA 1
ATOM 3414 C C . ARG A 1 417 ? -29.470 -4.702 58.602 1.00 84.06 417 ARG A C 1
ATOM 3416 O O . ARG A 1 417 ? -29.444 -5.592 59.444 1.00 84.06 417 ARG A O 1
ATOM 3423 N N . GLY A 1 418 ? -28.395 -3.978 58.276 1.00 84.69 418 GLY A N 1
ATOM 3424 C CA . GLY A 1 418 ? -27.087 -4.131 58.916 1.00 84.69 418 GLY A CA 1
ATOM 3425 C C . GLY A 1 418 ? -26.480 -5.528 58.755 1.00 84.69 418 GLY A C 1
ATOM 3426 O O . GLY A 1 418 ? -25.672 -5.954 59.580 1.00 84.69 418 GLY A O 1
ATOM 3427 N N . LYS A 1 419 ? -26.878 -6.287 57.726 1.00 86.88 419 LYS A N 1
ATOM 3428 C CA . LYS A 1 419 ? -26.315 -7.619 57.490 1.00 86.88 419 LYS A CA 1
ATOM 3429 C C . LYS A 1 419 ? -24.834 -7.484 57.118 1.00 86.88 419 LYS A C 1
ATOM 3431 O O . LYS A 1 419 ? -24.501 -6.663 56.273 1.00 86.88 419 LYS A O 1
ATOM 3436 N N . ASN A 1 420 ? -23.973 -8.312 57.714 1.00 87.62 420 ASN A N 1
ATOM 3437 C CA . ASN A 1 420 ? -22.512 -8.292 57.536 1.00 87.62 420 ASN A CA 1
ATOM 3438 C C . ASN A 1 420 ? -21.832 -6.979 57.978 1.00 87.62 420 ASN A C 1
ATOM 3440 O O . ASN A 1 420 ? -20.713 -6.705 57.559 1.00 87.62 420 ASN A O 1
ATOM 3444 N N . LYS A 1 421 ? -22.468 -6.176 58.846 1.00 89.81 421 LYS A N 1
ATOM 3445 C CA . LYS A 1 421 ? -21.932 -4.879 59.293 1.00 89.81 421 LYS A CA 1
ATOM 3446 C C . LYS A 1 421 ? -20.493 -4.960 59.827 1.00 89.81 421 LYS A C 1
ATOM 3448 O O . LYS A 1 421 ? -19.654 -4.184 59.396 1.00 89.81 421 LYS A O 1
ATOM 3453 N N . ALA A 1 422 ? -20.198 -5.944 60.680 1.00 90.12 422 ALA A N 1
ATOM 3454 C CA . ALA A 1 422 ? -18.857 -6.145 61.243 1.00 90.12 422 ALA A CA 1
ATOM 3455 C C . ALA A 1 422 ? -17.776 -6.391 60.171 1.00 90.12 422 ALA A C 1
ATOM 3457 O O . ALA A 1 422 ? -16.625 -6.003 60.333 1.00 90.12 422 ALA A O 1
ATOM 3458 N N . GLU A 1 423 ? -18.150 -7.022 59.060 1.00 91.38 423 GLU A N 1
ATOM 3459 C CA . GLU A 1 423 ? -17.247 -7.319 57.950 1.00 91.38 423 GLU A CA 1
ATOM 3460 C C . GLU A 1 423 ? -16.899 -6.049 57.158 1.00 91.38 423 GLU A C 1
ATOM 3462 O O . GLU A 1 423 ? -15.738 -5.820 56.825 1.00 91.38 423 GLU A O 1
ATOM 3467 N N . PHE A 1 424 ? -17.895 -5.185 56.927 1.00 91.25 424 PHE A N 1
ATOM 3468 C CA . PHE A 1 424 ? -17.683 -3.856 56.351 1.00 91.25 424 PHE A CA 1
ATOM 3469 C C . PHE A 1 424 ? -16.848 -2.965 57.278 1.00 91.25 424 PHE A C 1
ATOM 3471 O O . PHE A 1 424 ? -15.942 -2.291 56.804 1.00 91.25 424 PHE A O 1
ATOM 3478 N N . GLU A 1 425 ? -17.093 -2.996 58.591 1.00 90.38 425 GLU A N 1
ATOM 3479 C CA . GLU A 1 425 ? -16.298 -2.248 59.579 1.00 90.38 425 GLU A CA 1
ATOM 3480 C C . GLU A 1 425 ? -14.827 -2.706 59.597 1.00 90.38 425 GLU A C 1
ATOM 3482 O O . GLU A 1 425 ? -13.915 -1.880 59.643 1.00 90.38 425 GLU A O 1
ATOM 3487 N N . GLN A 1 426 ? -14.572 -4.016 59.506 1.00 91.00 426 GLN A N 1
ATOM 3488 C CA . GLN A 1 426 ? -13.214 -4.563 59.436 1.00 91.00 426 GLN A CA 1
ATOM 3489 C C . GLN A 1 426 ? -12.494 -4.166 58.140 1.00 91.00 426 GLN A C 1
ATOM 3491 O O . GLN A 1 426 ? -11.318 -3.790 58.175 1.00 91.00 426 GLN A O 1
ATOM 3496 N N . ALA A 1 427 ? -13.189 -4.260 57.006 1.00 90.06 427 ALA A N 1
ATOM 3497 C CA . ALA A 1 427 ? -12.684 -3.851 55.702 1.00 90.06 427 ALA A CA 1
ATOM 3498 C C . ALA A 1 427 ? -12.342 -2.354 55.682 1.00 90.06 427 ALA A C 1
ATOM 3500 O O . ALA A 1 427 ? -11.248 -1.973 55.274 1.00 90.06 427 ALA A O 1
ATOM 3501 N N . GLU A 1 428 ? -13.218 -1.522 56.242 1.00 90.44 428 GLU A N 1
ATOM 3502 C CA . GLU A 1 428 ? -13.026 -0.079 56.367 1.00 90.44 428 GLU A CA 1
ATOM 3503 C C . GLU A 1 428 ? -11.833 0.273 57.270 1.00 90.44 428 GLU A C 1
ATOM 3505 O O . GLU A 1 428 ? -10.987 1.089 56.906 1.00 90.44 428 GLU A O 1
ATOM 3510 N N . ALA A 1 429 ? -11.681 -0.404 58.413 1.00 89.88 429 ALA A N 1
ATOM 3511 C CA . ALA A 1 429 ? -10.508 -0.236 59.271 1.00 89.88 429 ALA A CA 1
ATOM 3512 C C . ALA A 1 429 ? -9.202 -0.633 58.557 1.00 89.88 429 ALA A C 1
ATOM 3514 O O . ALA A 1 429 ? -8.153 -0.023 58.778 1.00 89.88 429 ALA A O 1
ATOM 3515 N N . LYS A 1 430 ? -9.249 -1.656 57.695 1.00 90.44 430 LYS A N 1
ATOM 3516 C CA . LYS A 1 430 ? -8.107 -2.066 56.873 1.00 90.44 430 LYS A CA 1
ATOM 3517 C C . LYS A 1 430 ? -7.811 -1.040 55.776 1.00 90.44 430 LYS A C 1
ATOM 3519 O O . LYS A 1 430 ? -6.646 -0.691 55.598 1.00 90.44 430 LYS A O 1
ATOM 3524 N N . ARG A 1 431 ? -8.841 -0.508 55.113 1.00 86.88 431 ARG A N 1
ATOM 3525 C CA . ARG A 1 431 ? -8.737 0.573 54.124 1.00 86.88 431 ARG A CA 1
ATOM 3526 C C . ARG A 1 431 ? -8.080 1.819 54.719 1.00 86.88 431 ARG A C 1
ATOM 3528 O O . ARG A 1 431 ? -7.085 2.284 54.171 1.00 86.88 431 ARG A O 1
ATOM 3535 N N . LYS A 1 432 ? -8.551 2.287 55.884 1.00 85.81 432 LYS A N 1
ATOM 3536 C CA . LYS A 1 432 ? -7.967 3.435 56.610 1.00 85.81 432 LYS A CA 1
ATOM 3537 C C . LYS A 1 432 ? -6.470 3.236 56.885 1.00 85.81 432 LYS A C 1
ATOM 3539 O O . LYS A 1 432 ? -5.668 4.098 56.544 1.00 85.81 432 LYS A O 1
ATOM 3544 N N . LYS A 1 433 ? -6.064 2.054 57.369 1.00 87.56 433 LYS A N 1
ATOM 3545 C CA . LYS A 1 433 ? -4.638 1.713 57.561 1.00 87.56 433 LYS A CA 1
ATOM 3546 C C . LYS A 1 433 ? -3.831 1.732 56.260 1.00 87.56 433 LYS A C 1
ATOM 3548 O O . LYS A 1 433 ? -2.670 2.126 56.263 1.00 87.56 433 LYS A O 1
ATOM 3553 N N . LEU A 1 434 ? -4.402 1.270 55.146 1.00 84.00 434 LEU A N 1
ATOM 3554 C CA . LEU A 1 434 ? -3.716 1.279 53.848 1.00 84.00 434 LEU A CA 1
ATOM 3555 C C . LEU A 1 434 ? -3.549 2.698 53.290 1.00 84.00 434 LEU A C 1
ATOM 3557 O O . LEU A 1 434 ? -2.525 2.969 52.660 1.00 84.00 434 LEU A O 1
ATOM 3561 N N . ILE A 1 435 ? -4.505 3.591 53.559 1.00 79.81 435 ILE A N 1
ATOM 3562 C CA . ILE A 1 435 ? -4.416 5.021 53.236 1.00 79.81 435 ILE A CA 1
ATOM 3563 C C . ILE A 1 435 ? -3.323 5.695 54.075 1.00 79.81 435 ILE A C 1
ATOM 3565 O O . ILE A 1 435 ? -2.453 6.353 53.511 1.00 79.81 435 ILE A O 1
ATOM 3569 N N . GLU A 1 436 ? -3.290 5.463 55.394 1.00 81.88 436 GLU A N 1
ATOM 3570 C CA . GLU A 1 436 ? -2.227 5.974 56.283 1.00 81.88 436 GLU A CA 1
ATOM 3571 C C . GLU A 1 436 ? -0.828 5.520 55.837 1.00 81.88 436 GLU A C 1
ATOM 3573 O O . GLU A 1 436 ? 0.130 6.291 55.851 1.00 81.88 436 GLU A O 1
ATOM 3578 N N . LEU A 1 437 ? -0.709 4.267 55.384 1.00 81.50 437 LEU A N 1
ATOM 3579 C CA . LEU A 1 437 ? 0.532 3.702 54.848 1.00 81.50 437 LEU A CA 1
ATOM 3580 C C . LEU A 1 437 ? 0.860 4.171 53.419 1.00 81.50 437 LEU A C 1
ATOM 3582 O O . LEU A 1 437 ? 1.827 3.673 52.838 1.00 81.50 437 LEU A O 1
ATOM 3586 N N . LYS A 1 438 ? 0.058 5.075 52.835 1.00 74.00 438 LYS A N 1
ATOM 3587 C CA . LYS A 1 438 ? 0.146 5.533 51.438 1.00 74.00 438 LYS A CA 1
ATOM 3588 C C . LYS A 1 438 ? 0.184 4.393 50.415 1.00 74.00 438 LYS A C 1
ATOM 3590 O O . LYS A 1 438 ? 0.776 4.524 49.354 1.00 74.00 438 LYS A O 1
ATOM 3595 N N . LYS A 1 439 ? -0.431 3.248 50.717 1.00 69.12 439 LYS A N 1
ATOM 3596 C CA . LYS A 1 439 ? -0.545 2.126 49.768 1.00 69.12 439 LYS A CA 1
ATOM 3597 C C . LYS A 1 439 ? -1.737 2.283 48.822 1.00 69.12 439 LYS A C 1
ATOM 3599 O O . LYS A 1 439 ? -1.767 1.631 47.784 1.00 69.12 439 LYS A O 1
ATOM 3604 N N . ILE A 1 440 ? -2.712 3.111 49.196 1.00 68.12 440 ILE A N 1
ATOM 3605 C CA . ILE A 1 440 ? -3.938 3.407 48.447 1.00 68.12 440 ILE A CA 1
ATOM 3606 C C . ILE A 1 440 ? -4.188 4.920 48.551 1.00 68.12 440 ILE A C 1
ATOM 3608 O O . ILE A 1 440 ? -4.020 5.489 49.626 1.00 68.12 440 ILE A O 1
ATOM 3612 N N . GLY A 1 441 ? -4.564 5.577 47.449 1.00 60.31 441 GLY A N 1
ATOM 3613 C CA . GLY A 1 441 ? -4.842 7.020 47.400 1.00 60.31 441 GLY A CA 1
ATOM 3614 C C . GLY A 1 441 ? -4.438 7.654 46.060 1.00 60.31 441 GLY A C 1
ATOM 3615 O O . GLY A 1 441 ? -3.788 6.992 45.250 1.00 60.31 441 GLY A O 1
ATOM 3616 N N . PRO A 1 442 ? -4.784 8.930 45.805 1.00 53.94 442 PRO A N 1
ATOM 3617 C CA . PRO A 1 442 ? -4.511 9.605 44.528 1.00 53.94 442 PRO A CA 1
ATOM 3618 C C . PRO A 1 442 ? -3.013 9.699 44.189 1.00 53.94 442 PRO A C 1
ATOM 3620 O O . PRO A 1 442 ? -2.656 9.782 43.012 1.00 53.94 442 PRO A O 1
ATOM 3623 N N . GLU A 1 443 ? -2.141 9.635 45.204 1.00 53.00 443 GLU A N 1
ATOM 3624 C CA . GLU A 1 443 ? -0.678 9.617 45.057 1.00 53.00 443 GLU A CA 1
ATOM 3625 C C . GLU A 1 443 ? -0.129 8.278 44.516 1.00 53.00 443 GLU A C 1
ATOM 3627 O O . GLU A 1 443 ? 0.988 8.251 44.002 1.00 53.00 443 GLU A O 1
ATOM 3632 N N . PHE A 1 444 ? -0.896 7.180 44.582 1.00 55.31 444 PHE A N 1
ATOM 3633 C CA . PHE A 1 444 ? -0.479 5.841 44.145 1.00 55.31 444 PHE A CA 1
ATOM 3634 C C . PHE A 1 444 ? -1.431 5.260 43.092 1.00 55.31 444 PHE A C 1
ATOM 3636 O O . PHE A 1 444 ? -2.227 4.362 43.358 1.00 55.31 444 PHE A O 1
ATOM 3643 N N . ALA A 1 445 ? -1.293 5.726 41.854 1.00 47.88 445 ALA A N 1
ATOM 3644 C CA . ALA A 1 445 ? -1.564 4.910 40.677 1.00 47.88 445 ALA A CA 1
ATOM 3645 C C . ALA A 1 445 ? -0.687 5.391 39.514 1.00 47.88 445 ALA A C 1
ATOM 3647 O O . ALA A 1 445 ? -0.352 6.568 39.408 1.00 47.88 445 ALA A O 1
ATOM 3648 N N . GLU A 1 446 ? -0.274 4.447 38.673 1.00 55.44 446 GLU A N 1
ATOM 3649 C CA . GLU A 1 446 ? 0.501 4.641 37.445 1.00 55.44 446 GLU A CA 1
ATOM 3650 C C . GLU A 1 446 ? 0.015 5.813 36.572 1.00 55.44 446 GLU A C 1
ATOM 3652 O O . GLU A 1 446 ? -1.130 6.243 36.678 1.00 55.44 446 GLU A O 1
ATOM 3657 N N . LYS A 1 447 ? 0.884 6.272 35.648 1.00 45.59 447 LYS A N 1
ATOM 3658 C CA . LYS A 1 447 ? 0.600 7.265 34.590 1.00 45.59 447 LYS A CA 1
ATOM 3659 C C . LYS A 1 447 ? -0.884 7.291 34.193 1.00 45.59 447 LYS A C 1
ATOM 3661 O O . LYS A 1 447 ? -1.332 6.477 33.384 1.00 45.59 447 LYS A O 1
ATOM 3666 N N . TYR A 1 448 ? -1.628 8.259 34.722 1.00 56.06 448 TYR A N 1
ATOM 3667 C CA . TYR A 1 448 ? -2.997 8.498 34.295 1.00 56.06 448 TYR A CA 1
ATOM 3668 C C . TYR A 1 448 ? -3.012 8.850 32.804 1.00 56.06 448 TYR A C 1
ATOM 3670 O O . TYR A 1 448 ? -2.151 9.583 32.311 1.00 56.06 448 TYR A O 1
ATOM 3678 N N . HIS A 1 449 ? -4.014 8.357 32.077 1.00 49.25 449 HIS A N 1
ATOM 3679 C CA . HIS A 1 449 ? -4.333 8.921 30.769 1.00 49.25 449 HIS A CA 1
ATOM 3680 C C . HIS A 1 449 ? -4.691 10.399 30.974 1.00 49.25 449 HIS A C 1
ATOM 3682 O O . HIS A 1 449 ? -5.568 10.696 31.784 1.00 49.25 449 HIS A O 1
ATOM 3688 N N . SER A 1 450 ? -4.032 11.316 30.261 1.00 52.78 450 SER A N 1
ATOM 3689 C CA . SER A 1 450 ? -4.121 12.771 30.493 1.00 52.78 450 SER A CA 1
ATOM 3690 C C . SER A 1 450 ? -5.535 13.349 30.374 1.00 52.78 450 SER A C 1
ATOM 3692 O O . SER A 1 450 ? -5.799 14.451 30.839 1.00 52.78 450 SER A O 1
ATOM 3694 N N . GLU A 1 451 ? -6.446 12.608 29.748 1.00 49.44 451 GLU A N 1
ATOM 3695 C CA . GLU A 1 451 ? -7.845 13.001 29.546 1.00 49.44 451 GLU A CA 1
ATOM 3696 C C . GLU A 1 451 ? -8.830 12.329 30.516 1.00 49.44 451 GLU A C 1
ATOM 3698 O O . GLU A 1 451 ? -10.026 12.615 30.473 1.00 49.44 451 GLU A O 1
ATOM 3703 N N . ALA A 1 452 ? -8.369 11.410 31.366 1.00 45.16 452 ALA A N 1
ATOM 3704 C CA . ALA A 1 452 ? -9.252 10.674 32.258 1.00 45.16 452 ALA A CA 1
ATOM 3705 C C . ALA A 1 452 ? -9.516 11.452 33.557 1.00 45.16 452 ALA A C 1
ATOM 3707 O O . ALA A 1 452 ? -8.626 12.060 34.150 1.00 45.16 452 ALA A O 1
ATOM 3708 N N . ILE A 1 453 ? -10.779 11.448 33.976 1.00 51.38 453 ILE A N 1
ATOM 3709 C CA . ILE A 1 453 ? -11.292 12.234 35.096 1.00 51.38 453 ILE A CA 1
ATOM 3710 C C . ILE A 1 453 ? -11.612 11.254 36.217 1.00 51.38 453 ILE A C 1
ATOM 3712 O O . ILE A 1 453 ? -12.569 10.491 36.107 1.00 51.38 453 ILE A O 1
ATOM 3716 N N . TYR A 1 454 ? -10.796 11.267 37.267 1.00 49.75 454 TYR A N 1
ATOM 3717 C CA . TYR A 1 454 ? -10.903 10.328 38.391 1.00 49.75 454 TYR A CA 1
ATOM 3718 C C . TYR A 1 454 ? -11.491 10.962 39.652 1.00 49.75 454 TYR A C 1
ATOM 3720 O O . TYR A 1 454 ? -11.719 10.270 40.638 1.00 49.75 454 TYR A O 1
ATOM 3728 N N . THR A 1 455 ? -11.764 12.264 39.612 1.00 46.19 455 THR A N 1
ATOM 3729 C CA . THR A 1 455 ? -12.486 12.981 40.659 1.00 46.19 455 THR A CA 1
ATOM 3730 C C . THR A 1 455 ? -13.948 13.139 40.263 1.00 46.19 455 THR A C 1
ATOM 3732 O O . THR A 1 455 ? -14.278 13.365 39.091 1.00 46.19 455 THR A O 1
ATOM 3735 N N . SER A 1 456 ? -14.844 12.996 41.239 1.00 47.38 456 SER A N 1
ATOM 3736 C CA . SER A 1 456 ? -16.252 13.325 41.045 1.00 47.38 456 SER A CA 1
ATOM 3737 C C . SER A 1 456 ? -16.366 14.798 40.637 1.00 47.38 456 SER A C 1
ATOM 3739 O O . SER A 1 456 ? -15.630 15.664 41.107 1.00 47.38 456 SER A O 1
ATOM 3741 N N . ARG A 1 457 ? -17.263 15.089 39.694 1.00 56.03 457 ARG A N 1
ATOM 3742 C CA . ARG A 1 457 ? -17.595 16.460 39.297 1.00 56.03 457 ARG A CA 1
ATOM 3743 C C . ARG A 1 457 ? -19.017 16.747 39.720 1.00 56.03 457 ARG A C 1
ATOM 3745 O O . ARG A 1 457 ? -19.879 15.874 39.603 1.00 56.03 457 ARG A O 1
ATOM 3752 N N . LEU A 1 458 ? -19.263 17.974 40.162 1.00 63.16 458 LEU A N 1
ATOM 3753 C CA . LEU A 1 458 ? -20.611 18.440 40.438 1.00 63.16 458 LEU A CA 1
ATOM 3754 C C . LEU A 1 458 ? -21.464 18.270 39.179 1.00 63.16 458 LEU A C 1
ATOM 3756 O O . LEU A 1 458 ? -21.135 18.759 38.096 1.00 63.16 458 LEU A O 1
ATOM 3760 N N . LEU A 1 459 ? -22.574 17.546 39.325 1.00 46.72 459 LEU A N 1
ATOM 3761 C CA . LEU A 1 459 ? -23.498 17.271 38.227 1.00 46.72 459 LEU A CA 1
ATOM 3762 C C . LEU A 1 459 ? -24.009 18.577 37.591 1.00 46.72 459 LEU A C 1
ATOM 3764 O O . LEU A 1 459 ? -24.247 18.621 36.386 1.00 46.72 459 LEU A O 1
ATOM 3768 N N . SER A 1 460 ? -24.097 19.658 38.373 1.00 66.69 460 SER A N 1
ATOM 3769 C CA . SER A 1 460 ? -24.451 21.003 37.912 1.00 66.69 460 SER A CA 1
ATOM 3770 C C . SER A 1 460 ? -23.508 21.553 36.841 1.00 66.69 460 SER A C 1
ATOM 3772 O O . SER A 1 460 ? -23.984 22.205 35.917 1.00 66.69 460 SER A O 1
ATOM 3774 N N . ASP A 1 461 ? -22.207 21.260 36.897 1.00 55.47 461 ASP A N 1
ATOM 3775 C CA . ASP A 1 461 ? -21.233 21.751 35.909 1.00 55.47 461 ASP A CA 1
ATOM 3776 C C . ASP A 1 461 ? -21.371 21.022 34.570 1.00 55.47 461 ASP A C 1
ATOM 3778 O O . ASP A 1 461 ? -21.200 21.606 33.496 1.00 55.47 461 ASP A O 1
ATOM 3782 N N . ILE A 1 462 ? -21.735 19.738 34.632 1.00 58.12 462 ILE A N 1
ATOM 3783 C CA . ILE A 1 462 ? -22.059 18.923 33.458 1.00 58.12 462 ILE A CA 1
ATOM 3784 C C . ILE A 1 462 ? -23.378 19.413 32.850 1.00 58.12 462 ILE A C 1
ATOM 3786 O O . ILE A 1 462 ? -23.445 19.657 31.645 1.00 58.12 462 ILE A O 1
ATOM 3790 N N . ILE A 1 463 ? -24.400 19.635 33.683 1.00 55.88 463 ILE A N 1
ATOM 3791 C CA . ILE A 1 463 ? -25.702 20.165 33.257 1.00 55.88 463 ILE A CA 1
ATOM 3792 C C . ILE A 1 463 ? -25.553 21.574 32.662 1.00 55.88 463 ILE A C 1
ATOM 3794 O O . ILE A 1 463 ? -26.159 21.856 31.633 1.00 55.88 463 ILE A O 1
ATOM 3798 N N . SER A 1 464 ? -24.715 22.439 33.238 1.00 49.62 464 SER A N 1
ATOM 3799 C CA . SER A 1 464 ? -24.395 23.786 32.735 1.00 49.62 464 SER A CA 1
ATOM 3800 C C . SER A 1 464 ? -23.761 23.751 31.335 1.00 49.62 464 SER A C 1
ATOM 3802 O O . SER A 1 464 ? -24.190 24.465 30.419 1.00 49.62 464 SER A O 1
ATOM 3804 N N . LYS A 1 465 ? -22.805 22.837 31.114 1.00 51.53 465 LYS A N 1
ATOM 3805 C CA . LYS A 1 465 ? -22.210 22.587 29.787 1.00 51.53 465 LYS A CA 1
ATOM 3806 C C . LYS A 1 465 ? -23.206 22.029 28.768 1.00 51.53 465 LYS A C 1
ATOM 3808 O O . LYS A 1 465 ? -23.125 22.370 27.591 1.00 51.53 465 LYS A O 1
ATOM 3813 N N . CYS A 1 466 ? -24.157 21.203 29.198 1.00 42.78 466 CYS A N 1
ATOM 3814 C CA . CYS A 1 466 ? -25.237 20.724 28.331 1.00 42.78 466 CYS A CA 1
ATOM 3815 C C . CYS A 1 466 ? -26.297 21.809 28.053 1.00 42.78 466 CYS A C 1
ATOM 3817 O O . CYS A 1 466 ? -26.835 21.875 26.950 1.00 42.78 466 CYS A O 1
ATOM 3819 N N . SER A 1 467 ? -26.560 22.699 29.013 1.00 44.34 467 SER A N 1
ATOM 3820 C CA . SER A 1 467 ? -27.556 23.780 28.901 1.00 44.34 467 SER A CA 1
ATOM 3821 C C . SER A 1 467 ? -27.110 24.904 27.961 1.00 44.34 467 SER A C 1
ATOM 3823 O O . SER A 1 467 ? -27.938 25.613 27.399 1.00 44.34 467 SER A O 1
ATOM 3825 N N . SER A 1 468 ? -25.801 25.046 27.742 1.00 46.81 468 SER A N 1
ATOM 3826 C CA . SER A 1 468 ? -25.222 25.987 26.774 1.00 46.81 468 SER A CA 1
ATOM 3827 C C . SER A 1 468 ? -25.267 25.486 25.322 1.00 46.81 468 SER A C 1
ATOM 3829 O O . SER A 1 468 ? -24.930 26.246 24.418 1.00 46.81 468 SER A O 1
ATOM 3831 N N . THR A 1 469 ? -25.702 24.240 25.071 1.00 45.59 469 THR A N 1
ATOM 3832 C CA . THR A 1 469 ? -25.727 23.639 23.721 1.00 45.59 469 THR A CA 1
ATOM 3833 C C . THR A 1 469 ? -27.099 23.210 23.196 1.00 45.59 469 THR A C 1
ATOM 3835 O O . THR A 1 469 ? -27.180 22.865 22.021 1.00 45.59 469 THR A O 1
ATOM 3838 N N . ASN A 1 470 ? -28.188 23.279 23.971 1.00 36.59 470 ASN A N 1
ATOM 3839 C CA . ASN A 1 470 ? -29.548 23.286 23.412 1.00 36.59 470 ASN A CA 1
ATOM 3840 C C . ASN A 1 470 ? -30.602 23.688 24.451 1.00 36.59 470 ASN A C 1
ATOM 3842 O O . ASN A 1 470 ? -30.583 23.232 25.592 1.00 36.59 470 ASN A O 1
ATOM 3846 N N . SER A 1 471 ? -31.570 24.490 24.011 1.00 42.81 471 SER A N 1
ATOM 3847 C CA . SER A 1 471 ? -32.779 24.847 24.752 1.00 42.81 471 SER A CA 1
ATOM 3848 C C . SER A 1 471 ? -33.748 23.662 24.806 1.00 42.81 471 SER A C 1
ATOM 3850 O O . SER A 1 471 ? -34.425 23.375 23.820 1.00 42.81 471 SER A O 1
ATOM 3852 N N . PHE A 1 472 ? -33.848 22.998 25.956 1.00 36.06 472 PHE A N 1
ATOM 3853 C CA . PHE A 1 472 ? -34.997 22.155 26.290 1.00 36.06 472 PHE A CA 1
ATOM 3854 C C . PHE A 1 472 ? -35.551 22.526 27.665 1.00 36.06 472 PHE A C 1
ATOM 3856 O O . PHE A 1 472 ? -34.814 22.880 28.584 1.00 36.06 472 PHE A O 1
ATOM 3863 N N . SER A 1 473 ? -36.878 22.477 27.756 1.00 35.38 473 SER A N 1
ATOM 3864 C CA . SER A 1 473 ? -37.698 22.790 28.920 1.00 35.38 473 SER A CA 1
ATOM 3865 C C . SER A 1 473 ? -37.369 21.888 30.111 1.00 35.38 473 SER A C 1
ATOM 3867 O O . SER A 1 473 ? -37.336 20.663 30.016 1.00 35.38 473 SER A O 1
ATOM 3869 N N . THR A 1 474 ? -37.143 22.518 31.259 1.00 34.41 474 THR A N 1
ATOM 3870 C CA . THR A 1 474 ? -36.914 21.877 32.551 1.00 34.41 474 THR A CA 1
ATOM 3871 C C . THR A 1 474 ? -38.179 21.171 33.045 1.00 34.41 474 THR A C 1
ATOM 3873 O O . THR A 1 474 ? -39.205 21.806 33.274 1.00 34.41 474 THR A O 1
ATOM 3876 N N . ILE A 1 475 ? -38.091 19.859 33.275 1.00 32.19 475 ILE A N 1
ATOM 3877 C CA . ILE A 1 475 ? -39.018 19.134 34.155 1.00 32.19 475 ILE A CA 1
ATOM 3878 C C . ILE A 1 475 ? -38.521 19.358 35.588 1.00 32.19 475 ILE A C 1
ATOM 3880 O O . ILE A 1 475 ? -37.393 18.986 35.916 1.00 32.19 475 ILE A O 1
ATOM 3884 N N . SER A 1 476 ? -39.331 19.994 36.436 1.00 29.36 476 SER A N 1
ATOM 3885 C CA . SER A 1 476 ? -39.007 20.190 37.849 1.00 29.36 476 SER A CA 1
ATOM 3886 C C . SER A 1 476 ? -39.243 18.896 38.634 1.00 29.36 476 SER A C 1
ATOM 3888 O O . SER A 1 476 ? -40.368 18.421 38.766 1.00 29.36 476 SER A O 1
ATOM 3890 N N . TYR A 1 477 ? -38.178 18.327 39.196 1.00 32.50 477 TYR A N 1
ATOM 3891 C CA . TYR A 1 477 ? -38.311 17.373 40.295 1.00 32.50 477 TYR A CA 1
ATOM 3892 C C . TYR A 1 477 ? -38.402 18.165 41.601 1.00 32.50 477 TYR A C 1
ATOM 3894 O O . TYR A 1 477 ? -37.520 18.961 41.918 1.00 32.50 477 TYR A O 1
ATOM 3902 N N . GLY A 1 478 ? -39.505 17.984 42.328 1.00 30.47 478 GLY A N 1
ATOM 3903 C CA . GLY A 1 478 ? -39.726 18.612 43.626 1.00 30.47 478 GLY A CA 1
ATOM 3904 C C . GLY A 1 478 ? -38.645 18.209 44.628 1.00 30.47 478 GLY A C 1
ATOM 3905 O O . GLY A 1 478 ? -38.395 17.023 44.838 1.00 30.47 478 GLY A O 1
ATOM 3906 N N . ASN A 1 479 ? -38.023 19.208 45.254 1.00 29.52 479 ASN A N 1
ATOM 3907 C CA . ASN A 1 479 ? -37.068 19.025 46.339 1.00 29.52 479 ASN A CA 1
ATOM 3908 C C . ASN A 1 479 ? -37.748 18.325 47.525 1.00 29.52 479 ASN A C 1
ATOM 3910 O O . ASN A 1 479 ? -38.495 18.952 48.275 1.00 29.52 479 ASN A O 1
ATOM 3914 N N . LYS A 1 480 ? -37.442 17.044 47.733 1.00 29.88 480 LYS A N 1
ATOM 3915 C CA . LYS A 1 480 ? -37.423 16.469 49.079 1.00 29.88 480 LYS A CA 1
ATOM 3916 C C . LYS A 1 480 ? -35.980 16.503 49.560 1.00 29.88 480 LYS A C 1
ATOM 3918 O O . LYS A 1 480 ? -35.119 15.845 48.987 1.00 29.88 480 LYS A O 1
ATOM 3923 N N . GLN A 1 481 ? -35.729 17.332 50.569 1.00 42.34 481 GLN A N 1
ATOM 3924 C CA . GLN A 1 481 ? -34.528 17.236 51.388 1.00 42.34 481 GLN A CA 1
ATOM 3925 C C . GLN A 1 481 ? -34.558 15.875 52.080 1.00 42.34 481 GLN A C 1
ATOM 3927 O O . GLN A 1 481 ? -35.424 15.664 52.919 1.00 42.34 481 GLN A O 1
ATOM 3932 N N . ASP A 1 482 ? -33.635 14.979 51.740 1.00 30.75 482 ASP A N 1
ATOM 3933 C CA . ASP A 1 482 ? -33.355 13.806 52.562 1.00 30.75 482 ASP A CA 1
ATOM 3934 C C . ASP A 1 482 ? -31.842 13.544 52.621 1.00 30.75 482 ASP A C 1
ATOM 3936 O O . ASP A 1 482 ? -31.175 13.335 51.610 1.00 30.75 482 ASP A O 1
ATOM 3940 N N . SER A 1 483 ? -31.349 13.598 53.864 1.00 32.41 483 SER A N 1
ATOM 3941 C CA . SER A 1 483 ? -30.064 13.147 54.416 1.00 32.41 483 SER A CA 1
ATOM 3942 C C . SER A 1 483 ? -28.768 13.538 53.688 1.00 32.41 483 SER A C 1
ATOM 3944 O O . SER A 1 483 ? -28.315 12.853 52.773 1.00 32.41 483 SER A O 1
ATOM 3946 N N . ASN A 1 484 ? -28.078 14.553 54.220 1.00 31.66 484 ASN A N 1
ATOM 3947 C CA . ASN A 1 484 ? -26.639 14.729 54.021 1.00 31.66 484 ASN A CA 1
ATOM 3948 C C . ASN A 1 484 ? -25.897 13.517 54.613 1.00 31.66 484 ASN A C 1
ATOM 3950 O O . ASN A 1 484 ? -25.786 13.390 55.832 1.00 31.66 484 ASN A O 1
ATOM 3954 N N . TYR A 1 485 ? -25.392 12.628 53.759 1.00 35.12 485 TYR A N 1
ATOM 3955 C CA . TYR A 1 485 ? -24.362 11.663 54.136 1.00 35.12 485 TYR A CA 1
ATOM 3956 C C . TYR A 1 485 ? -23.035 12.424 54.234 1.00 35.12 485 TYR A C 1
ATOM 3958 O O . TYR A 1 485 ? -22.476 12.823 53.215 1.00 35.12 485 TYR A O 1
ATOM 3966 N N . ILE A 1 486 ? -22.567 12.685 55.454 1.00 35.03 486 ILE A N 1
ATOM 3967 C CA . ILE A 1 486 ? -21.244 13.269 55.697 1.00 35.03 486 ILE A CA 1
ATOM 3968 C C . ILE A 1 486 ? -20.267 12.097 55.828 1.00 35.03 486 ILE A C 1
ATOM 3970 O O . ILE A 1 486 ? -20.369 11.315 56.772 1.00 35.03 486 ILE A O 1
ATOM 3974 N N . SER A 1 487 ? -19.367 11.949 54.854 1.00 35.81 487 SER A N 1
ATOM 3975 C CA . SER A 1 487 ? -18.231 11.025 54.939 1.00 35.81 487 SER A CA 1
ATOM 3976 C C . SER A 1 487 ? -17.217 11.554 55.961 1.00 35.81 487 SER A C 1
ATOM 3978 O O . SER A 1 487 ? -16.988 12.759 56.027 1.00 35.81 487 SER A O 1
ATOM 3980 N N . GLU A 1 488 ? -16.568 10.675 56.731 1.00 44.62 488 GLU A N 1
ATOM 3981 C CA . GLU A 1 488 ? -15.428 11.025 57.604 1.00 44.62 488 GLU A CA 1
ATOM 3982 C C . GLU A 1 488 ? -14.155 11.418 56.809 1.00 44.62 488 GLU A C 1
ATOM 3984 O O . GLU A 1 488 ? -13.106 11.643 57.401 1.00 44.62 488 GLU A O 1
ATOM 3989 N N . GLU A 1 489 ? -14.224 11.512 55.475 1.00 48.47 489 GLU A N 1
ATOM 3990 C CA . GLU A 1 489 ? -13.104 11.805 54.559 1.00 48.47 489 GLU A CA 1
ATOM 3991 C C . GLU A 1 489 ? -12.938 13.297 54.207 1.00 48.47 489 GLU A C 1
ATOM 3993 O O . GLU A 1 489 ? -12.326 13.631 53.196 1.00 48.47 489 GLU A O 1
ATOM 3998 N N . LEU A 1 490 ? -13.436 14.208 55.048 1.00 45.53 490 LEU A N 1
ATOM 3999 C CA . LEU A 1 490 ? -13.369 15.663 54.826 1.00 45.53 490 LEU A CA 1
ATOM 4000 C C . LEU A 1 490 ? -11.944 16.215 54.608 1.00 45.53 490 LEU A C 1
ATOM 4002 O O . LEU A 1 490 ? -11.800 17.263 53.995 1.00 45.53 490 LEU A O 1
ATOM 4006 N N . GLU A 1 491 ? -10.901 15.525 55.077 1.00 42.25 491 GLU A N 1
ATOM 4007 C CA . GLU A 1 491 ? -9.495 15.925 54.881 1.00 42.25 491 GLU A CA 1
ATOM 4008 C C . GLU A 1 491 ? -8.872 15.404 53.567 1.00 42.25 491 GLU A C 1
ATOM 4010 O O . GLU A 1 491 ? -7.750 15.779 53.227 1.00 42.25 491 GLU A O 1
ATOM 4015 N N . LEU A 1 492 ? -9.573 14.532 52.830 1.00 41.09 492 LEU A N 1
ATOM 4016 C CA . LEU A 1 492 ? -9.151 13.999 51.524 1.00 41.09 492 LEU A CA 1
ATOM 4017 C C . LEU A 1 492 ? -9.987 14.550 50.357 1.00 41.09 492 LEU A C 1
ATOM 4019 O O . LEU A 1 492 ? -9.581 14.416 49.199 1.00 41.09 492 LEU A O 1
ATOM 4023 N N . ASP A 1 493 ? -11.130 15.167 50.653 1.00 36.50 493 ASP A N 1
ATOM 4024 C CA . ASP A 1 493 ? -11.917 15.936 49.694 1.00 36.50 493 ASP A CA 1
ATOM 4025 C C . ASP A 1 493 ? -11.256 17.300 49.417 1.00 36.50 493 ASP A C 1
ATOM 4027 O O . ASP A 1 493 ? -10.611 17.900 50.275 1.00 36.50 493 ASP A O 1
ATOM 4031 N N . ILE A 1 494 ? -11.393 17.804 48.187 1.00 41.88 494 ILE A N 1
ATOM 4032 C CA . ILE A 1 494 ? -10.897 19.137 47.815 1.00 41.88 494 ILE A CA 1
ATOM 4033 C C . ILE A 1 494 ? -11.738 20.190 48.542 1.00 41.88 494 ILE A C 1
ATOM 4035 O O . ILE A 1 494 ? -12.965 20.138 48.458 1.00 41.88 494 ILE A O 1
ATOM 4039 N N . ASP A 1 495 ? -11.076 21.169 49.170 1.00 34.03 495 ASP A N 1
ATOM 4040 C CA . ASP A 1 495 ? -11.681 22.369 49.759 1.00 34.03 495 ASP A CA 1
ATOM 4041 C C . ASP A 1 495 ? -12.742 22.979 48.825 1.00 34.03 495 ASP A C 1
ATOM 4043 O O . ASP A 1 495 ? -12.442 23.722 47.886 1.00 34.03 495 ASP A O 1
ATOM 4047 N N . THR A 1 496 ? -14.018 22.695 49.079 1.00 39.00 496 THR A N 1
ATOM 4048 C CA . THR A 1 496 ? -15.101 23.523 48.555 1.00 39.00 496 THR A CA 1
ATOM 4049 C C . THR A 1 496 ? -15.158 24.775 49.411 1.00 39.00 496 THR A C 1
ATOM 4051 O O . THR A 1 496 ? -15.761 24.762 50.485 1.00 39.00 496 THR A O 1
ATOM 4054 N N . GLU A 1 497 ? -14.559 25.869 48.932 1.00 33.22 497 GLU A N 1
ATOM 4055 C CA . GLU A 1 497 ? -14.934 27.204 49.391 1.00 33.22 497 GLU A CA 1
ATOM 4056 C C . GLU A 1 497 ? -16.459 27.311 49.301 1.00 33.22 497 GLU A C 1
ATOM 4058 O O . GLU A 1 497 ? -17.060 27.342 48.223 1.00 33.22 497 GLU A O 1
ATOM 4063 N N . SER A 1 498 ? -17.105 27.310 50.463 1.00 34.94 498 SER A N 1
ATOM 4064 C CA . SER A 1 498 ? -18.528 27.546 50.573 1.00 34.94 498 SER A CA 1
ATOM 4065 C C . SER A 1 498 ? -18.819 28.931 50.001 1.00 34.94 498 SER A C 1
ATOM 4067 O O . SER A 1 498 ? -18.526 29.947 50.638 1.00 34.94 498 SER A O 1
ATOM 4069 N N . LEU A 1 499 ? -19.447 28.995 48.828 1.00 28.80 499 LEU A N 1
ATOM 4070 C CA . LEU A 1 499 ? -20.149 30.197 48.389 1.00 28.80 499 LEU A CA 1
ATOM 4071 C C . LEU A 1 499 ? -21.407 30.340 49.248 1.00 28.80 499 LEU A C 1
ATOM 4073 O O . LEU A 1 499 ? -22.529 30.008 48.869 1.00 28.80 499 LEU A O 1
ATOM 4077 N N . SER A 1 500 ? -21.177 30.828 50.464 1.00 34.34 500 SER A N 1
ATOM 4078 C CA . SER A 1 500 ? -22.184 31.521 51.238 1.00 34.34 500 SER A CA 1
ATOM 4079 C C . SER A 1 500 ? -22.694 32.697 50.401 1.00 34.34 500 SER A C 1
ATOM 4081 O O . SER A 1 500 ? -21.940 33.562 49.965 1.00 34.34 500 SER A O 1
ATOM 4083 N N . SER A 1 501 ? -24.006 32.696 50.167 1.00 40.62 501 SER A N 1
ATOM 4084 C CA . SER A 1 501 ? -24.821 33.889 49.928 1.00 40.62 501 SER A CA 1
ATOM 4085 C C . SER A 1 501 ? -24.251 34.937 48.960 1.00 40.62 501 SER A C 1
ATOM 4087 O O . SER A 1 501 ? -23.721 35.962 49.381 1.00 40.62 501 SER A O 1
ATOM 4089 N N . GLN A 1 502 ? -24.519 34.776 47.664 1.00 28.86 502 GLN A N 1
ATOM 4090 C CA . GLN A 1 502 ? -24.677 35.933 46.780 1.00 28.86 502 GLN A CA 1
ATOM 4091 C C . GLN A 1 502 ? -26.027 35.870 46.071 1.00 28.86 502 GLN A C 1
ATOM 4093 O O . GLN A 1 502 ? -26.242 35.138 45.108 1.00 28.86 502 GLN A O 1
ATOM 4098 N N . ASN A 1 503 ? -26.950 36.675 46.596 1.00 36.19 503 ASN A N 1
ATOM 4099 C CA . ASN A 1 503 ? -28.141 37.130 45.900 1.00 36.19 503 ASN A CA 1
ATOM 4100 C C . ASN A 1 503 ? -27.729 37.755 44.558 1.00 36.19 503 ASN A C 1
ATOM 4102 O O . ASN A 1 503 ? -27.198 38.864 44.546 1.00 36.19 503 ASN A O 1
ATOM 4106 N N . LEU A 1 504 ? -28.026 37.103 43.432 1.00 26.23 504 LEU A N 1
ATOM 4107 C CA . LEU A 1 504 ? -28.138 37.802 42.153 1.00 26.23 504 LEU A CA 1
ATOM 4108 C C . LEU A 1 504 ? -29.615 38.056 41.852 1.00 26.23 504 LEU A C 1
ATOM 4110 O O . LEU A 1 504 ? -30.319 37.242 41.260 1.00 26.23 504 LEU A O 1
ATOM 4114 N N . SER A 1 505 ? -30.077 39.236 42.259 1.00 27.48 505 SER A N 1
ATOM 4115 C CA . SER A 1 505 ? -31.274 39.857 41.706 1.00 27.48 505 SER A CA 1
ATOM 4116 C C . SER A 1 505 ? -30.992 40.283 40.262 1.00 27.48 505 SER A C 1
ATOM 4118 O O . SER A 1 505 ? -30.250 41.242 40.039 1.00 27.48 505 SER A O 1
ATOM 4120 N N . ILE A 1 506 ? -31.606 39.629 39.279 1.00 27.92 506 ILE A N 1
ATOM 4121 C CA . ILE A 1 506 ? -31.669 40.160 37.913 1.00 27.92 506 ILE A CA 1
ATOM 4122 C C . ILE A 1 506 ? -33.077 40.712 37.699 1.00 27.92 506 ILE A C 1
ATOM 4124 O O . ILE A 1 506 ? -34.060 39.976 37.654 1.00 27.92 506 ILE A O 1
ATOM 4128 N N . LYS A 1 507 ? -33.159 42.044 37.603 1.00 25.00 507 LYS A N 1
ATOM 4129 C CA . LYS A 1 507 ? -34.356 42.790 37.204 1.00 25.00 507 LYS A CA 1
ATOM 4130 C C . LYS A 1 507 ? -34.767 42.366 35.794 1.00 25.00 507 LYS A C 1
ATOM 4132 O O . LYS A 1 507 ? -34.008 42.564 34.851 1.00 25.00 507 LYS A O 1
ATOM 4137 N N . THR A 1 508 ? -35.986 41.867 35.641 1.00 25.25 508 THR A N 1
ATOM 4138 C CA . THR A 1 508 ? -36.647 41.740 34.337 1.00 25.25 508 THR A CA 1
ATOM 4139 C C . THR A 1 508 ? -37.610 42.915 34.181 1.00 25.25 508 THR A C 1
ATOM 4141 O O . THR A 1 508 ? -38.492 43.101 35.018 1.00 25.25 508 THR A O 1
ATOM 4144 N N . GLN A 1 509 ? -37.451 43.722 33.131 1.00 26.77 509 GLN A N 1
ATOM 4145 C CA . GLN A 1 509 ? -38.471 44.682 32.710 1.00 26.77 509 GLN A CA 1
ATOM 4146 C C . GLN A 1 509 ? -38.999 44.312 31.324 1.00 26.77 509 GLN A C 1
ATOM 4148 O O . GLN A 1 509 ? -38.229 44.194 30.377 1.00 26.77 509 GLN A O 1
ATOM 4153 N N . ASN A 1 510 ? -40.333 44.244 31.281 1.00 27.41 510 ASN A N 1
ATOM 4154 C CA . ASN A 1 510 ? -41.254 44.341 30.146 1.00 27.41 510 ASN A CA 1
ATOM 4155 C C . ASN A 1 510 ? -41.307 43.121 29.211 1.00 27.41 510 ASN A C 1
ATOM 4157 O O . ASN A 1 510 ? -40.314 42.769 28.597 1.00 27.41 510 ASN A O 1
ATOM 4161 N N . SER A 1 511 ? -42.387 42.348 29.066 1.00 24.62 511 SER A N 1
ATOM 4162 C CA . SER A 1 511 ? -43.857 42.496 29.139 1.00 24.62 511 SER A CA 1
ATOM 4163 C C . SER A 1 511 ? -44.428 42.125 27.769 1.00 24.62 511 SER A C 1
ATOM 4165 O O . SER A 1 511 ? -44.224 42.828 26.790 1.00 24.62 511 SER A O 1
ATOM 4167 N N . LEU A 1 512 ? -45.181 41.026 27.716 1.00 25.55 512 LEU A N 1
ATOM 4168 C CA . LEU A 1 512 ? -46.316 40.839 26.812 1.00 25.55 512 LEU A CA 1
ATOM 4169 C C . LEU A 1 512 ? -47.196 39.724 27.392 1.00 25.55 512 LEU A C 1
ATOM 4171 O O . LEU A 1 512 ? -46.739 38.628 27.699 1.00 25.55 512 LEU A O 1
ATOM 4175 N N . LYS A 1 513 ? -48.449 40.099 27.653 1.00 25.02 513 LYS A N 1
ATOM 4176 C CA . LYS A 1 513 ? -49.516 39.296 28.256 1.00 25.02 513 LYS A CA 1
ATOM 4177 C C . LYS A 1 513 ? -50.142 38.329 27.239 1.00 25.02 513 LYS A C 1
ATOM 4179 O O . LYS A 1 513 ? -50.191 38.659 26.058 1.00 25.02 513 LYS A O 1
ATOM 4184 N N . ARG A 1 514 ? -50.852 37.342 27.815 1.00 24.61 514 ARG A N 1
ATOM 4185 C CA . ARG A 1 514 ? -51.973 36.515 27.299 1.00 24.61 514 ARG A CA 1
ATOM 4186 C C . ARG A 1 514 ? -51.543 35.186 26.673 1.00 24.61 514 ARG A C 1
ATOM 4188 O O . ARG A 1 514 ? -50.600 35.170 25.906 1.00 24.61 514 ARG A O 1
ATOM 4195 N N . ASN A 1 515 ? -52.201 34.054 26.899 1.00 25.36 515 ASN A N 1
ATOM 4196 C CA . ASN A 1 515 ? -53.301 33.649 27.781 1.00 25.36 515 ASN A CA 1
ATOM 4197 C C . ASN A 1 515 ? -53.148 32.129 27.972 1.00 25.36 515 ASN A C 1
ATOM 4199 O O . ASN A 1 515 ? -52.692 31.441 27.062 1.00 25.36 515 ASN A O 1
ATOM 4203 N N . ILE A 1 516 ? -53.525 31.635 29.147 1.00 25.02 516 ILE A N 1
ATOM 4204 C CA . ILE A 1 516 ? -53.682 30.209 29.440 1.00 25.02 516 ILE A CA 1
ATOM 4205 C C . ILE A 1 516 ? -54.993 29.751 28.795 1.00 25.02 516 ILE A C 1
ATOM 4207 O O . ILE A 1 516 ? -56.036 30.332 29.088 1.00 25.02 516 ILE A O 1
ATOM 4211 N N . GLU A 1 517 ? -54.934 28.719 27.958 1.00 25.44 517 GLU A N 1
ATOM 4212 C CA . GLU A 1 517 ? -56.056 27.805 27.740 1.00 25.44 517 GLU A CA 1
ATOM 4213 C C . GLU A 1 517 ? -55.611 26.421 28.213 1.00 25.44 517 GLU A C 1
ATOM 4215 O O . GLU A 1 517 ? -54.662 25.829 27.697 1.00 25.44 517 GLU A O 1
ATOM 4220 N N . GLU A 1 518 ? -56.265 25.972 29.281 1.00 26.30 518 GLU A N 1
ATOM 4221 C CA . GLU A 1 518 ? -56.226 24.614 29.799 1.00 26.30 518 GLU A CA 1
ATOM 4222 C C . GLU A 1 518 ? -56.845 23.663 28.772 1.00 26.30 518 GLU A C 1
ATOM 4224 O O . GLU A 1 518 ? -57.986 23.862 28.361 1.00 26.30 518 GLU A O 1
ATOM 4229 N N . LEU A 1 519 ? -56.140 22.589 28.420 1.00 24.47 519 LEU A N 1
ATOM 4230 C CA . LEU A 1 519 ? -56.770 21.386 27.881 1.00 24.47 519 LEU A CA 1
ATOM 4231 C C . LEU A 1 519 ? -56.179 20.163 28.584 1.00 24.47 519 LEU A C 1
ATOM 4233 O O . LEU A 1 519 ? -55.080 19.703 28.281 1.00 24.47 519 LEU A O 1
ATOM 4237 N N . ASN A 1 520 ? -56.948 19.679 29.559 1.00 24.36 520 ASN A N 1
ATOM 4238 C CA . ASN A 1 520 ? -56.885 18.324 30.089 1.00 24.36 520 ASN A CA 1
ATOM 4239 C C . ASN A 1 520 ? -57.328 17.335 29.005 1.00 24.36 520 ASN A C 1
ATOM 4241 O O . ASN A 1 520 ? -58.374 17.562 28.411 1.00 24.36 520 ASN A O 1
ATOM 4245 N N . PHE A 1 521 ? -56.600 16.232 28.833 1.00 24.27 521 PHE A N 1
ATOM 4246 C CA . PHE A 1 521 ? -57.128 14.926 28.408 1.00 24.27 521 PHE A CA 1
ATOM 4247 C C . PHE A 1 521 ? -56.184 13.872 29.006 1.00 24.27 521 PHE A C 1
ATOM 4249 O O . PHE A 1 521 ? -54.988 13.873 28.723 1.00 24.27 521 PHE A O 1
ATOM 4256 N N . GLU A 1 522 ? -56.568 13.234 30.112 1.00 25.30 522 GLU A N 1
ATOM 4257 C CA . GLU A 1 522 ? -57.308 11.961 30.156 1.00 25.30 522 GLU A CA 1
ATOM 4258 C C . GLU A 1 522 ? -56.629 10.850 29.346 1.00 25.30 522 GLU A C 1
ATOM 4260 O O . GLU A 1 522 ? -56.567 10.852 28.120 1.00 25.30 522 GLU A O 1
ATOM 4265 N N . THR A 1 523 ? -56.071 9.916 30.112 1.00 27.05 523 THR A N 1
ATOM 4266 C CA . THR A 1 523 ? -55.663 8.578 29.710 1.00 27.05 523 THR A CA 1
ATOM 4267 C C . THR A 1 523 ? -56.888 7.776 29.303 1.00 27.05 523 THR A C 1
ATOM 4269 O O . THR A 1 523 ? -57.793 7.658 30.121 1.00 27.05 523 THR A O 1
ATOM 4272 N N . ASP A 1 524 ? -56.860 7.156 28.127 1.00 25.88 524 ASP A N 1
ATOM 4273 C CA . ASP A 1 524 ? -57.646 5.953 27.870 1.00 25.88 524 ASP A CA 1
ATOM 4274 C C . ASP A 1 524 ? -56.857 4.973 26.995 1.00 25.88 524 ASP A C 1
ATOM 4276 O O . ASP A 1 524 ? -56.289 5.323 25.954 1.00 25.88 524 ASP A O 1
ATOM 4280 N N . ASP A 1 525 ? -56.809 3.740 27.498 1.00 25.80 525 ASP A N 1
ATOM 4281 C CA . ASP A 1 525 ? -56.560 2.511 26.759 1.00 25.80 525 ASP A CA 1
ATOM 4282 C C . ASP A 1 525 ? -57.560 2.402 25.595 1.00 25.80 525 ASP A C 1
ATOM 4284 O O . ASP A 1 525 ? -58.746 2.649 25.777 1.00 25.80 525 ASP A O 1
ATOM 4288 N N . ASP A 1 526 ? -57.114 2.002 24.404 1.00 27.08 526 ASP A N 1
ATOM 4289 C CA . ASP A 1 526 ? -57.425 0.667 23.879 1.00 27.08 526 ASP A CA 1
ATOM 4290 C C . ASP A 1 526 ? -56.919 0.453 22.444 1.00 27.08 526 ASP A C 1
ATOM 4292 O O . ASP A 1 526 ? -56.691 1.364 21.648 1.00 27.08 526 ASP A O 1
ATOM 4296 N N . ASN A 1 527 ? -56.745 -0.831 22.147 1.00 27.44 527 ASN A N 1
ATOM 4297 C CA . ASN A 1 527 ? -56.416 -1.440 20.864 1.00 27.44 527 ASN A CA 1
ATOM 4298 C C . ASN A 1 527 ? -57.137 -0.834 19.639 1.00 27.44 527 ASN A C 1
ATOM 4300 O O . ASN A 1 527 ? -58.304 -0.469 19.712 1.00 27.44 527 ASN A O 1
ATOM 4304 N N . VAL A 1 528 ? -56.491 -0.895 18.463 1.00 27.41 528 VAL A N 1
ATOM 4305 C CA . VAL A 1 528 ? -56.981 -1.644 17.279 1.00 27.41 528 VAL A CA 1
ATOM 4306 C C . VAL A 1 528 ? -56.022 -1.463 16.089 1.00 27.41 528 VAL A C 1
ATOM 4308 O O . VAL A 1 528 ? -55.887 -0.416 15.461 1.00 27.41 528 VAL A O 1
ATOM 4311 N N . GLU A 1 529 ? -55.365 -2.574 15.790 1.00 27.08 529 GLU A N 1
ATOM 4312 C CA . GLU A 1 529 ? -54.950 -3.087 14.488 1.00 27.08 529 GLU A CA 1
ATOM 4313 C C . GLU A 1 529 ? -55.632 -2.456 13.248 1.00 27.08 529 GLU A C 1
ATOM 4315 O O . GLU A 1 529 ? -56.808 -2.703 12.997 1.00 27.08 529 GLU A O 1
ATOM 4320 N N . LYS A 1 530 ? -54.876 -1.760 12.379 1.00 26.14 530 LYS A N 1
ATOM 4321 C CA . LYS A 1 530 ? -55.181 -1.676 10.932 1.00 26.14 530 LYS A CA 1
ATOM 4322 C C . LYS A 1 530 ? -53.916 -1.652 10.073 1.00 26.14 530 LYS A C 1
ATOM 4324 O O . LYS A 1 530 ? -53.203 -0.659 9.973 1.00 26.14 530 LYS A O 1
ATOM 4329 N N . ARG A 1 531 ? -53.694 -2.773 9.381 1.00 24.53 531 ARG A N 1
ATOM 4330 C CA . ARG A 1 531 ? -52.905 -2.870 8.147 1.00 24.53 531 ARG A CA 1
ATOM 4331 C C . ARG A 1 531 ? -53.622 -2.118 7.025 1.00 24.53 531 ARG A C 1
ATOM 4333 O O . ARG A 1 531 ? -54.781 -2.429 6.774 1.00 24.53 531 ARG A O 1
ATOM 4340 N N . ILE A 1 532 ? -52.905 -1.289 6.264 1.00 24.48 532 ILE A N 1
ATOM 4341 C CA . ILE A 1 532 ? -53.170 -1.079 4.831 1.00 24.48 532 ILE A CA 1
ATOM 4342 C C . ILE A 1 532 ? -51.825 -1.029 4.093 1.00 24.48 532 ILE A C 1
ATOM 4344 O O . ILE A 1 532 ? -51.002 -0.145 4.308 1.00 24.48 532 ILE A O 1
ATOM 4348 N N . LYS A 1 533 ? -51.621 -2.029 3.230 1.00 23.12 533 LYS A N 1
ATOM 4349 C CA . LYS A 1 533 ? -50.660 -2.037 2.122 1.00 23.12 533 LYS A CA 1
ATOM 4350 C C . LYS A 1 533 ? -51.245 -1.230 0.969 1.00 23.12 533 LYS A C 1
ATOM 4352 O O . LYS A 1 533 ? -52.381 -1.512 0.611 1.00 23.12 533 LYS A O 1
ATOM 4357 N N . THR A 1 534 ? -50.424 -0.385 0.350 1.00 24.95 534 THR A N 1
ATOM 4358 C CA . THR A 1 534 ? -50.307 -0.105 -1.103 1.00 24.95 534 THR A CA 1
ATOM 4359 C C . THR A 1 534 ? -49.340 1.077 -1.239 1.00 24.95 534 THR A C 1
ATOM 4361 O O . THR A 1 534 ? -49.485 2.033 -0.491 1.00 24.95 534 THR A O 1
ATOM 4364 N N . ARG A 1 535 ? -48.347 1.106 -2.123 1.00 29.97 535 ARG A N 1
ATOM 4365 C CA . ARG A 1 535 ? -47.989 0.265 -3.264 1.00 29.97 535 ARG A CA 1
ATOM 4366 C C . ARG A 1 535 ? -46.479 0.368 -3.465 1.00 29.97 535 ARG A C 1
ATOM 4368 O O . ARG A 1 535 ? -45.944 1.442 -3.112 1.00 29.97 535 ARG A O 1
#

Foldseek 3Di:
DDDDDDPDPPLDDQFVLAAFAPDFQQFFFLALPDQARPVPRHGWDAAAFFPSGTTHLVSQLVSLVPRPDLPGHQFFFFKDFDPDPPVPDDDDPPDRDGGSNVDRSNRIGTNDGQLEWTFGDPDDPDPVVVVVVVVVVVVQQADPRPRHGDPCPDPPGRFRKDFCVRRAKDKDWDQAPVLRDTKIKIKGQHRNSYQADLAARHGWAAPDRAWIADLQLQWIWGADRRRRIIIIIRHDHQWDARSRPRDIDGPPDVVVCVPVDVLSRVVSVPPPDPVVQLNVLSVPDDRMDGPVVSSCSNNVSRNDLDTDDDDDPVQWAPWAWDDADPFFTWTWTAGNVVRDIDIDTDGDDDPPSSVVVSVVVVVVSVCSSVPVPPDPPCDPLHQPLRVVLVVQCVDPDPVSRDDPVVVVVSVCCCPPVVVCVVSNVVSVVVVVVCVVVVVDDPVDDPDDDPPDDPDDDDVVVVVVVVVVPDDDDDDDDDDDDDDDPDDPCPVRDPDDPPPDDDDDDDDDDDDDDDDDDDDDDDDDDDDDDDDDDDD

InterPro domains:
  IPR011009 Protein kinase-like domain superfamily [SSF56112] (315-412)

Radius of gyration: 35.15 Å; chains: 1; bounding box: 89×69×101 Å

Organism: NCBI:txid588596

Secondary structure (DSSP, 8-state):
-------------SSTTSPPPSS---SB-SSTT--B-TTT-PBPEEPSSEET-EE-HHHHHHHHHH---SS-----EEEEE--S--TT----TTS----GGGS-TTTEEEEEETTB--EE-S----HHHHHHHHHHHHHTTB-TTT-PBP-----SSSBPPEETTTS--EEEEEE-TTTSSEEEEEEESSB---SB-TTT-PBPEEEETTEEEETTTTEEEEEETTTTEEEEEES--SEEE-TTT--EEE---HHHHSSS-HHHHHHHH-S---THHHHHHHHT--SEE-HHHHHHHHHHTT--S-------GGGEEEEEEEEEETTEEEEEEEETTTTEEEEEEEPP--TTHHHHHHHHHHHHHHHHHT-S--PPP--TTS-HHHHHHHHHHT-SSGGGSPPHHHHHHHHHHHHHH-TTHHHHHHHHHHHHHHHHTTSSSTTSSS---TT---S---HHHHHHHHHTT---PPPPPP---------TTTTTS------------------------------------------